Protein AF-0000000068200601 (afdb_homodimer)

Radius of gyration: 24.63 Å; Cα contacts (8 Å, |Δi|>4): 1196; chains: 2; bounding box: 54×70×58 Å

Secondary structure (DSSP, 8-state):
--EEE-TTS-EEEEE-EEE-SS--TTS-EEEEE--SS--GGGGHHHHT-HHHHTTSEEEEE--TTSTT-B----SSPP-HHHHHHHHHHHHHHTT--SEEEEEETHHHHHHHHHHHH-TTTEEEEEEESPPPSS--HHHHHHHHHHHHHHTS--SSSSSPPPHHHHHHHHHHHHTTS---THHHHHHHH-S--TT-HHHHHHHHHHHHTPPPPPHHHHHT--S-EEEEEETT-SSS-HHHHHHHHHH-TTS-EEEEEETT--TTHHHHSHHHHHHHHHHHHHHH-/--EEE-TTSPEEEEE-EEE-SS--TTS-EEEEE--SS--GGGGHHHHT-HHHHTTSEEEEE--TTSTT-B----SSPP-HHHHHHHHHHHHHHTT--SEEEEEETHHHHHHHHHHHH-TTTEEEEEEESPPPSS--HHHHHHHHHHHHHHTS--SSSSSPPPHHHHHHHHHHHHTTS--TTHHHHHHHH-S--TT-HHHHHHHHHHHHTPPPPPHHHHHT--S-EEEEEETT-SSS-HHHHHHHHHH-TTS-EEEEEETT--TTHHHHSHHHHHHHHHHHHHHH-

pLDDT: mean 88.3, std 10.59, range [50.84, 98.88]

Foldseek 3Di:
DDWDADPVGDIDDDDDDDDDPAFDPVAAEEEEAEAPLAFCVLLCLVCVPCLDVVRYHYHYDGFPPYDPDDDDQDQDAADLLVSLVVVVVVCVVNVQQAHEYEYAASSQVSRLLNCLVCVPRYQEYEYALYAALDADPVLLVVLVVQLVQLLDACVPPDQFRNVVSLVVVCCQQFNVNPPPVRSVVSRVVTCSGNVNNSVSRRRSSCPNVPDGDDLVSLCSNQHAYEYEYECSNPSGHCVRVVNSVVSNPNYNYHYDYDYPAHSSNCNRPVVVSSVSVSVVVVVSD/DDWDADPVGDIDDDDDDDDDPAFPPVAAEEEEAEAPLAFCVLLCLVCVPCLDVVRYHYHYDGFPPYDPDDDDQDQDAADLLVSLVVVVVVCVVNVQQAHEYEYAASSQVSLLLNCLVCVPRYQEYEYALYFALDADPVLLVVLVVQLVQLLDACVPPDQFRNVVSLVVVCCQQFNVHCPDPRSVVSRVVTCSTNVNNSVSRRRSSCPNVPDGDDLVSLCSNQHAYEYEYECSNPRGHCVRVVNSVVSNPNYNYHYDYDYPAHSSNCNRPVVVSSVSVSVVVVVSD

Structure (mmCIF, N/CA/C/O backbone):
data_AF-0000000068200601-model_v1
#
loop_
_entity.id
_entity.type
_entity.pdbx_description
1 polymer 'AB hydrolase-1 domain-containing protein'
#
loop_
_atom_site.group_PDB
_atom_site.id
_atom_site.type_symbol
_atom_site.label_atom_id
_atom_site.label_alt_id
_atom_site.label_comp_id
_atom_site.label_asym_id
_atom_site.label_entity_id
_atom_site.label_seq_id
_atom_site.pdbx_PDB_ins_code
_atom_site.Cartn_x
_atom_site.Cartn_y
_atom_site.Cartn_z
_atom_site.occupancy
_atom_site.B_iso_or_equiv
_atom_site.auth_seq_id
_atom_site.auth_comp_id
_atom_site.auth_asym_id
_atom_site.auth_atom_id
_atom_site.pdbx_PDB_model_num
ATOM 1 N N . MET A 1 1 ? -8.992 -2.822 14 1 57 1 MET A N 1
ATOM 2 C CA . MET A 1 1 ? -8.117 -1.651 14.055 1 57 1 MET A CA 1
ATOM 3 C C . MET A 1 1 ? -8.336 -0.877 15.352 1 57 1 MET A C 1
ATOM 5 O O . MET A 1 1 ? -9.469 -0.717 15.805 1 57 1 MET A O 1
ATOM 9 N N . PRO A 1 2 ? -7.191 -0.527 16.016 1 69.56 2 PRO A N 1
ATOM 10 C CA . PRO A 1 2 ? -7.305 -0.052 17.406 1 69.56 2 PRO A CA 1
ATOM 11 C C . PRO A 1 2 ? -7.891 1.354 17.5 1 69.56 2 PRO A C 1
ATOM 13 O O . PRO A 1 2 ? -7.812 2.127 16.531 1 69.56 2 PRO A O 1
ATOM 16 N N . TYR A 1 3 ? -8.789 1.456 18.312 1 77 3 TYR A N 1
ATOM 17 C CA . TYR A 1 3 ? -9.367 2.736 18.688 1 77 3 TYR A CA 1
ATOM 18 C C . TYR A 1 3 ? -8.859 3.18 20.062 1 77 3 TYR A C 1
ATOM 20 O O . TYR A 1 3 ? -8.469 2.348 20.875 1 77 3 TYR A O 1
ATOM 28 N N . ILE A 1 4 ? -8.734 4.445 20.203 1 79.62 4 ILE A N 1
ATOM 29 C CA . ILE A 1 4 ? -8.359 5.027 21.484 1 79.62 4 ILE A CA 1
ATOM 30 C C . ILE A 1 4 ? -9.305 6.176 21.828 1 79.62 4 ILE A C 1
ATOM 32 O O . ILE A 1 4 ? -9.75 6.91 20.938 1 79.62 4 ILE A O 1
ATOM 36 N N . GLN A 1 5 ? -9.695 6.23 23 1 83.81 5 GLN A N 1
ATOM 37 C CA . GLN A 1 5 ? -10.555 7.32 23.453 1 83.81 5 GLN A CA 1
ATOM 38 C C . GLN A 1 5 ? -9.734 8.422 24.125 1 83.81 5 GLN A C 1
ATOM 40 O O . GLN A 1 5 ? -8.836 8.141 24.922 1 83.81 5 GLN A O 1
ATOM 45 N N . THR A 1 6 ? -9.977 9.633 23.672 1 83.44 6 THR A N 1
ATOM 46 C CA . THR A 1 6 ? -9.289 10.773 24.266 1 83.44 6 THR A CA 1
ATOM 47 C C . THR A 1 6 ? -10.016 11.242 25.531 1 83.44 6 THR A C 1
ATOM 49 O O . THR A 1 6 ? -11.109 10.766 25.844 1 83.44 6 THR A O 1
ATOM 52 N N . GLN A 1 7 ? -9.367 12.156 26.297 1 80 7 GLN A N 1
ATOM 53 C CA . GLN A 1 7 ? -9.969 12.75 27.484 1 80 7 GLN A CA 1
ATOM 54 C C . GLN A 1 7 ? -11.242 13.523 27.141 1 80 7 GLN A C 1
ATOM 56 O O . GLN A 1 7 ? -12.164 13.609 27.953 1 80 7 GLN A O 1
ATOM 61 N N . SER A 1 8 ? -11.273 13.977 25.875 1 80.19 8 SER A N 1
ATOM 62 C CA . SER A 1 8 ? -12.43 14.742 25.438 1 80.19 8 SER A CA 1
ATOM 63 C C . SER A 1 8 ? -13.594 13.828 25.078 1 80.19 8 SER A C 1
ATOM 65 O O . SER A 1 8 ? -14.688 14.305 24.75 1 80.19 8 SER A O 1
ATOM 67 N N . GLY A 1 9 ? -13.336 12.492 25.109 1 80.81 9 GLY A N 1
ATOM 68 C CA . GLY A 1 9 ? -14.406 11.531 24.891 1 80.81 9 GLY A CA 1
ATOM 69 C C . GLY A 1 9 ? -14.562 11.117 23.438 1 80.81 9 GLY A C 1
ATOM 70 O O . GLY A 1 9 ? -15.523 10.445 23.078 1 80.81 9 GLY A O 1
ATOM 71 N N . TYR A 1 10 ? -13.625 11.516 22.672 1 82.75 10 TYR A N 1
ATOM 72 C CA . TYR A 1 10 ? -13.695 11.156 21.266 1 82.75 10 TYR A CA 1
ATOM 73 C C . TYR A 1 10 ? -12.898 9.883 20.984 1 82.75 10 TYR A C 1
ATOM 75 O O . TYR A 1 10 ? -11.961 9.562 21.719 1 82.75 10 TYR A O 1
ATOM 83 N N . THR A 1 11 ? -13.367 9.117 20.031 1 82.62 11 THR A N 1
ATOM 84 C CA . THR A 1 11 ? -12.742 7.848 19.672 1 82.62 11 THR A CA 1
ATOM 85 C C . THR A 1 11 ? -11.93 7.992 18.391 1 82.62 11 THR A C 1
ATOM 87 O O . THR A 1 11 ? -12.484 8.289 17.328 1 82.62 11 THR A O 1
ATOM 90 N N . PHE A 1 12 ? -10.633 7.805 18.516 1 85.19 12 PHE A N 1
ATOM 91 C CA . PHE A 1 12 ? -9.727 7.941 17.391 1 85.19 12 PHE A CA 1
ATOM 92 C C . PHE A 1 12 ? -9.273 6.57 16.891 1 85.19 12 PHE A C 1
ATOM 94 O O . PHE A 1 12 ? -8.953 5.691 17.688 1 85.19 12 PHE A O 1
ATOM 101 N N . HIS A 1 13 ? -9.398 6.484 15.602 1 84.25 13 HIS A N 1
ATOM 102 C CA . HIS A 1 13 ? -8.812 5.312 14.961 1 84.25 13 HIS A CA 1
ATOM 103 C C . HIS A 1 13 ? -7.32 5.504 14.727 1 84.25 13 HIS A C 1
ATOM 105 O O . HIS A 1 13 ? -6.887 6.574 14.297 1 84.25 13 HIS A O 1
ATOM 111 N N . TYR A 1 14 ? -6.535 4.543 15.203 1 79.44 14 TYR A N 1
ATOM 112 C CA . TYR A 1 14 ? -5.105 4.582 14.914 1 79.44 14 TYR A CA 1
ATOM 113 C C . TYR A 1 14 ? -4.637 3.273 14.289 1 79.44 14 TYR A C 1
ATOM 115 O O . TYR A 1 14 ? -5.367 2.279 14.297 1 79.44 14 TYR A O 1
ATOM 123 N N . PHE A 1 15 ? -3.621 3.402 13.547 1 74.94 15 PHE A N 1
ATOM 124 C CA . PHE A 1 15 ? -3.037 2.27 12.836 1 74.94 15 PHE A CA 1
ATOM 125 C C . PHE A 1 15 ? -1.559 2.123 13.18 1 74.94 15 PHE A C 1
ATOM 127 O O . PHE A 1 15 ? -0.804 3.096 13.117 1 74.94 15 PHE A O 1
ATOM 134 N N . LEU A 1 16 ? -1.146 0.938 13.758 1 72.06 16 LEU A N 1
ATOM 135 C CA . LEU A 1 16 ? 0.229 0.576 14.086 1 72.06 16 LEU A CA 1
ATOM 136 C C . LEU A 1 16 ? 0.657 -0.673 13.32 1 72.06 16 LEU A C 1
ATOM 138 O O . LEU A 1 16 ? 0.521 -1.79 13.82 1 72.06 16 LEU A O 1
ATOM 142 N N . PRO A 1 17 ? 1.202 -0.309 12.055 1 66.12 17 PRO A N 1
ATOM 143 C CA . PRO A 1 17 ? 1.624 -1.493 11.297 1 66.12 17 PRO A CA 1
ATOM 144 C C . PRO A 1 17 ? 2.719 -2.285 12.008 1 66.12 17 PRO A C 1
ATOM 146 O O . PRO A 1 17 ? 3.537 -1.705 12.727 1 66.12 17 PRO A O 1
ATOM 149 N N . SER A 1 18 ? 2.621 -3.42 12.047 1 64.56 18 SER A N 1
ATOM 150 C CA . SER A 1 18 ? 3.639 -4.316 12.586 1 64.56 18 SER A CA 1
ATOM 151 C C . SER A 1 18 ? 3.777 -5.574 11.727 1 64.56 18 SER A C 1
ATOM 153 O O . SER A 1 18 ? 3.15 -5.684 10.672 1 64.56 18 SER A O 1
ATOM 155 N N . PHE A 1 19 ? 4.883 -6.055 11.867 1 65 19 PHE A N 1
ATOM 156 C CA . PHE A 1 19 ? 5.078 -7.367 11.258 1 65 19 PHE A CA 1
ATOM 157 C C . PHE A 1 19 ? 5.246 -8.438 12.336 1 65 19 PHE A C 1
ATOM 159 O O . PHE A 1 19 ? 5.824 -8.18 13.391 1 65 19 PHE A O 1
ATOM 166 N N . LYS A 1 20 ? 4.445 -9.43 12.148 1 64.12 20 LYS A N 1
ATOM 167 C CA . LYS A 1 20 ? 4.582 -10.555 13.062 1 64.12 20 LYS A CA 1
ATOM 168 C C . LYS A 1 20 ? 5.652 -11.531 12.57 1 64.12 20 LYS A C 1
ATOM 170 O O . LYS A 1 20 ? 5.824 -11.719 11.367 1 64.12 20 LYS A O 1
ATOM 175 N N . GLU A 1 21 ? 6.434 -11.844 13.555 1 65.5 21 GLU A N 1
ATOM 176 C CA . GLU A 1 21 ? 7.387 -12.898 13.234 1 65.5 21 GLU A CA 1
ATOM 177 C C . GLU A 1 21 ? 6.73 -14.273 13.297 1 65.5 21 GLU A C 1
ATOM 179 O O . GLU A 1 21 ? 7.215 -15.227 12.68 1 65.5 21 GLU A O 1
ATOM 184 N N . THR A 1 22 ? 5.621 -14.281 14.016 1 74 22 THR A N 1
ATOM 185 C CA . THR A 1 22 ? 4.957 -15.57 14.164 1 74 22 THR A CA 1
ATOM 186 C C . THR A 1 22 ? 3.49 -15.469 13.758 1 74 22 THR A C 1
ATOM 188 O O . THR A 1 22 ? 2.863 -14.422 13.922 1 74 22 THR A O 1
ATOM 191 N N . LEU A 1 23 ? 3.045 -16.484 13.211 1 84.5 23 LEU A N 1
ATOM 192 C CA . LEU A 1 23 ? 1.646 -16.594 12.82 1 84.5 23 LEU A CA 1
ATOM 193 C C . LEU A 1 23 ? 0.743 -16.688 14.047 1 84.5 23 LEU A C 1
ATOM 195 O O . LEU A 1 23 ? 1.137 -17.25 15.07 1 84.5 23 LEU A O 1
ATOM 199 N N . ASP A 1 24 ? -0.385 -16.031 14.031 1 85 24 ASP A N 1
ATOM 200 C CA . ASP A 1 24 ? -1.453 -16.297 14.992 1 85 24 ASP A CA 1
ATOM 201 C C . ASP A 1 24 ? -2.08 -17.672 14.758 1 85 24 ASP A C 1
ATOM 203 O O . ASP A 1 24 ? -2.834 -17.859 13.805 1 85 24 ASP A O 1
ATOM 207 N N . ARG A 1 25 ? -1.776 -18.625 15.625 1 88.38 25 ARG A N 1
ATOM 208 C CA . ARG A 1 25 ? -2.158 -20.016 15.43 1 88.38 25 ARG A CA 1
ATOM 209 C C . ARG A 1 25 ? -3.672 -20.188 15.484 1 88.38 25 ARG A C 1
ATOM 211 O O . ARG A 1 25 ? -4.207 -21.203 15.047 1 88.38 25 ARG A O 1
ATOM 218 N N . SER A 1 26 ? -4.348 -19.172 16.016 1 90.31 26 SER A N 1
ATOM 219 C CA . SER A 1 26 ? -5.801 -19.25 16.125 1 90.31 26 SER A CA 1
ATOM 220 C C . SER A 1 26 ? -6.469 -18.859 14.805 1 90.31 26 SER A C 1
ATOM 222 O O . SER A 1 26 ? -7.66 -19.109 14.609 1 90.31 26 SER A O 1
ATOM 224 N N . LYS A 1 27 ? -5.742 -18.266 13.898 1 91.5 27 LYS A N 1
ATOM 225 C CA . LYS A 1 27 ? -6.277 -17.812 12.617 1 91.5 27 LYS A CA 1
ATOM 226 C C . LYS A 1 27 ? -5.816 -18.703 11.477 1 91.5 27 LYS A C 1
ATOM 228 O O . LYS A 1 27 ? -4.668 -19.172 11.461 1 91.5 27 LYS A O 1
ATOM 233 N N . PRO A 1 28 ? -6.727 -19 10.555 1 95.94 28 PRO A N 1
ATOM 234 C CA . PRO A 1 28 ? -6.242 -19.641 9.328 1 95.94 28 PRO A CA 1
ATOM 235 C C . PRO A 1 28 ? -5.262 -18.766 8.555 1 95.94 28 PRO A C 1
ATOM 237 O O . PRO A 1 28 ? -5.18 -17.562 8.797 1 95.94 28 PRO A O 1
ATOM 240 N N . THR A 1 29 ? -4.484 -19.344 7.688 1 96.5 29 THR A N 1
ATOM 241 C CA . THR A 1 29 ? -3.445 -18.641 6.957 1 96.5 29 THR A CA 1
ATOM 242 C C . THR A 1 29 ? -3.789 -18.547 5.473 1 96.5 29 THR A C 1
ATOM 244 O O . THR A 1 29 ? -4.258 -19.531 4.883 1 96.5 29 THR A O 1
ATOM 247 N N . ILE A 1 30 ? -3.695 -17.391 4.926 1 98 30 ILE A N 1
ATOM 248 C CA . ILE A 1 30 ? -3.699 -17.188 3.479 1 98 30 ILE A CA 1
ATOM 249 C C . ILE A 1 30 ? -2.279 -16.906 2.994 1 98 30 ILE A C 1
ATOM 251 O O . ILE A 1 30 ? -1.671 -15.914 3.383 1 98 30 ILE A O 1
ATOM 255 N N . LEU A 1 31 ? -1.699 -17.797 2.23 1 98.06 31 LEU A N 1
ATOM 256 C CA . LEU A 1 31 ? -0.424 -17.562 1.563 1 98.06 31 LEU A CA 1
ATOM 257 C C . LEU A 1 31 ? -0.612 -16.703 0.321 1 98.06 31 LEU A C 1
ATOM 259 O O . LEU A 1 31 ? -1.393 -17.047 -0.569 1 98.06 31 LEU A O 1
ATOM 263 N N . LEU A 1 32 ? -0.024 -15.531 0.33 1 97.94 32 LEU A N 1
ATOM 264 C CA . LEU A 1 32 ? -0.089 -14.656 -0.836 1 97.94 32 LEU A CA 1
ATOM 265 C C . LEU A 1 32 ? 1.162 -14.805 -1.696 1 97.94 32 LEU A C 1
ATOM 267 O O . LEU A 1 32 ? 2.281 -14.633 -1.208 1 97.94 32 LEU A O 1
ATOM 271 N N . LEU A 1 33 ? 0.983 -15.125 -2.953 1 97.56 33 LEU A N 1
ATOM 272 C CA . LEU A 1 33 ? 2.068 -15.32 -3.908 1 97.56 33 LEU A CA 1
ATOM 273 C C . LEU A 1 33 ? 1.992 -14.297 -5.035 1 97.56 33 LEU A C 1
ATOM 275 O O . LEU A 1 33 ? 0.974 -14.195 -5.723 1 97.56 33 LEU A O 1
ATOM 279 N N . HIS A 1 34 ? 3.047 -13.555 -5.191 1 95.44 34 HIS A N 1
ATOM 280 C CA . HIS A 1 34 ? 3.082 -12.406 -6.098 1 95.44 34 HIS A CA 1
ATOM 281 C C . HIS A 1 34 ? 3.352 -12.852 -7.531 1 95.44 34 HIS A C 1
ATOM 283 O O . HIS A 1 34 ? 3.705 -14.008 -7.777 1 95.44 34 HIS A O 1
ATOM 289 N N . PRO A 1 35 ? 3.057 -11.93 -8.508 1 94.56 35 PRO A N 1
ATOM 290 C CA . PRO A 1 35 ? 3.369 -12.219 -9.906 1 94.56 35 PRO A CA 1
ATOM 291 C C . PRO A 1 35 ? 4.863 -12.156 -10.203 1 94.56 35 PRO A C 1
ATOM 293 O O . PRO A 1 35 ? 5.664 -11.859 -9.312 1 94.56 35 PRO A O 1
ATOM 296 N N . ARG A 1 36 ? 5.105 -12.539 -11.438 1 90.69 36 ARG A N 1
ATOM 297 C CA . ARG A 1 36 ? 6.488 -12.445 -11.906 1 90.69 36 ARG A CA 1
ATOM 298 C C . ARG A 1 36 ? 6.949 -10.992 -11.953 1 90.69 36 ARG A C 1
ATOM 300 O O . ARG A 1 36 ? 6.137 -10.086 -12.141 1 90.69 36 ARG A O 1
ATOM 307 N N . ILE A 1 37 ? 8.148 -10.719 -11.727 1 82.88 37 ILE A N 1
ATOM 308 C CA . ILE A 1 37 ? 8.852 -9.461 -11.969 1 82.88 37 ILE A CA 1
ATOM 309 C C . ILE A 1 37 ? 8.766 -8.57 -10.727 1 82.88 37 ILE A C 1
ATOM 311 O O . ILE A 1 37 ? 9.711 -7.848 -10.406 1 82.88 37 ILE A O 1
ATOM 315 N N . PHE A 1 38 ? 7.559 -8.664 -10.039 1 83 38 PHE A N 1
ATOM 316 C CA . PHE A 1 38 ? 7.449 -7.855 -8.828 1 83 38 PHE A CA 1
ATOM 317 C C . PHE A 1 38 ? 7.605 -8.719 -7.582 1 83 38 PHE A C 1
ATOM 319 O O . PHE A 1 38 ? 7.562 -9.953 -7.668 1 83 38 PHE A O 1
ATOM 326 N N . ASP A 1 39 ? 7.879 -8.031 -6.5 1 85.25 39 ASP A N 1
ATOM 327 C CA . ASP A 1 39 ? 7.945 -8.711 -5.211 1 85.25 39 ASP A CA 1
ATOM 328 C C . ASP A 1 39 ? 6.664 -8.492 -4.406 1 85.25 39 ASP A C 1
ATOM 330 O O . ASP A 1 39 ? 5.621 -8.148 -4.973 1 85.25 39 ASP A O 1
ATOM 334 N N . LEU A 1 40 ? 6.711 -8.734 -3.156 1 83.62 40 LEU A N 1
ATOM 335 C CA . LEU A 1 40 ? 5.547 -8.734 -2.277 1 83.62 40 LEU A CA 1
ATOM 336 C C . LEU A 1 40 ? 4.855 -7.375 -2.293 1 83.62 40 LEU A C 1
ATOM 338 O O . LEU A 1 40 ? 3.664 -7.277 -1.986 1 83.62 40 LEU A O 1
ATOM 342 N N . HIS A 1 41 ? 5.59 -6.359 -2.695 1 75.88 41 HIS A N 1
ATOM 343 C CA . HIS A 1 41 ? 5.031 -5.016 -2.615 1 75.88 41 HIS A CA 1
ATOM 344 C C . HIS A 1 41 ? 3.832 -4.859 -3.547 1 75.88 41 HIS A C 1
ATOM 346 O O . HIS A 1 41 ? 2.932 -4.059 -3.277 1 75.88 41 HIS A O 1
ATOM 352 N N . VAL A 1 42 ? 3.84 -5.688 -4.617 1 84.19 42 VAL A N 1
ATOM 353 C CA . VAL A 1 42 ? 2.732 -5.613 -5.562 1 84.19 42 VAL A CA 1
ATOM 354 C C . VAL A 1 42 ? 1.455 -6.133 -4.906 1 84.19 42 VAL A C 1
ATOM 356 O O . VAL A 1 42 ? 0.349 -5.828 -5.363 1 84.19 42 VAL A O 1
ATOM 359 N N . LEU A 1 43 ? 1.601 -6.848 -3.752 1 89.12 43 LEU A N 1
ATOM 360 C CA . LEU A 1 43 ? 0.457 -7.434 -3.062 1 89.12 43 LEU A CA 1
ATOM 361 C C . LEU A 1 43 ? 0.091 -6.621 -1.827 1 89.12 43 LEU A C 1
ATOM 363 O O . LEU A 1 43 ? -0.762 -7.031 -1.037 1 89.12 43 LEU A O 1
ATOM 367 N N . ASP A 1 44 ? 0.651 -5.453 -1.708 1 78.06 44 ASP A N 1
ATOM 368 C CA . ASP A 1 44 ? 0.413 -4.625 -0.53 1 78.06 44 ASP A CA 1
ATOM 369 C C . ASP A 1 44 ? -1.08 -4.387 -0.318 1 78.06 44 ASP A C 1
ATOM 371 O O . ASP A 1 44 ? -1.57 -4.449 0.811 1 78.06 44 ASP A O 1
ATOM 375 N N . PRO A 1 45 ? -1.882 -4.145 -1.419 1 79.88 45 PRO A N 1
ATOM 376 C CA . PRO A 1 45 ? -3.311 -3.9 -1.205 1 79.88 45 PRO A CA 1
ATOM 377 C C . PRO A 1 45 ? -4.02 -5.082 -0.545 1 79.88 45 PRO A C 1
ATOM 379 O O . PRO A 1 45 ? -4.973 -4.887 0.214 1 79.88 45 PRO A O 1
ATOM 382 N N . GLN A 1 46 ? -3.557 -6.285 -0.816 1 89.12 46 GLN A N 1
ATOM 383 C CA . GLN A 1 46 ? -4.145 -7.473 -0.204 1 89.12 46 GLN A CA 1
ATOM 384 C C . GLN A 1 46 ? -3.561 -7.719 1.184 1 89.12 46 GLN A C 1
ATOM 386 O O . GLN A 1 46 ? -4.289 -8.07 2.115 1 89.12 46 GLN A O 1
ATOM 391 N N . LEU A 1 47 ? -2.26 -7.52 1.308 1 84.94 47 LEU A N 1
ATOM 392 C CA . LEU A 1 47 ? -1.559 -7.777 2.561 1 84.94 47 LEU A CA 1
ATOM 393 C C . LEU A 1 47 ? -2.01 -6.809 3.646 1 84.94 47 LEU A C 1
ATOM 395 O O . LEU A 1 47 ? -1.95 -7.129 4.836 1 84.94 47 LEU A O 1
ATOM 399 N N . GLN A 1 48 ? -2.564 -5.727 3.225 1 72.56 48 GLN A N 1
ATOM 400 C CA . GLN A 1 48 ? -2.951 -4.688 4.172 1 72.56 48 GLN A CA 1
ATOM 401 C C . GLN A 1 48 ? -4.465 -4.645 4.352 1 72.56 48 GLN A C 1
ATOM 403 O O . GLN A 1 48 ? -4.992 -3.723 4.98 1 72.56 48 GLN A O 1
ATOM 408 N N . CYS A 1 49 ? -5.129 -5.566 3.744 1 80.38 49 CYS A N 1
ATOM 409 C CA . CYS A 1 49 ? -6.578 -5.613 3.879 1 80.38 49 CYS A CA 1
ATOM 410 C C . CYS A 1 49 ? -6.984 -5.98 5.301 1 80.38 49 CYS A C 1
ATOM 412 O O . CYS A 1 49 ? -6.91 -7.148 5.691 1 80.38 49 CYS A O 1
ATOM 414 N N . THR A 1 50 ? -7.477 -5.098 6.078 1 71.75 50 THR A N 1
ATOM 415 C CA . THR A 1 50 ? -7.766 -5.27 7.5 1 71.75 50 THR A CA 1
ATOM 416 C C . THR A 1 50 ? -8.883 -6.289 7.703 1 71.75 50 THR A C 1
ATOM 418 O O . THR A 1 50 ? -8.891 -7.023 8.695 1 71.75 50 THR A O 1
ATOM 421 N N . GLU A 1 51 ? -9.852 -6.262 6.77 1 79.44 51 GLU A N 1
ATOM 422 C CA . GLU A 1 51 ? -10.945 -7.223 6.875 1 79.44 51 GLU A CA 1
ATOM 423 C C . GLU A 1 51 ? -10.43 -8.656 6.793 1 79.44 51 GLU A C 1
ATOM 425 O O . GLU A 1 51 ? -10.945 -9.547 7.473 1 79.44 51 GLU A O 1
ATOM 430 N N . LEU A 1 52 ? -9.398 -8.82 6.012 1 87.75 52 LEU A N 1
ATOM 431 C CA . LEU A 1 52 ? -8.812 -10.148 5.895 1 87.75 52 LEU A CA 1
ATOM 432 C C . LEU A 1 52 ? -7.844 -10.414 7.043 1 87.75 52 LEU A C 1
ATOM 434 O O . LEU A 1 52 ? -7.832 -11.508 7.609 1 87.75 52 LEU A O 1
ATOM 438 N N . SER A 1 53 ? -7.043 -9.414 7.363 1 83 53 SER A N 1
ATOM 439 C CA . SER A 1 53 ? -6 -9.617 8.359 1 83 53 SER A CA 1
ATOM 440 C C . SER A 1 53 ? -6.598 -9.82 9.75 1 83 53 SER A C 1
ATOM 442 O O . SER A 1 53 ? -5.945 -10.383 10.633 1 83 53 SER A O 1
ATOM 444 N N . SER A 1 54 ? -7.824 -9.383 9.969 1 77.88 54 SER A N 1
ATOM 445 C CA . SER A 1 54 ? -8.5 -9.578 11.25 1 77.88 54 SER A CA 1
ATOM 446 C C . SER A 1 54 ? -8.883 -11.039 11.445 1 77.88 54 SER A C 1
ATOM 448 O O . SER A 1 54 ? -9.023 -11.508 12.578 1 77.88 54 SER A O 1
ATOM 450 N N . LYS A 1 55 ? -8.992 -11.781 10.375 1 88.94 55 LYS A N 1
ATOM 451 C CA . LYS A 1 55 ? -9.516 -13.141 10.461 1 88.94 55 LYS A CA 1
ATOM 452 C C . LYS A 1 55 ? -8.469 -14.156 10.016 1 88.94 55 LYS A C 1
ATOM 454 O O . LYS A 1 55 ? -8.562 -15.336 10.359 1 88.94 55 LYS A O 1
ATOM 459 N N . TYR A 1 56 ? -7.523 -13.648 9.266 1 92.88 56 TYR A N 1
ATOM 460 C CA . TYR A 1 56 ? -6.527 -14.539 8.688 1 92.88 56 TYR A CA 1
ATOM 461 C C . TYR A 1 56 ? -5.113 -14.031 8.953 1 92.88 56 TYR A C 1
ATOM 463 O O . TYR A 1 56 ? -4.902 -12.828 9.109 1 92.88 56 TYR A O 1
ATOM 471 N N . ASN A 1 57 ? -4.141 -14.961 9.078 1 91.06 57 ASN A N 1
ATOM 472 C CA . ASN A 1 57 ? -2.758 -14.594 8.797 1 91.06 57 ASN A CA 1
ATOM 473 C C . ASN A 1 57 ? -2.533 -14.344 7.309 1 91.06 57 ASN A C 1
ATOM 475 O O . ASN A 1 57 ? -2.721 -15.242 6.488 1 91.06 57 ASN A O 1
ATOM 479 N N . LEU A 1 58 ? -2.287 -13.164 6.98 1 92.62 58 LEU A N 1
ATOM 480 C CA . LEU A 1 58 ? -1.888 -12.867 5.609 1 92.62 58 LEU A CA 1
ATOM 481 C C . LEU A 1 58 ? -0.379 -13.008 5.441 1 92.62 58 LEU A C 1
ATOM 483 O O . LEU A 1 58 ? 0.377 -12.102 5.793 1 92.62 58 LEU A O 1
ATOM 487 N N . LEU A 1 59 ? 0.038 -14.133 4.855 1 92.5 59 LEU A N 1
ATOM 488 C CA . LEU A 1 59 ? 1.448 -14.484 4.734 1 92.5 59 LEU A CA 1
ATOM 489 C C . LEU A 1 59 ? 1.941 -14.266 3.307 1 92.5 59 LEU A C 1
ATOM 491 O O . LEU A 1 59 ? 1.531 -14.977 2.387 1 92.5 59 LEU A O 1
ATOM 495 N N . GLY A 1 60 ? 2.736 -13.219 3.162 1 93.31 60 GLY A N 1
ATOM 496 C CA . GLY A 1 60 ? 3.422 -13.055 1.89 1 93.31 60 GLY A CA 1
ATOM 497 C C . GLY A 1 60 ? 4.793 -13.703 1.862 1 93.31 60 GLY A C 1
ATOM 498 O O . GLY A 1 60 ? 5.527 -13.656 2.852 1 93.31 60 GLY A O 1
ATOM 499 N N . VAL A 1 61 ? 5.137 -14.336 0.763 1 92.06 61 VAL A N 1
ATOM 500 C CA . VAL A 1 61 ? 6.465 -14.922 0.576 1 92.06 61 VAL A CA 1
ATOM 501 C C . VAL A 1 61 ? 7.055 -14.445 -0.747 1 92.06 61 VAL A C 1
ATOM 503 O O . VAL A 1 61 ? 6.391 -14.484 -1.785 1 92.06 61 VAL A O 1
ATOM 506 N N . ASP A 1 62 ? 8.25 -13.875 -0.695 1 90.94 62 ASP A N 1
ATOM 507 C CA . ASP A 1 62 ? 8.961 -13.609 -1.942 1 90.94 62 ASP A CA 1
ATOM 508 C C . ASP A 1 62 ? 9.328 -14.906 -2.654 1 90.94 62 ASP A C 1
ATOM 510 O O . ASP A 1 62 ? 10.078 -15.727 -2.113 1 90.94 62 ASP A O 1
ATOM 514 N N . ILE A 1 63 ? 8.789 -15.031 -3.836 1 93.31 63 ILE A N 1
ATOM 515 C CA . ILE A 1 63 ? 9.039 -16.234 -4.621 1 93.31 63 ILE A CA 1
ATOM 516 C C . ILE A 1 63 ? 10.5 -16.266 -5.062 1 93.31 63 ILE A C 1
ATOM 518 O O . ILE A 1 63 ? 11.203 -15.258 -5 1 93.31 63 ILE A O 1
ATOM 522 N N . HIS A 1 64 ? 11 -17.359 -5.438 1 89.62 64 HIS A N 1
ATOM 523 C CA . HIS A 1 64 ? 12.375 -17.578 -5.891 1 89.62 64 HIS A CA 1
ATOM 524 C C . HIS A 1 64 ? 12.836 -16.469 -6.824 1 89.62 64 HIS A C 1
ATOM 526 O O . HIS A 1 64 ? 12.172 -16.172 -7.816 1 89.62 64 HIS A O 1
ATOM 532 N N . TRP A 1 65 ? 13.977 -15.883 -6.391 1 87.94 65 TRP A N 1
ATOM 533 C CA . TRP A 1 65 ? 14.711 -14.914 -7.199 1 87.94 65 TRP A CA 1
ATOM 534 C C . TRP A 1 65 ? 13.969 -13.586 -7.258 1 87.94 65 TRP A C 1
ATOM 536 O O . TRP A 1 65 ? 14.148 -12.812 -8.203 1 87.94 65 TRP A O 1
ATOM 546 N N . HIS A 1 66 ? 13.023 -13.43 -6.355 1 87.5 66 HIS A N 1
ATOM 547 C CA . HIS A 1 66 ? 12.32 -12.164 -6.199 1 87.5 66 HIS A CA 1
ATOM 548 C C . HIS A 1 66 ? 12.539 -11.586 -4.805 1 87.5 66 HIS A C 1
ATOM 550 O O . HIS A 1 66 ? 12.828 -12.328 -3.859 1 87.5 66 HIS A O 1
ATOM 556 N N . GLY A 1 67 ? 12.422 -10.305 -4.77 1 81.5 67 GLY A N 1
ATOM 557 C CA . GLY A 1 67 ? 12.43 -9.625 -3.482 1 81.5 67 GLY A CA 1
ATOM 558 C C . GLY A 1 67 ? 13.672 -9.922 -2.664 1 81.5 67 GLY A C 1
ATOM 559 O O . GLY A 1 67 ? 14.797 -9.82 -3.166 1 81.5 67 GLY A O 1
ATOM 560 N N . LYS A 1 68 ? 13.477 -10.391 -1.394 1 77.88 68 LYS A N 1
ATOM 561 C CA . LYS A 1 68 ? 14.594 -10.555 -0.465 1 77.88 68 LYS A CA 1
ATOM 562 C C . LYS A 1 68 ? 14.922 -12.023 -0.25 1 77.88 68 LYS A C 1
ATOM 564 O O . LYS A 1 68 ? 15.812 -12.359 0.531 1 77.88 68 LYS A O 1
ATOM 569 N N . THR A 1 69 ? 14.117 -12.891 -0.949 1 86.5 69 THR A N 1
ATOM 570 C CA . THR A 1 69 ? 14.406 -14.32 -0.911 1 86.5 69 THR A CA 1
ATOM 571 C C . THR A 1 69 ? 15.75 -14.617 -1.57 1 86.5 69 THR A C 1
ATOM 573 O O . THR A 1 69 ? 16.047 -14.102 -2.652 1 86.5 69 THR A O 1
ATOM 576 N N . LYS A 1 70 ? 16.531 -15.438 -0.883 1 82.5 70 LYS A N 1
ATOM 577 C CA . LYS A 1 70 ? 17.891 -15.742 -1.33 1 82.5 70 LYS A CA 1
ATOM 578 C C . LYS A 1 70 ? 18 -17.203 -1.786 1 82.5 70 LYS A C 1
ATOM 580 O O . LYS A 1 70 ? 18.203 -18.094 -0.967 1 82.5 70 LYS A O 1
ATOM 585 N N . VAL A 1 71 ? 17.859 -17.328 -3.027 1 84.12 71 VAL A N 1
ATOM 586 C CA . VAL A 1 71 ? 18.062 -18.609 -3.691 1 84.12 71 VAL A CA 1
ATOM 587 C C . VAL A 1 71 ? 19.125 -18.484 -4.781 1 84.12 71 VAL A C 1
ATOM 589 O O . VAL A 1 71 ? 19.062 -17.562 -5.602 1 84.12 71 VAL A O 1
ATOM 592 N N . PRO A 1 72 ? 20.094 -19.328 -4.711 1 85.12 72 PRO A N 1
ATOM 593 C CA . PRO A 1 72 ? 21.141 -19.219 -5.734 1 85.12 72 PRO A CA 1
ATOM 594 C C . PRO A 1 72 ? 20.594 -19.297 -7.156 1 85.12 72 PRO A C 1
ATOM 596 O O . PRO A 1 72 ? 19.672 -20.078 -7.422 1 85.12 72 PRO A O 1
ATOM 599 N N . MET A 1 73 ? 21.203 -18.469 -7.957 1 87 73 MET A N 1
ATOM 600 C CA . MET A 1 73 ? 20.859 -18.469 -9.375 1 87 73 MET A CA 1
ATOM 601 C C . MET A 1 73 ? 21.594 -19.578 -10.109 1 87 73 MET A C 1
ATOM 603 O O . MET A 1 73 ? 22.781 -19.797 -9.891 1 87 73 MET A O 1
ATOM 607 N N . ASP A 1 74 ? 20.859 -20.484 -10.734 1 85.06 74 ASP A N 1
ATOM 608 C CA . ASP A 1 74 ? 21.469 -21.516 -11.57 1 85.06 74 ASP A CA 1
ATOM 609 C C . ASP A 1 74 ? 21.141 -21.281 -13.047 1 85.06 74 ASP A C 1
ATOM 611 O O . ASP A 1 74 ? 20.453 -20.312 -13.391 1 85.06 74 ASP A O 1
ATOM 615 N N . ASP A 1 75 ? 21.734 -22.141 -13.914 1 86.62 75 ASP A N 1
ATOM 616 C CA . ASP A 1 75 ? 21.562 -21.969 -15.359 1 86.62 75 ASP A CA 1
ATOM 617 C C . ASP A 1 75 ? 20.391 -22.797 -15.867 1 86.62 75 ASP A C 1
ATOM 619 O O . ASP A 1 75 ? 20.156 -22.891 -17.078 1 86.62 75 ASP A O 1
ATOM 623 N N . ASP A 1 76 ? 19.609 -23.312 -14.977 1 90.62 76 ASP A N 1
ATOM 624 C CA . ASP A 1 76 ? 18.469 -24.109 -15.398 1 90.62 76 ASP A CA 1
ATOM 625 C C . ASP A 1 76 ? 17.25 -23.234 -15.672 1 90.62 76 ASP A C 1
ATOM 627 O O . ASP A 1 76 ? 17.203 -22.078 -15.258 1 90.62 76 ASP A O 1
ATOM 631 N N . ILE A 1 77 ? 16.328 -23.797 -16.438 1 92.94 77 ILE A N 1
ATOM 632 C CA . ILE A 1 77 ? 15.055 -23.109 -16.656 1 92.94 77 ILE A CA 1
ATOM 633 C C . ILE A 1 77 ? 14.281 -23.031 -15.344 1 92.94 77 ILE A C 1
ATOM 635 O O . ILE A 1 77 ? 14.586 -23.734 -14.383 1 92.94 77 ILE A O 1
ATOM 639 N N . PHE A 1 78 ? 13.414 -22.125 -15.273 1 94.31 78 PHE A N 1
ATOM 640 C CA . PHE A 1 78 ? 12.555 -22.016 -14.094 1 94.31 78 PHE A CA 1
ATOM 641 C C . PHE A 1 78 ? 11.82 -23.328 -13.836 1 94.31 78 PHE A C 1
ATOM 643 O O . PHE A 1 78 ? 11.047 -23.781 -14.672 1 94.31 78 PHE A O 1
ATOM 650 N N . ASP A 1 79 ? 12.062 -23.922 -12.719 1 92.94 79 ASP A N 1
ATOM 651 C CA . ASP A 1 79 ? 11.484 -25.203 -12.344 1 92.94 79 ASP A CA 1
ATOM 652 C C . ASP A 1 79 ? 10.281 -25.016 -11.422 1 92.94 79 ASP A C 1
ATOM 654 O O . ASP A 1 79 ? 10.438 -24.953 -10.195 1 92.94 79 ASP A O 1
ATOM 658 N N . TYR A 1 80 ? 9.078 -25.078 -12 1 95.62 80 TYR A N 1
ATOM 659 C CA . TYR A 1 80 ? 7.852 -24.844 -11.242 1 95.62 80 TYR A CA 1
ATOM 660 C C . TYR A 1 80 ? 7.695 -25.875 -10.125 1 95.62 80 TYR A C 1
ATOM 662 O O . TYR A 1 80 ? 7.195 -25.562 -9.047 1 95.62 80 TYR A O 1
ATOM 670 N N . ASP A 1 81 ? 8.094 -27.109 -10.398 1 93.81 81 ASP A N 1
ATOM 671 C CA . ASP A 1 81 ? 7.945 -28.156 -9.398 1 93.81 81 ASP A CA 1
ATOM 672 C C . ASP A 1 81 ? 8.852 -27.906 -8.195 1 93.81 81 ASP A C 1
ATOM 674 O O . ASP A 1 81 ? 8.422 -28.062 -7.047 1 93.81 81 ASP A O 1
ATOM 678 N N . ARG A 1 82 ? 10.055 -27.531 -8.508 1 91.75 82 ARG A N 1
ATOM 679 C CA . ARG A 1 82 ? 11 -27.219 -7.438 1 91.75 82 ARG A CA 1
ATOM 680 C C . ARG A 1 82 ? 10.508 -26.031 -6.598 1 91.75 82 ARG A C 1
ATOM 682 O O . ARG A 1 82 ? 10.508 -26.109 -5.367 1 91.75 82 ARG A O 1
ATOM 689 N N . VAL A 1 83 ? 10.109 -24.984 -7.266 1 94.38 83 VAL A N 1
ATOM 690 C CA . VAL A 1 83 ? 9.648 -23.781 -6.574 1 94.38 83 VAL A CA 1
ATOM 691 C C . VAL A 1 83 ? 8.422 -24.109 -5.73 1 94.38 83 VAL A C 1
ATOM 693 O O . VAL A 1 83 ? 8.312 -23.656 -4.582 1 94.38 83 VAL A O 1
ATOM 696 N N . THR A 1 84 ? 7.492 -24.922 -6.293 1 96.62 84 THR A N 1
ATOM 697 C CA . THR A 1 84 ? 6.289 -25.328 -5.582 1 96.62 84 THR A CA 1
ATOM 698 C C . THR A 1 84 ? 6.645 -26.094 -4.312 1 96.62 84 THR A C 1
ATOM 700 O O . THR A 1 84 ? 6.125 -25.797 -3.234 1 96.62 84 THR A O 1
ATOM 703 N N . ARG A 1 85 ? 7.543 -27.047 -4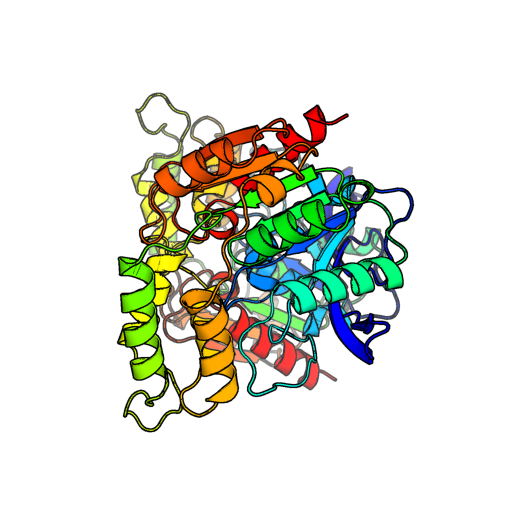.434 1 94.12 85 ARG A N 1
ATOM 704 C CA . ARG A 1 85 ? 7.965 -27.859 -3.297 1 94.12 85 ARG A CA 1
ATOM 705 C C . ARG A 1 85 ? 8.602 -27 -2.217 1 94.12 85 ARG A C 1
ATOM 707 O O . ARG A 1 85 ? 8.344 -27.188 -1.026 1 94.12 85 ARG A O 1
ATOM 714 N N . GLU A 1 86 ? 9.375 -26.094 -2.625 1 91.81 86 GLU A N 1
ATOM 715 C CA . GLU A 1 86 ? 10.109 -25.281 -1.657 1 91.81 86 GLU A CA 1
ATOM 716 C C . GLU A 1 86 ? 9.188 -24.281 -0.968 1 91.81 86 GLU A C 1
ATOM 718 O O . GLU A 1 86 ? 9.375 -23.969 0.209 1 91.81 86 GLU A O 1
ATOM 723 N N . LEU A 1 87 ? 8.211 -23.797 -1.697 1 95.19 87 LEU A N 1
ATOM 724 C CA . LEU A 1 87 ? 7.207 -22.969 -1.048 1 95.19 87 LEU A CA 1
ATOM 725 C C . LEU A 1 87 ? 6.438 -23.75 0.004 1 95.19 87 LEU A C 1
ATOM 727 O O . LEU A 1 87 ? 6.086 -23.219 1.057 1 95.19 87 LEU A O 1
ATOM 731 N N . LEU A 1 88 ? 6.148 -25.031 -0.292 1 95.75 88 LEU A N 1
ATOM 732 C CA . LEU A 1 88 ? 5.504 -25.906 0.686 1 95.75 88 LEU A CA 1
ATOM 733 C C . LEU A 1 88 ? 6.41 -26.125 1.891 1 95.75 88 LEU A C 1
ATOM 735 O O . LEU A 1 88 ? 5.934 -26.219 3.023 1 95.75 88 LEU A O 1
ATOM 739 N N . GLU A 1 89 ? 7.746 -26.172 1.652 1 93.06 89 GLU A N 1
ATOM 740 C CA . GLU A 1 89 ? 8.688 -26.297 2.756 1 93.06 89 GLU A CA 1
ATOM 741 C C . GLU A 1 89 ? 8.664 -25.047 3.643 1 93.06 89 GLU A C 1
ATOM 743 O O . GLU A 1 89 ? 8.852 -25.141 4.855 1 93.06 89 GLU A O 1
ATOM 748 N N . VAL A 1 90 ? 8.453 -23.891 3.008 1 91.88 90 VAL A N 1
ATOM 749 C CA . VAL A 1 90 ? 8.305 -22.672 3.787 1 91.88 90 VAL A CA 1
ATOM 750 C C . VAL A 1 90 ? 7.121 -22.797 4.742 1 91.88 90 VAL A C 1
ATOM 752 O O . VAL A 1 90 ? 7.223 -22.438 5.918 1 91.88 90 VAL A O 1
ATOM 755 N N . MET A 1 91 ? 6.02 -23.328 4.207 1 94.31 91 MET A N 1
ATOM 756 C CA . MET A 1 91 ? 4.828 -23.516 5.031 1 94.31 91 MET A CA 1
ATOM 757 C C . MET A 1 91 ? 5.094 -24.5 6.156 1 94.31 91 MET A C 1
ATOM 759 O O . MET A 1 91 ? 4.648 -24.297 7.289 1 94.31 91 MET A O 1
ATOM 763 N N . ASP A 1 92 ? 5.879 -25.578 5.848 1 91.19 92 ASP A N 1
ATOM 764 C CA . ASP A 1 92 ? 6.273 -26.547 6.863 1 91.19 92 ASP A CA 1
ATOM 765 C C . ASP A 1 92 ? 7.102 -25.891 7.961 1 91.19 92 ASP A C 1
ATOM 767 O O . ASP A 1 92 ? 6.867 -26.125 9.148 1 91.19 92 ASP A O 1
ATOM 771 N N . ALA A 1 93 ? 8.031 -25.078 7.539 1 86.69 93 ALA A N 1
ATOM 772 C CA . ALA A 1 93 ? 8.938 -24.422 8.477 1 86.69 93 ALA A CA 1
ATOM 773 C C . ALA A 1 93 ? 8.188 -23.453 9.383 1 86.69 93 ALA A C 1
ATOM 775 O O . ALA A 1 93 ? 8.586 -23.219 10.523 1 86.69 93 ALA A O 1
ATOM 776 N N . LEU A 1 94 ? 7.039 -22.984 8.852 1 87.19 94 LEU A N 1
ATOM 777 C CA . LEU A 1 94 ? 6.215 -22.047 9.625 1 87.19 94 LEU A CA 1
ATOM 778 C C . LEU A 1 94 ? 5.133 -22.797 10.398 1 87.19 94 LEU A C 1
ATOM 780 O O . LEU A 1 94 ? 4.305 -22.188 11.078 1 87.19 94 LEU A O 1
ATOM 784 N N . ASN A 1 95 ? 5.129 -24.094 10.289 1 89.88 95 ASN A N 1
ATOM 785 C CA . ASN A 1 95 ? 4.176 -24.969 10.945 1 89.88 95 ASN A CA 1
ATOM 786 C C . ASN A 1 95 ? 2.74 -24.656 10.539 1 89.88 95 ASN A C 1
ATOM 788 O O . ASN A 1 95 ? 1.854 -24.547 11.383 1 89.88 95 ASN A O 1
ATOM 792 N N . VAL A 1 96 ? 2.566 -24.375 9.281 1 93.62 96 VAL A N 1
ATOM 793 C CA . VAL A 1 96 ? 1.239 -24.172 8.711 1 93.62 96 VAL A CA 1
ATOM 794 C C . VAL A 1 96 ? 0.848 -25.391 7.879 1 93.62 96 VAL A C 1
ATOM 796 O O . VAL A 1 96 ? 1.388 -25.609 6.793 1 93.62 96 VAL A O 1
ATOM 799 N N . ASP A 1 97 ? -0.004 -26.156 8.367 1 95.06 97 ASP A N 1
ATOM 800 C CA . ASP A 1 97 ? -0.379 -27.422 7.715 1 95.06 97 ASP A CA 1
ATOM 801 C C . ASP A 1 97 ? -1.404 -27.172 6.609 1 95.06 97 ASP A C 1
ATOM 803 O O . ASP A 1 97 ? -1.198 -27.578 5.465 1 95.06 97 ASP A O 1
ATOM 807 N N . ARG A 1 98 ? -2.547 -26.531 6.961 1 97.75 98 ARG A N 1
ATOM 808 C CA . ARG A 1 98 ? -3.588 -26.203 5.992 1 97.75 98 ARG A CA 1
ATOM 809 C C . ARG A 1 98 ? -3.711 -24.688 5.812 1 97.75 98 ARG A C 1
ATOM 811 O O . ARG A 1 98 ? -3.625 -23.938 6.781 1 97.75 98 ARG A O 1
ATOM 818 N N . PHE A 1 99 ? -3.875 -24.297 4.57 1 98.06 99 PHE A N 1
ATOM 819 C CA . PHE A 1 99 ? -3.902 -22.859 4.328 1 98.06 99 PHE A CA 1
ATOM 820 C C . PHE A 1 99 ? -4.598 -22.547 3.008 1 98.06 99 PHE A C 1
ATOM 822 O O . PHE A 1 99 ? -4.832 -23.453 2.193 1 98.06 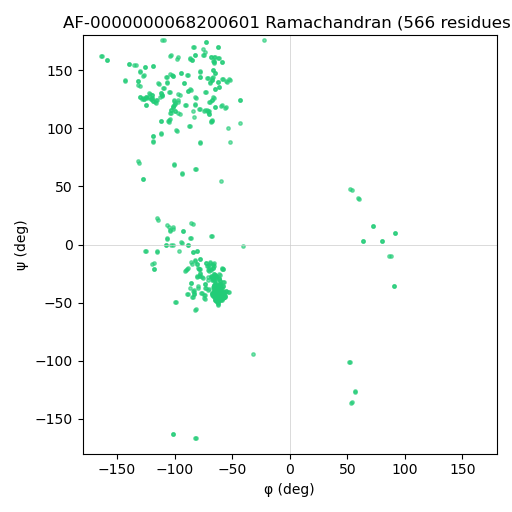99 PHE A O 1
ATOM 829 N N . HIS A 1 100 ? -5.098 -21.297 2.852 1 98.62 100 HIS A N 1
ATOM 830 C CA . HIS A 1 100 ? -5.586 -20.734 1.597 1 98.62 100 HIS A CA 1
ATOM 831 C C . HIS A 1 100 ? -4.441 -20.141 0.778 1 98.62 100 HIS A C 1
ATOM 833 O O . HIS A 1 100 ? -3.369 -19.859 1.315 1 98.62 100 HIS A O 1
ATOM 839 N N . ILE A 1 101 ? -4.652 -20 -0.497 1 98.81 101 ILE A N 1
ATOM 840 C CA . ILE A 1 101 ? -3.66 -19.328 -1.334 1 98.81 101 ILE A CA 1
ATOM 841 C C . ILE A 1 101 ? -4.324 -18.203 -2.125 1 98.81 101 ILE A C 1
ATOM 843 O O . ILE A 1 101 ? -5.41 -18.391 -2.682 1 98.81 101 ILE A O 1
ATOM 847 N N . PHE A 1 102 ? -3.824 -17.062 -2.01 1 98.81 102 PHE A N 1
ATOM 848 C CA . PHE A 1 102 ? -4.059 -15.977 -2.959 1 98.81 102 PHE A CA 1
ATOM 849 C C . PHE A 1 102 ? -2.873 -15.82 -3.904 1 98.81 102 PHE A C 1
ATOM 851 O O . PHE A 1 102 ? -1.754 -15.547 -3.467 1 98.81 102 PHE A O 1
ATOM 858 N N . GLY A 1 103 ? -3.064 -16 -5.164 1 98.62 103 GLY A N 1
ATOM 859 C CA . GLY A 1 103 ? -1.971 -15.969 -6.121 1 98.62 103 GLY A CA 1
ATOM 860 C C . GLY A 1 103 ? -2.268 -15.102 -7.332 1 98.62 103 GLY A C 1
ATOM 861 O O . GLY A 1 103 ? -3.395 -15.086 -7.832 1 98.62 103 GLY A O 1
ATOM 862 N N . VAL A 1 104 ? -1.279 -14.375 -7.809 1 98 104 VAL A N 1
ATOM 863 C CA . VAL A 1 104 ? -1.406 -13.539 -9 1 98 104 VAL A CA 1
ATOM 864 C C . VAL A 1 104 ? -0.427 -14.016 -10.07 1 98 104 VAL A C 1
ATOM 866 O O . VAL A 1 104 ? 0.78 -14.094 -9.828 1 98 104 VAL A O 1
ATOM 869 N N . GLN A 1 105 ? -0.924 -14.336 -11.242 1 96.69 105 GLN A N 1
ATOM 870 C CA . GLN A 1 105 ? -0.137 -14.734 -12.406 1 96.69 105 GLN A CA 1
ATOM 871 C C . GLN A 1 105 ? 0.833 -15.859 -12.055 1 96.69 105 GLN A C 1
ATOM 873 O O . GLN A 1 105 ? 0.418 -17 -11.867 1 96.69 105 GLN A O 1
ATOM 878 N N . LEU A 1 106 ? 2.092 -15.602 -11.844 1 96.62 106 LEU A N 1
ATOM 879 C CA . LEU A 1 106 ? 3.014 -16.641 -11.406 1 96.62 106 LEU A CA 1
ATOM 880 C C . LEU A 1 106 ? 2.529 -17.297 -10.117 1 96.62 106 LEU A C 1
ATOM 882 O O . LEU A 1 106 ? 2.564 -18.516 -9.984 1 96.62 106 LEU A O 1
ATOM 886 N N . GLY A 1 107 ? 2.105 -16.469 -9.188 1 97.81 107 GLY A N 1
ATOM 887 C CA . GLY A 1 107 ? 1.585 -16.969 -7.922 1 97.81 107 GLY A CA 1
ATOM 888 C C . GLY A 1 107 ? 0.362 -17.844 -8.086 1 97.81 107 GLY A C 1
ATOM 889 O O . GLY A 1 107 ? 0.152 -18.781 -7.312 1 97.81 107 GLY A O 1
ATOM 890 N N . ALA A 1 108 ? -0.449 -17.516 -9.07 1 98.25 108 ALA A N 1
ATOM 891 C CA . ALA A 1 108 ? -1.631 -18.328 -9.344 1 98.25 108 ALA A CA 1
ATOM 892 C C . ALA A 1 108 ? -1.238 -19.734 -9.828 1 98.25 108 ALA A C 1
ATOM 894 O O . ALA A 1 108 ? -1.803 -20.734 -9.383 1 98.25 108 ALA A O 1
ATOM 895 N N . ILE A 1 109 ? -0.261 -19.797 -10.734 1 97.44 109 ILE A N 1
ATOM 896 C CA . ILE A 1 109 ? 0.207 -21.062 -11.266 1 97.44 109 ILE A CA 1
ATOM 897 C C . ILE A 1 109 ? 0.797 -21.906 -10.133 1 97.44 109 ILE A C 1
ATOM 899 O O . ILE A 1 109 ? 0.526 -23.109 -10.039 1 97.44 109 ILE A O 1
ATOM 903 N N . LEU A 1 110 ? 1.572 -21.281 -9.336 1 97.94 110 LEU A N 1
ATOM 904 C CA . LEU A 1 110 ? 2.199 -21.984 -8.227 1 97.94 110 LEU A CA 1
ATOM 905 C C . LEU A 1 110 ? 1.153 -22.469 -7.23 1 97.94 110 LEU A C 1
ATOM 907 O O . LEU A 1 110 ? 1.286 -23.562 -6.664 1 97.94 110 LEU A O 1
ATOM 911 N N . GLY A 1 111 ? 0.14 -21.641 -6.984 1 98.62 111 GLY A N 1
ATOM 912 C CA . GLY A 1 111 ? -0.958 -22.078 -6.133 1 98.62 111 GLY A CA 1
ATOM 913 C C . GLY A 1 111 ? -1.666 -23.312 -6.641 1 98.62 111 GLY A C 1
ATOM 914 O O . GLY A 1 111 ? -1.944 -24.234 -5.871 1 98.62 111 GLY A O 1
ATOM 915 N N . ILE A 1 112 ? -1.933 -23.344 -7.93 1 98.56 112 ILE A N 1
ATOM 916 C CA . ILE A 1 112 ? -2.561 -24.5 -8.547 1 98.56 112 ILE A CA 1
ATOM 917 C C . ILE A 1 112 ? -1.668 -25.734 -8.367 1 98.56 112 ILE A C 1
ATOM 919 O O . ILE A 1 112 ? -2.143 -26.797 -7.977 1 98.56 112 ILE A O 1
ATOM 923 N N . ARG A 1 113 ? -0.4 -25.578 -8.609 1 98.19 113 ARG A N 1
ATOM 924 C CA . ARG A 1 113 ? 0.53 -26.703 -8.492 1 98.19 113 ARG A CA 1
ATOM 925 C C . ARG A 1 113 ? 0.617 -27.188 -7.047 1 98.19 113 ARG A C 1
ATOM 927 O O . ARG A 1 113 ? 0.736 -28.391 -6.801 1 98.19 113 ARG A O 1
ATOM 934 N N . MET A 1 114 ? 0.559 -26.234 -6.129 1 98.38 114 MET A N 1
ATOM 935 C CA . MET A 1 114 ? 0.549 -26.641 -4.727 1 98.38 114 MET A CA 1
ATOM 936 C C . MET A 1 114 ? -0.692 -27.469 -4.406 1 98.38 114 MET A C 1
ATOM 938 O O . MET A 1 114 ? -0.616 -28.453 -3.67 1 98.38 114 MET A O 1
ATOM 942 N N . ALA A 1 115 ? -1.831 -27.109 -4.957 1 98.56 115 ALA A N 1
ATOM 943 C CA . ALA A 1 115 ? -3.086 -27.828 -4.727 1 98.56 115 ALA A CA 1
ATOM 944 C C . ALA A 1 115 ? -3.051 -29.203 -5.359 1 98.56 115 ALA A C 1
ATOM 946 O O . ALA A 1 115 ? -3.707 -30.141 -4.875 1 98.56 115 ALA A O 1
ATOM 947 N N . ILE A 1 116 ? -2.277 -29.344 -6.422 1 97.69 116 ILE A N 1
ATOM 948 C CA . ILE A 1 116 ? -2.137 -30.641 -7.086 1 97.69 116 ILE A CA 1
ATOM 949 C C . ILE A 1 116 ? -1.262 -31.562 -6.242 1 97.69 116 ILE A C 1
ATOM 951 O O . ILE A 1 116 ? -1.603 -32.719 -6.031 1 97.69 116 ILE A O 1
ATOM 955 N N . VAL A 1 117 ? -0.177 -31.047 -5.723 1 96.88 117 VAL A N 1
ATOM 956 C CA . VAL A 1 117 ? 0.835 -31.844 -5.039 1 96.88 117 VAL A CA 1
ATOM 957 C C . VAL A 1 117 ? 0.375 -32.156 -3.615 1 96.88 117 VAL A C 1
ATOM 959 O O . VAL A 1 117 ? 0.659 -33.219 -3.082 1 96.88 117 VAL A O 1
ATOM 962 N N . GLN A 1 118 ? -0.284 -31.188 -3.002 1 97.44 118 GLN A N 1
ATOM 963 C CA . GLN A 1 118 ? -0.771 -31.344 -1.636 1 97.44 118 GLN A CA 1
ATOM 964 C C . GLN A 1 118 ? -2.234 -30.938 -1.522 1 97.44 118 GLN A C 1
ATOM 966 O O . GLN A 1 118 ? -2.559 -29.969 -0.817 1 97.44 118 GLN A O 1
ATOM 971 N N . PRO A 1 119 ? -3.127 -31.719 -2.098 1 97.06 119 PRO A N 1
ATOM 972 C CA . PRO A 1 119 ? -4.535 -31.328 -2.158 1 97.06 119 PRO A CA 1
ATOM 973 C C . PRO A 1 119 ? -5.164 -31.172 -0.777 1 97.06 119 PRO A C 1
ATOM 975 O O . PRO A 1 119 ? -6.043 -30.328 -0.581 1 97.06 119 PRO A O 1
ATOM 978 N N . LYS A 1 120 ? -4.684 -31.891 0.2 1 96.94 120 LYS A N 1
ATOM 979 C CA . LYS A 1 120 ? -5.285 -31.859 1.53 1 96.94 120 LYS A CA 1
ATOM 980 C C . LYS A 1 120 ? -4.867 -30.609 2.295 1 96.94 120 LYS A C 1
ATOM 982 O O . LYS A 1 120 ? -5.551 -30.188 3.232 1 96.94 120 LYS A O 1
ATOM 987 N N . ARG A 1 121 ? -3.758 -30.016 1.883 1 98 121 ARG A N 1
ATOM 988 C CA . ARG A 1 121 ? -3.223 -28.875 2.619 1 98 121 ARG A CA 1
ATOM 989 C C . ARG A 1 121 ? -3.824 -27.562 2.119 1 98 121 ARG A C 1
ATOM 991 O O . ARG A 1 121 ? -3.807 -26.547 2.828 1 98 121 ARG A O 1
ATOM 998 N N . ILE A 1 122 ? -4.355 -27.609 0.911 1 98.69 122 ILE A N 1
ATOM 999 C CA . ILE A 1 122 ? -4.863 -26.359 0.328 1 98.69 122 ILE A CA 1
ATOM 1000 C C . ILE A 1 122 ? -6.371 -26.266 0.56 1 98.69 122 ILE A C 1
ATOM 1002 O O . ILE A 1 122 ? -7.141 -27.047 0.001 1 98.69 122 ILE A O 1
ATOM 1006 N N . ILE A 1 123 ? -6.754 -25.312 1.358 1 98.56 123 ILE A N 1
ATOM 1007 C CA . ILE A 1 123 ? -8.156 -25.156 1.729 1 98.56 123 ILE A CA 1
ATOM 1008 C C . ILE A 1 123 ? -8.922 -24.516 0.572 1 98.56 123 ILE A C 1
ATOM 1010 O O . ILE A 1 123 ? -10.062 -24.891 0.289 1 98.56 123 ILE A O 1
ATOM 1014 N N . SER A 1 124 ? -8.352 -23.531 -0.085 1 98.81 124 SER A N 1
ATOM 1015 C CA . SER A 1 124 ? -8.961 -22.859 -1.226 1 98.81 124 SER A CA 1
ATOM 1016 C C . SER A 1 124 ? -7.93 -22.078 -2.023 1 98.81 124 SER A C 1
ATOM 1018 O O . SER A 1 124 ? -6.809 -21.859 -1.556 1 98.81 124 SER A O 1
ATOM 1020 N N . LEU A 1 125 ? -8.273 -21.734 -3.25 1 98.88 125 LEU A N 1
ATOM 1021 C CA . LEU A 1 125 ? -7.445 -20.922 -4.133 1 98.88 125 LEU A CA 1
ATOM 1022 C C . LEU A 1 125 ? -8.18 -19.641 -4.543 1 98.88 125 LEU A C 1
ATOM 1024 O O . LEU A 1 125 ? -9.344 -19.703 -4.961 1 98.88 125 LEU A O 1
ATOM 1028 N N . MET A 1 126 ? -7.574 -18.5 -4.312 1 98.88 126 MET A N 1
ATOM 1029 C CA . MET A 1 126 ? -7.992 -17.219 -4.863 1 98.88 126 MET A CA 1
ATOM 1030 C C . MET A 1 126 ? -6.973 -16.703 -5.871 1 98.88 126 MET A C 1
ATOM 1032 O O . MET A 1 126 ? -5.902 -16.219 -5.488 1 98.88 126 MET A O 1
ATOM 1036 N N . LEU A 1 127 ? -7.34 -16.781 -7.129 1 98.81 127 LEU A N 1
ATOM 1037 C CA . LEU A 1 127 ? -6.344 -16.625 -8.188 1 98.81 127 LEU A CA 1
ATOM 1038 C C . LEU A 1 127 ? -6.691 -15.438 -9.094 1 98.81 127 LEU A C 1
ATOM 1040 O O . LEU A 1 127 ? -7.82 -15.336 -9.57 1 98.81 127 LEU A O 1
ATOM 1044 N N . CYS A 1 128 ? -5.734 -14.539 -9.242 1 98.31 128 CYS A N 1
ATOM 1045 C CA . CYS A 1 128 ? -5.898 -13.383 -10.117 1 98.31 128 CYS A CA 1
ATOM 1046 C C . CYS A 1 128 ? -5.031 -13.508 -11.359 1 98.31 128 CYS A C 1
ATOM 1048 O O . CYS A 1 128 ? -3.855 -13.867 -11.266 1 98.31 128 CYS A O 1
ATOM 1050 N N . SER A 1 129 ? -5.637 -13.195 -12.531 1 97.31 129 SER A N 1
ATOM 1051 C CA . SER A 1 129 ? -4.91 -13.133 -13.797 1 97.31 129 SER A CA 1
ATOM 1052 C C . SER A 1 129 ? -4.121 -14.406 -14.047 1 97.31 129 SER A C 1
ATOM 1054 O O . SER A 1 129 ? -2.926 -14.359 -14.344 1 97.31 129 SER A O 1
ATOM 1056 N N . THR A 1 130 ? -4.785 -15.547 -13.859 1 97.38 130 THR A N 1
ATOM 1057 C CA . THR A 1 130 ? -4.16 -16.859 -14.062 1 97.38 130 THR A CA 1
ATOM 1058 C C . THR A 1 130 ? -3.855 -17.078 -15.539 1 97.38 130 THR A C 1
ATOM 1060 O O . THR A 1 130 ? -4.75 -16.984 -16.375 1 97.38 130 THR A O 1
ATOM 1063 N N . PRO A 1 131 ? -2.613 -17.359 -15.82 1 96.44 131 PRO A N 1
ATOM 1064 C CA . PRO A 1 131 ? -2.311 -17.734 -17.203 1 96.44 131 PRO A CA 1
ATOM 1065 C C . PRO A 1 131 ? -3.088 -18.953 -17.672 1 96.44 131 PRO A C 1
ATOM 1067 O O . PRO A 1 131 ? -3.533 -19.766 -16.859 1 96.44 131 PRO A O 1
ATOM 1070 N N . PRO A 1 132 ? -3.266 -19.094 -19.031 1 95.69 132 PRO A N 1
ATOM 1071 C CA . PRO A 1 132 ? -3.982 -20.25 -19.531 1 95.69 132 P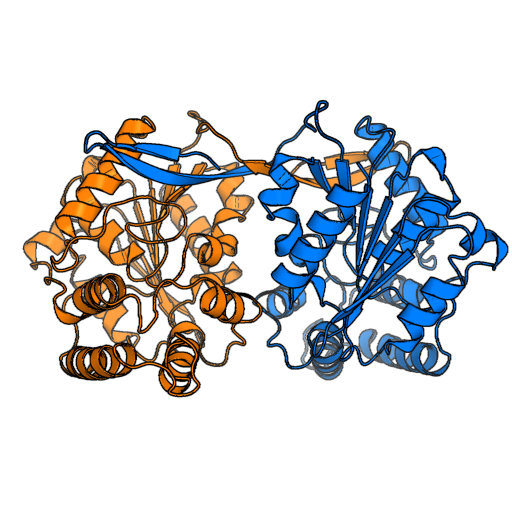RO A CA 1
ATOM 1072 C C . PRO A 1 132 ? -3.246 -21.562 -19.266 1 95.69 132 PRO A C 1
ATOM 1074 O O . PRO A 1 132 ? -2.049 -21.547 -18.969 1 95.69 132 PRO A O 1
ATOM 1077 N N . PRO A 1 133 ? -3.961 -22.672 -19.328 1 94 133 PRO A N 1
ATOM 1078 C CA . PRO A 1 133 ? -3.332 -23.969 -19.078 1 94 133 PRO A CA 1
ATOM 1079 C C . PRO A 1 133 ? -2.092 -24.203 -19.938 1 94 133 PRO A C 1
ATOM 1081 O O . PRO A 1 133 ? -1.082 -24.703 -19.438 1 94 133 PRO A O 1
ATOM 1084 N N . LYS A 1 134 ? -2.178 -23.828 -21.125 1 92.88 134 LYS A N 1
ATOM 1085 C CA . LYS A 1 134 ? -1.059 -23.844 -22.062 1 92.88 134 LYS A CA 1
ATOM 1086 C C . LYS A 1 134 ? -0.811 -22.438 -22.625 1 92.88 134 LYS A C 1
ATOM 1088 O O . LYS A 1 134 ? -1.753 -21.75 -23 1 92.88 134 LYS A O 1
ATOM 1093 N N . GLU A 1 135 ? 0.459 -22.062 -22.562 1 95.06 135 GLU A N 1
ATOM 1094 C CA . GLU A 1 135 ? 0.788 -20.75 -23.125 1 95.06 135 GLU A CA 1
ATOM 1095 C C . GLU A 1 135 ? 0.5 -20.703 -24.609 1 95.06 135 GLU A C 1
ATOM 1097 O O . GLU A 1 135 ? 0.734 -21.672 -25.328 1 95.06 135 GLU A O 1
ATOM 1102 N N . GLU A 1 136 ? -0.017 -19.578 -24.969 1 93.12 136 GLU A N 1
ATOM 1103 C CA . GLU A 1 136 ? -0.304 -19.406 -26.391 1 93.12 136 GLU A CA 1
ATOM 1104 C C . GLU A 1 136 ? 0.98 -19.266 -27.203 1 93.12 136 GLU A C 1
ATOM 1106 O O . GLU A 1 136 ? 1.932 -18.625 -26.75 1 93.12 136 GLU A O 1
ATOM 1111 N N . ALA A 1 137 ? 0.941 -19.844 -28.391 1 93.88 137 ALA A N 1
ATOM 1112 C CA . ALA A 1 137 ? 2.125 -19.828 -29.25 1 93.88 137 ALA A CA 1
ATOM 1113 C C . ALA A 1 137 ? 2.566 -18.406 -29.562 1 93.88 137 ALA A C 1
ATOM 1115 O O . ALA A 1 137 ? 3.764 -18.125 -29.625 1 93.88 137 ALA A O 1
ATOM 1116 N N . GLU A 1 138 ? 1.628 -17.578 -29.812 1 93.56 138 GLU A N 1
ATOM 1117 C CA . GLU A 1 138 ? 1.935 -16.172 -30.125 1 93.56 138 GLU A CA 1
ATOM 1118 C C . GLU A 1 138 ? 2.639 -15.492 -28.953 1 93.56 138 GLU A C 1
ATOM 1120 O O . GLU A 1 138 ? 3.568 -14.711 -29.156 1 93.56 138 GLU A O 1
ATOM 1125 N N . ASN A 1 139 ? 2.143 -15.742 -27.766 1 94.19 139 ASN A N 1
ATOM 1126 C CA . ASN A 1 139 ? 2.787 -15.188 -26.578 1 94.19 139 ASN A CA 1
ATOM 1127 C C . ASN A 1 139 ? 4.215 -15.703 -26.422 1 94.19 139 ASN A C 1
ATOM 1129 O O . ASN A 1 139 ? 5.125 -14.93 -26.109 1 94.19 139 ASN A O 1
ATOM 1133 N N . VAL A 1 140 ? 4.43 -17 -26.625 1 95.69 140 VAL A N 1
ATOM 1134 C CA . VAL A 1 140 ? 5.746 -17.609 -26.5 1 95.69 140 VAL A CA 1
ATOM 1135 C C . VAL A 1 140 ? 6.73 -16.938 -27.453 1 95.69 140 VAL A C 1
ATOM 1137 O O . VAL A 1 140 ? 7.867 -16.641 -27.078 1 95.69 140 VAL A O 1
ATOM 1140 N N . GLN A 1 141 ? 6.293 -16.719 -28.688 1 94.69 141 GLN A N 1
ATOM 1141 C CA . GLN A 1 141 ? 7.152 -16.062 -29.656 1 94.69 141 GLN A CA 1
ATOM 1142 C C . GLN A 1 141 ? 7.504 -14.641 -29.219 1 94.69 141 GLN A C 1
ATOM 1144 O O . GLN A 1 141 ? 8.641 -14.195 -29.391 1 94.69 141 GLN A O 1
ATOM 1149 N N . GLN A 1 142 ? 6.52 -13.953 -28.703 1 92 142 GLN A N 1
ATOM 1150 C CA . GLN A 1 142 ? 6.762 -12.602 -28.203 1 92 142 GLN A CA 1
ATOM 1151 C C . GLN A 1 142 ? 7.746 -12.609 -27.047 1 92 142 GLN A C 1
ATOM 1153 O O . GLN A 1 142 ? 8.602 -11.727 -26.938 1 92 142 GLN A O 1
ATOM 1158 N N . TYR A 1 143 ? 7.605 -13.594 -26.188 1 93.81 143 TYR A N 1
ATOM 1159 C CA . TYR A 1 143 ? 8.516 -13.695 -25.047 1 93.81 143 TYR A CA 1
ATOM 1160 C C . TYR A 1 143 ? 9.945 -13.945 -25.516 1 93.81 143 TYR A C 1
ATOM 1162 O O . TYR A 1 143 ? 10.891 -13.414 -24.938 1 93.81 143 TYR A O 1
ATOM 1170 N N . LYS A 1 144 ? 10.07 -14.773 -26.516 1 94 144 LYS A N 1
ATOM 1171 C CA . LYS A 1 144 ? 11.398 -15.047 -27.078 1 94 144 LYS A CA 1
ATOM 1172 C C . LYS A 1 144 ? 12.039 -13.773 -27.609 1 94 144 LYS A C 1
ATOM 1174 O O . LYS A 1 144 ? 13.227 -13.531 -27.406 1 94 144 LYS A O 1
ATOM 1179 N N . VAL A 1 145 ? 11.258 -12.969 -28.281 1 91.44 145 VAL A N 1
ATOM 1180 C CA . VAL A 1 145 ? 11.742 -11.703 -28.812 1 91.44 145 VAL A CA 1
ATOM 1181 C C . VAL A 1 145 ? 12.141 -10.766 -27.672 1 91.44 145 VAL A C 1
ATOM 1183 O O . VAL A 1 145 ? 13.211 -10.156 -27.703 1 91.44 145 VAL A O 1
ATOM 1186 N N . MET A 1 146 ? 11.281 -10.695 -26.688 1 90.19 146 MET A N 1
ATOM 1187 C CA . MET A 1 146 ? 11.547 -9.82 -25.547 1 90.19 146 MET A CA 1
ATOM 1188 C C . MET A 1 146 ? 12.797 -10.258 -24.797 1 90.19 146 MET A C 1
ATOM 1190 O O . MET A 1 146 ? 13.562 -9.414 -24.328 1 90.19 146 MET A O 1
ATOM 1194 N N . ARG A 1 147 ? 12.93 -11.555 -24.656 1 91.25 147 ARG A N 1
ATOM 1195 C CA . ARG A 1 147 ? 14.117 -12.086 -24 1 91.25 147 ARG A CA 1
ATOM 1196 C C . ARG A 1 147 ? 15.383 -11.609 -24.703 1 91.25 147 ARG A C 1
ATOM 1198 O O . ARG A 1 147 ? 16.344 -11.18 -24.047 1 91.25 147 ARG A O 1
ATOM 1205 N N . GLU A 1 148 ? 15.422 -11.641 -26 1 90.25 148 GLU A N 1
ATOM 1206 C CA . GLU A 1 148 ? 16.594 -11.227 -26.766 1 90.25 148 GLU A CA 1
ATOM 1207 C C . GLU A 1 148 ? 16.859 -9.734 -26.594 1 90.25 148 GLU A C 1
ATOM 1209 O O . GLU A 1 148 ? 18 -9.305 -26.547 1 90.25 148 GLU A O 1
ATOM 1214 N N . VAL A 1 149 ? 15.758 -9.016 -26.547 1 87.31 149 VAL A N 1
ATOM 1215 C CA . VAL A 1 149 ? 15.891 -7.578 -26.375 1 87.31 149 VAL A CA 1
ATOM 1216 C C . VAL A 1 149 ? 16.484 -7.285 -25 1 87.31 149 VAL A C 1
ATOM 1218 O O . VAL A 1 149 ? 17.344 -6.414 -24.859 1 87.31 149 VAL A O 1
ATOM 1221 N N . CYS A 1 150 ? 16.062 -8.016 -23.969 1 88.25 150 CYS A N 1
ATOM 1222 C CA . CYS A 1 150 ? 16.484 -7.785 -22.594 1 88.25 150 CYS A CA 1
ATOM 1223 C C . CYS A 1 150 ? 17.922 -8.219 -22.375 1 88.25 150 CYS A C 1
ATOM 1225 O O . CYS A 1 150 ? 18.547 -7.836 -21.391 1 88.25 150 CYS A O 1
ATOM 1227 N N . ARG A 1 151 ? 18.453 -8.992 -23.266 1 85.81 151 ARG A N 1
ATOM 1228 C CA . ARG A 1 151 ? 19.844 -9.43 -23.156 1 85.81 151 ARG A CA 1
ATOM 1229 C C . ARG A 1 151 ? 20.797 -8.32 -23.594 1 85.81 151 ARG A C 1
ATOM 1231 O O . ARG A 1 151 ? 22 -8.383 -23.297 1 85.81 151 ARG A O 1
ATOM 1238 N N . ASN A 1 152 ? 20.141 -7.332 -24.219 1 79.94 152 ASN A N 1
ATOM 1239 C CA . ASN A 1 152 ? 20.938 -6.184 -24.641 1 79.94 152 ASN A CA 1
ATOM 1240 C C . ASN A 1 152 ? 20.672 -4.965 -23.766 1 79.94 152 ASN A C 1
ATOM 1242 O O . ASN A 1 152 ? 19.594 -4.84 -23.172 1 79.94 152 ASN A O 1
ATOM 1246 N N . ASP A 1 153 ? 21.672 -4.137 -23.484 1 68.94 153 ASP A N 1
ATOM 1247 C CA . ASP A 1 153 ? 21.469 -2.932 -22.672 1 68.94 153 ASP A CA 1
ATOM 1248 C C . ASP A 1 153 ? 20.734 -1.859 -23.484 1 68.94 153 ASP A C 1
ATOM 1250 O O . ASP A 1 153 ? 20.484 -2.035 -24.672 1 68.94 153 ASP A O 1
ATOM 1254 N N . ALA A 1 154 ? 20.219 -0.806 -22.781 1 67.94 154 ALA A N 1
ATOM 1255 C CA . ALA A 1 154 ? 19.422 0.259 -23.391 1 67.94 154 ALA A CA 1
ATOM 1256 C C . ALA A 1 154 ? 20.266 1.104 -24.344 1 67.94 154 ALA A C 1
ATOM 1258 O O . ALA A 1 154 ? 19.734 1.96 -25.062 1 67.94 154 ALA A O 1
ATOM 1259 N N . GLY A 1 155 ? 21.375 0.662 -24.516 1 66.75 155 GLY A N 1
ATOM 1260 C CA . GLY A 1 155 ? 22.281 1.42 -25.359 1 66.75 155 GLY A CA 1
ATOM 1261 C C . GLY A 1 155 ? 22.625 2.789 -24.812 1 66.75 155 GLY A C 1
ATOM 1262 O O . GLY A 1 155 ? 23.234 3.611 -25.5 1 66.75 155 GLY A O 1
ATOM 1263 N N . ASP A 1 156 ? 22.141 3.088 -23.688 1 64.25 156 ASP A N 1
ATOM 1264 C CA . ASP A 1 156 ? 22.391 4.41 -23.109 1 64.25 156 ASP A CA 1
ATOM 1265 C C . ASP A 1 156 ? 23.484 4.352 -22.047 1 64.25 156 ASP A C 1
ATOM 1267 O O . ASP A 1 156 ? 23.672 5.309 -21.297 1 64.25 156 ASP A O 1
ATOM 1271 N N . GLY A 1 157 ? 24.156 3.293 -22.078 1 68.31 157 GLY A N 1
ATOM 1272 C CA . GLY A 1 157 ? 25.25 3.168 -21.125 1 68.31 157 GLY A CA 1
ATOM 1273 C C . GLY A 1 157 ? 24.812 2.617 -19.781 1 68.31 157 GLY A C 1
ATOM 1274 O O . GLY A 1 157 ? 25.641 2.346 -18.922 1 68.31 157 GLY A O 1
ATOM 1275 N N . THR A 1 158 ? 23.531 2.549 -19.656 1 66.12 158 THR A N 1
ATOM 1276 C CA . THR A 1 158 ? 23.062 1.983 -18.391 1 66.12 158 THR A CA 1
ATOM 1277 C C . THR A 1 158 ? 22.719 0.506 -18.562 1 66.12 158 THR A C 1
ATOM 1279 O O . THR A 1 158 ? 22.609 0.011 -19.688 1 66.12 158 THR A O 1
ATOM 1282 N N . ASP A 1 159 ? 22.688 -0.198 -17.5 1 76.56 159 ASP A N 1
ATOM 1283 C CA . ASP A 1 159 ? 22.328 -1.613 -17.5 1 76.56 159 ASP A CA 1
ATOM 1284 C C . ASP A 1 159 ? 20.812 -1.797 -17.453 1 76.56 159 ASP A C 1
ATOM 1286 O O . ASP A 1 159 ? 20.328 -2.889 -17.156 1 76.56 159 ASP A O 1
ATOM 1290 N N . SER A 1 160 ? 20.203 -0.701 -17.797 1 74.31 160 SER A N 1
ATOM 1291 C CA . SER A 1 160 ? 18.734 -0.75 -17.75 1 74.31 160 SER A CA 1
ATOM 1292 C C . SER A 1 160 ? 18.156 -1.477 -18.953 1 74.31 160 SER A C 1
ATOM 1294 O O . SER A 1 160 ? 18.781 -1.517 -20.016 1 74.31 160 SER A O 1
ATOM 1296 N N . ILE A 1 161 ? 17.031 -2.127 -18.719 1 77.12 161 ILE A N 1
ATOM 1297 C CA . ILE A 1 161 ? 16.375 -2.752 -19.859 1 77.12 161 ILE A CA 1
ATOM 1298 C C . ILE A 1 161 ? 15.867 -1.675 -20.828 1 77.12 161 ILE A C 1
ATOM 1300 O O . ILE A 1 161 ? 15.625 -0.536 -20.422 1 77.12 161 ILE A O 1
ATOM 1304 N N . PRO A 1 162 ? 15.844 -2.053 -22.094 1 77.06 162 PRO A N 1
ATOM 1305 C CA . PRO A 1 162 ? 15.398 -1.095 -23.109 1 77.06 162 PRO A CA 1
ATOM 1306 C C . PRO A 1 162 ? 14.047 -0.475 -22.781 1 77.06 162 PRO A C 1
ATOM 1308 O O . PRO A 1 162 ? 13.156 -1.162 -22.281 1 77.06 162 PRO A O 1
ATOM 1311 N N . LEU A 1 163 ? 13.906 0.738 -23.062 1 75.25 163 LEU A N 1
ATOM 1312 C CA . LEU A 1 163 ? 12.719 1.529 -22.75 1 75.25 163 LEU A CA 1
ATOM 1313 C C . LEU A 1 163 ? 11.469 0.91 -23.375 1 75.25 163 LEU A C 1
ATOM 1315 O O . LEU A 1 163 ? 10.375 1.001 -22.812 1 75.25 163 LEU A O 1
ATOM 1319 N N . GLU A 1 164 ? 11.68 0.316 -24.484 1 79.06 164 GLU A N 1
ATOM 1320 C CA . GLU A 1 164 ? 10.539 -0.3 -25.156 1 79.06 164 GLU A CA 1
ATOM 1321 C C . GLU A 1 164 ? 9.977 -1.462 -24.344 1 79.06 164 GLU A C 1
ATOM 1323 O O . GLU A 1 164 ? 8.766 -1.693 -24.328 1 79.06 164 GLU A O 1
ATOM 1328 N N . ILE A 1 165 ? 10.859 -2.174 -23.703 1 79.31 165 ILE A N 1
ATOM 1329 C CA . ILE A 1 165 ? 10.438 -3.285 -22.859 1 79.31 165 ILE A CA 1
ATOM 1330 C C . ILE A 1 165 ? 9.742 -2.75 -21.609 1 79.31 165 ILE A C 1
ATOM 1332 O O . ILE A 1 165 ? 8.742 -3.311 -21.156 1 79.31 165 ILE A O 1
ATOM 1336 N N . VAL A 1 166 ? 10.25 -1.726 -21.125 1 77.12 166 VAL A N 1
ATOM 1337 C CA . VAL A 1 166 ? 9.664 -1.07 -19.953 1 77.12 166 VAL A CA 1
ATOM 1338 C C . VAL A 1 166 ? 8.258 -0.589 -20.281 1 77.12 166 VAL A C 1
ATOM 1340 O O . VAL A 1 166 ? 7.316 -0.825 -19.516 1 77.12 166 VAL A O 1
ATOM 1343 N N . ALA A 1 167 ? 8.148 0.034 -21.406 1 78.88 167 ALA A N 1
ATOM 1344 C CA . ALA A 1 167 ? 6.855 0.557 -21.844 1 78.88 167 ALA A CA 1
ATOM 1345 C C . ALA A 1 167 ? 5.855 -0.574 -22.062 1 78.88 167 ALA A C 1
ATOM 1347 O O . ALA A 1 167 ? 4.688 -0.469 -21.688 1 78.88 167 ALA A O 1
ATOM 1348 N N . ALA A 1 168 ? 6.305 -1.581 -22.688 1 81.62 168 ALA A N 1
ATOM 1349 C CA . ALA A 1 168 ? 5.453 -2.742 -22.922 1 81.62 168 ALA A CA 1
ATOM 1350 C C . ALA A 1 168 ? 5.004 -3.377 -21.609 1 81.62 168 ALA A C 1
ATOM 1352 O O . ALA A 1 168 ? 3.83 -3.727 -21.453 1 81.62 168 ALA A O 1
ATOM 1353 N N . GLY A 1 169 ? 5.941 -3.525 -20.719 1 83.94 169 GLY A N 1
ATOM 1354 C CA . GLY A 1 169 ? 5.625 -4.09 -19.422 1 83.94 169 GLY A CA 1
ATOM 1355 C C . GLY A 1 169 ? 4.613 -3.27 -18.641 1 83.94 169 GLY A C 1
ATOM 1356 O O . GLY A 1 169 ? 3.67 -3.818 -18.062 1 83.94 169 GLY A O 1
ATOM 1357 N N . ARG A 1 170 ? 4.855 -2.027 -18.656 1 82.44 170 ARG A N 1
ATOM 1358 C CA . ARG A 1 170 ? 3.926 -1.134 -17.984 1 82.44 170 ARG A CA 1
ATOM 1359 C C . ARG A 1 170 ? 2.518 -1.271 -18.547 1 82.44 170 ARG A C 1
ATOM 1361 O O . ARG A 1 170 ? 1.541 -1.312 -17.797 1 82.44 170 ARG A O 1
ATOM 1368 N N . TRP A 1 171 ? 2.438 -1.299 -19.828 1 83.56 171 TRP A N 1
ATOM 1369 C CA . TRP A 1 171 ? 1.15 -1.415 -20.5 1 83.56 171 TRP A CA 1
ATOM 1370 C C . TRP A 1 171 ? 0.504 -2.768 -20.219 1 83.56 171 TRP A C 1
ATOM 1372 O O . TRP A 1 171 ? -0.7 -2.846 -19.969 1 83.56 171 TRP A O 1
ATOM 1382 N N . ILE A 1 172 ? 1.252 -3.793 -20.25 1 86.5 172 ILE A N 1
ATOM 1383 C CA . ILE A 1 172 ? 0.772 -5.152 -20.031 1 86.5 172 ILE A CA 1
ATOM 1384 C C . ILE A 1 172 ? 0.26 -5.285 -18.594 1 86.5 172 ILE A C 1
ATOM 1386 O O . ILE A 1 172 ? -0.834 -5.809 -18.375 1 86.5 172 ILE A O 1
ATOM 1390 N N . TYR A 1 173 ? 0.952 -4.797 -17.688 1 88.25 173 TYR A N 1
ATOM 1391 C CA . TYR A 1 173 ? 0.697 -5.082 -16.281 1 88.25 173 TYR A CA 1
ATOM 1392 C C . TYR A 1 173 ? -0.358 -4.141 -15.711 1 88.25 173 TYR A C 1
ATOM 1394 O O . TYR A 1 173 ? -1.174 -4.539 -14.875 1 88.25 173 TYR A O 1
ATOM 1402 N N . PHE A 1 174 ? -0.343 -2.908 -16.234 1 85.19 174 PHE A N 1
ATOM 1403 C CA . PHE A 1 174 ? -1.155 -1.902 -15.57 1 85.19 174 PHE A CA 1
ATOM 1404 C C . PHE A 1 174 ? -2.125 -1.245 -16.547 1 85.19 174 PHE A C 1
ATOM 1406 O O . PHE A 1 174 ? -3.035 -0.524 -16.125 1 85.19 174 PHE A O 1
ATOM 1413 N N . GLY A 1 175 ? -1.991 -1.598 -17.797 1 80.81 175 GLY A N 1
ATOM 1414 C CA . GLY A 1 175 ? -2.82 -0.934 -18.797 1 80.81 175 GLY A CA 1
ATOM 1415 C C . GLY A 1 175 ? -2.729 0.579 -18.734 1 80.81 175 GLY A C 1
ATOM 1416 O O . GLY A 1 175 ? -1.631 1.139 -18.688 1 80.81 175 GLY A O 1
ATOM 1417 N N . ASN A 1 176 ? -3.914 1.156 -18.844 1 71.81 176 ASN A N 1
ATOM 1418 C CA . ASN A 1 176 ? -3.959 2.613 -18.812 1 71.81 176 ASN A CA 1
ATOM 1419 C C . ASN A 1 176 ? -4.02 3.135 -17.375 1 71.81 176 ASN A C 1
ATOM 1421 O O . ASN A 1 176 ? -4.227 4.328 -17.156 1 71.81 176 ASN A O 1
ATOM 1425 N N . HIS A 1 177 ? -3.893 2.098 -16.703 1 64.62 177 HIS A N 1
ATOM 1426 C CA . HIS A 1 177 ? -3.963 2.49 -15.297 1 64.62 177 HIS A CA 1
ATOM 1427 C C . HIS A 1 177 ? -2.607 2.971 -14.797 1 64.62 177 HIS A C 1
ATOM 1429 O O . HIS A 1 177 ? -1.564 2.508 -15.266 1 64.62 177 HIS A O 1
ATOM 1435 N N . LYS A 1 178 ? -2.621 4.145 -14.609 1 50.84 178 LYS A N 1
ATOM 1436 C CA . LYS A 1 178 ? -1.36 4.758 -14.203 1 50.84 178 LYS A CA 1
ATOM 1437 C C . LYS A 1 178 ? -0.648 3.912 -13.148 1 50.84 178 LYS A C 1
ATOM 1439 O O . LYS A 1 178 ? -1.286 3.365 -12.25 1 50.84 178 LYS A O 1
ATOM 1444 N N . ASP A 1 179 ? 0.446 3.176 -13.57 1 53.25 179 ASP A N 1
ATOM 1445 C CA . ASP A 1 179 ? 1.335 2.299 -12.812 1 53.25 179 ASP A CA 1
ATOM 1446 C C . ASP A 1 179 ? 1.881 3.004 -11.57 1 53.25 179 ASP A C 1
ATOM 1448 O O . ASP A 1 179 ? 2.508 4.059 -11.68 1 53.25 179 ASP A O 1
ATOM 1452 N N . ALA A 1 180 ? 1.078 2.9 -10.398 1 53.91 180 ALA A N 1
ATOM 1453 C CA . ALA A 1 180 ? 1.539 3.463 -9.133 1 53.91 180 ALA A CA 1
ATOM 1454 C C . ALA A 1 180 ? 3.057 3.621 -9.125 1 53.91 180 ALA A C 1
ATOM 1456 O O . ALA A 1 180 ? 3.727 3.299 -10.109 1 53.91 180 ALA A O 1
ATOM 1457 N N . ALA A 1 181 ? 3.615 4.195 -8.062 1 53.72 181 ALA A N 1
ATOM 1458 C CA . ALA A 1 181 ? 4.98 4.289 -7.555 1 53.72 181 ALA A CA 1
ATOM 1459 C C . ALA A 1 181 ? 5.719 2.963 -7.707 1 53.72 181 ALA A C 1
ATOM 1461 O O . ALA A 1 181 ? 6.949 2.922 -7.691 1 53.72 181 ALA A O 1
ATOM 1462 N N . LEU A 1 182 ? 4.961 1.887 -8.273 1 61.31 182 LEU A N 1
ATOM 1463 C CA . LEU A 1 182 ? 5.539 0.548 -8.25 1 61.31 182 LEU A CA 1
ATOM 1464 C C . LEU A 1 182 ? 6.496 0.345 -9.414 1 61.31 182 LEU A C 1
ATOM 1466 O O . LEU A 1 182 ? 7.574 -0.229 -9.25 1 61.31 182 LEU A O 1
ATOM 1470 N N . PHE A 1 183 ? 6.105 0.895 -10.562 1 65.31 183 PHE A N 1
ATOM 1471 C CA . PHE A 1 183 ? 6.883 0.573 -11.75 1 65.31 183 PHE A CA 1
ATOM 1472 C C . PHE A 1 183 ? 8.219 1.302 -11.742 1 65.31 183 PHE A C 1
ATOM 1474 O O . PHE A 1 183 ? 9.266 0.693 -11.969 1 65.31 183 PHE A O 1
ATOM 1481 N N . PRO A 1 184 ? 8.211 2.578 -11.43 1 62.69 184 PRO A N 1
ATOM 1482 C CA . PRO A 1 184 ? 9.516 3.232 -11.328 1 62.69 184 PRO A CA 1
ATOM 1483 C C . PRO A 1 184 ? 10.414 2.59 -10.273 1 62.69 184 PRO A C 1
ATOM 1485 O O . PRO A 1 184 ? 11.625 2.479 -10.477 1 62.69 184 PRO A O 1
ATOM 1488 N N . GLU A 1 185 ? 9.82 2.18 -9.211 1 61.69 185 GLU A N 1
ATOM 1489 C CA . GLU A 1 185 ? 10.594 1.512 -8.172 1 61.69 185 GLU A CA 1
ATOM 1490 C C . GLU A 1 185 ? 11.141 0.174 -8.664 1 61.69 185 GLU A C 1
ATOM 1492 O O . GLU A 1 185 ? 12.281 -0.183 -8.367 1 61.69 185 GLU A O 1
ATOM 1497 N N . TRP A 1 186 ? 10.344 -0.45 -9.312 1 69.19 186 TRP A N 1
ATOM 1498 C CA . TRP A 1 186 ? 10.758 -1.736 -9.859 1 69.19 186 TRP A CA 1
ATOM 1499 C C . TRP A 1 186 ? 11.914 -1.562 -10.836 1 69.19 186 TRP A C 1
ATOM 1501 O O . TRP A 1 186 ? 12.867 -2.352 -10.836 1 69.19 186 TRP A O 1
ATOM 1511 N N . LEU A 1 187 ? 11.836 -0.515 -11.602 1 69.56 187 LEU A N 1
ATOM 1512 C CA . LEU A 1 187 ? 12.898 -0.264 -12.57 1 69.56 187 LEU A CA 1
ATOM 1513 C C . LEU A 1 187 ? 14.234 -0.05 -11.875 1 69.56 187 LEU A C 1
ATOM 1515 O O . LEU A 1 187 ? 15.281 -0.456 -12.391 1 69.56 187 LEU A O 1
ATOM 1519 N N . LYS A 1 188 ? 14.102 0.576 -10.797 1 65.75 188 LYS A N 1
ATOM 1520 C CA . LYS A 1 188 ? 15.312 0.907 -10.062 1 65.75 188 LYS A CA 1
ATOM 1521 C C . LYS A 1 188 ? 15.875 -0.319 -9.344 1 65.75 188 LYS A C 1
ATOM 1523 O O . LYS A 1 188 ? 17.094 -0.458 -9.203 1 65.75 188 LYS A O 1
ATOM 1528 N N . THR A 1 189 ? 15.008 -1.24 -9 1 67.12 189 THR A N 1
ATOM 1529 C CA . THR A 1 189 ? 15.438 -2.289 -8.086 1 67.12 189 THR A CA 1
ATOM 1530 C C . THR A 1 189 ? 15.406 -3.652 -8.766 1 67.12 189 THR A C 1
ATOM 1532 O O . THR A 1 189 ? 15.875 -4.645 -8.211 1 67.12 189 THR A O 1
ATOM 1535 N N . SER A 1 190 ? 14.891 -3.625 -9.953 1 75.44 190 SER A N 1
ATOM 1536 C CA . SER A 1 190 ? 14.688 -4.895 -10.648 1 75.44 190 SER A CA 1
ATOM 1537 C C . SER A 1 190 ? 16.016 -5.562 -10.984 1 75.44 190 SER A C 1
ATOM 1539 O O . SER A 1 190 ? 16.984 -4.887 -11.344 1 75.44 190 SER A O 1
ATOM 1541 N N . ASN A 1 191 ? 15.977 -6.898 -10.883 1 79.5 191 ASN A N 1
ATOM 1542 C CA . ASN A 1 191 ? 17.125 -7.699 -11.32 1 79.5 191 ASN A CA 1
ATOM 1543 C C . ASN A 1 191 ? 17.078 -7.953 -12.82 1 79.5 191 ASN A C 1
ATOM 1545 O O . ASN A 1 191 ? 18.031 -8.484 -13.391 1 79.5 191 ASN A O 1
ATOM 1549 N N . LEU A 1 192 ? 16.031 -7.551 -13.367 1 83.38 192 LEU A N 1
ATOM 1550 C CA . LEU A 1 192 ? 15.93 -7.719 -14.812 1 83.38 192 LEU A CA 1
ATOM 1551 C C . LEU A 1 192 ? 16.734 -6.645 -15.539 1 83.38 192 LEU A C 1
ATOM 1553 O O . LEU A 1 192 ? 16.203 -5.582 -15.867 1 83.38 192 LEU A O 1
ATOM 1557 N N . LYS A 1 193 ? 17.938 -6.922 -15.742 1 82.69 193 LYS A N 1
ATOM 1558 C CA . LYS A 1 193 ? 18.922 -6.055 -16.391 1 82.69 193 LYS A CA 1
ATOM 1559 C C . LYS A 1 193 ? 19.75 -6.836 -17.406 1 82.69 193 LYS A C 1
ATOM 1561 O O . LYS A 1 193 ? 19.984 -8.039 -17.234 1 82.69 193 LYS A O 1
ATOM 1566 N N . ALA A 1 194 ? 20.25 -6.094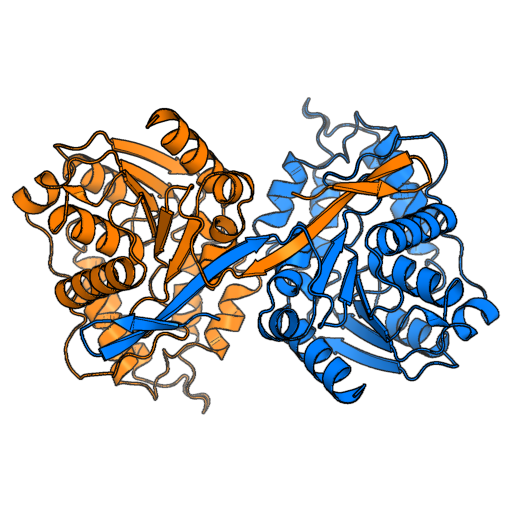 -18.359 1 81.25 194 ALA A N 1
ATOM 1567 C CA . ALA A 1 194 ? 21.031 -6.734 -19.422 1 81.25 194 ALA A CA 1
ATOM 1568 C C . ALA A 1 194 ? 22.266 -7.426 -18.859 1 81.25 194 ALA A C 1
ATOM 1570 O O . ALA A 1 194 ? 22.688 -8.477 -19.359 1 81.25 194 ALA A O 1
ATOM 1571 N N . SER A 1 195 ? 22.734 -6.879 -17.797 1 84.69 195 SER A N 1
ATOM 1572 C CA . SER A 1 195 ? 23.969 -7.426 -17.219 1 84.69 195 SER A CA 1
ATOM 1573 C C . SER A 1 195 ? 23.672 -8.672 -16.391 1 84.69 195 SER A C 1
ATOM 1575 O O . SER A 1 195 ? 24.578 -9.445 -16.078 1 84.69 195 SER A O 1
ATOM 1577 N N . ASN A 1 196 ? 22.453 -8.875 -16.031 1 87.12 196 ASN A N 1
ATOM 1578 C CA . ASN A 1 196 ? 22.047 -10.023 -15.219 1 87.12 196 ASN A CA 1
ATOM 1579 C C . ASN A 1 196 ? 21.422 -11.117 -16.078 1 87.12 196 ASN A C 1
ATOM 1581 O O . ASN A 1 196 ? 20.25 -11.461 -15.891 1 87.12 196 ASN A O 1
ATOM 1585 N N . GLN A 1 197 ? 22.266 -11.703 -16.859 1 88.19 197 GLN A N 1
ATOM 1586 C CA . GLN A 1 197 ? 21.828 -12.656 -17.875 1 88.19 197 GLN A CA 1
ATOM 1587 C C . GLN A 1 197 ? 21.156 -13.867 -17.234 1 88.19 197 GLN A C 1
ATOM 1589 O O . GLN A 1 197 ? 20.141 -14.367 -17.734 1 88.19 197 GLN A O 1
ATOM 1594 N N . PRO A 1 198 ? 21.703 -14.328 -16.125 1 88.88 198 PRO A N 1
ATOM 1595 C CA . PRO A 1 198 ? 21.031 -15.469 -15.5 1 88.88 198 PRO A CA 1
ATOM 1596 C C . PRO A 1 198 ? 19.609 -15.148 -15.062 1 88.88 198 PRO A C 1
ATOM 1598 O O . PRO A 1 198 ? 18.703 -15.992 -15.211 1 88.88 198 PRO A O 1
ATOM 1601 N N . TYR A 1 199 ? 19.375 -14.008 -14.57 1 89.75 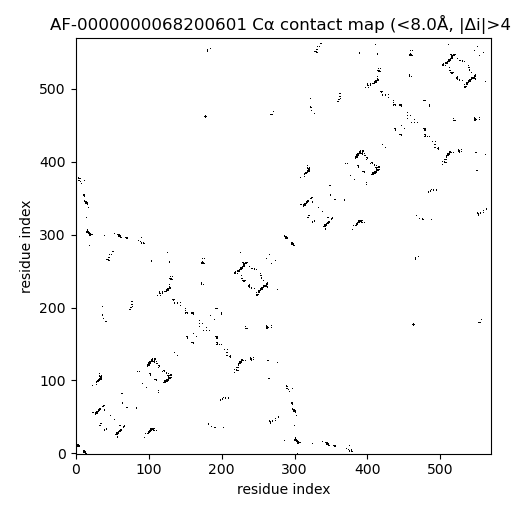199 TYR A N 1
ATOM 1602 C CA . TYR A 1 199 ? 18.031 -13.625 -14.172 1 89.75 199 TYR A CA 1
ATOM 1603 C C . TYR A 1 199 ? 17.125 -13.484 -15.383 1 89.75 199 TYR A C 1
ATOM 1605 O O . TYR A 1 199 ? 15.969 -13.914 -15.352 1 89.75 199 TYR A O 1
ATOM 1613 N N . VAL A 1 200 ? 17.688 -12.883 -16.438 1 89.75 200 VAL A N 1
ATOM 1614 C CA . VAL A 1 200 ? 16.938 -12.758 -17.672 1 89.75 200 VAL A CA 1
ATOM 1615 C C . VAL A 1 200 ? 16.5 -14.133 -18.172 1 89.75 200 VAL A C 1
ATOM 1617 O O . VAL A 1 200 ? 15.352 -14.344 -18.547 1 89.75 200 VAL A O 1
ATOM 1620 N N . HIS A 1 201 ? 17.422 -15.023 -18.125 1 91.69 201 HIS A N 1
ATOM 1621 C CA . HIS A 1 201 ? 17.141 -16.391 -18.562 1 91.69 201 HIS A CA 1
ATOM 1622 C C . HIS A 1 201 ? 16.062 -17.031 -17.688 1 91.69 201 HIS A C 1
ATOM 1624 O O . HIS A 1 201 ? 15.133 -17.656 -18.203 1 91.69 201 HIS A O 1
ATOM 1630 N N . LYS A 1 202 ? 16.219 -16.938 -16.375 1 91.94 202 LYS A N 1
ATOM 1631 C CA . LYS A 1 202 ? 15.281 -17.516 -15.422 1 91.94 202 LYS A CA 1
ATOM 1632 C C . LYS A 1 202 ? 13.883 -16.938 -15.609 1 91.94 202 LYS A C 1
ATOM 1634 O O . LYS A 1 202 ? 12.898 -17.672 -15.664 1 91.94 202 LYS A O 1
ATOM 1639 N N . PHE A 1 203 ? 13.852 -15.656 -15.781 1 91.62 203 PHE A N 1
ATOM 1640 C CA . PHE A 1 203 ? 12.578 -14.953 -15.945 1 91.62 203 PHE A CA 1
ATOM 1641 C C . PHE A 1 203 ? 11.852 -15.43 -17.188 1 91.62 203 PHE A C 1
ATOM 1643 O O . PHE A 1 203 ? 10.711 -15.898 -17.125 1 91.62 203 PHE A O 1
ATOM 1650 N N . PHE A 1 204 ? 12.508 -15.438 -18.281 1 93.31 204 PHE A N 1
ATOM 1651 C CA . PHE A 1 204 ? 11.828 -15.727 -19.547 1 93.31 204 PHE A CA 1
ATOM 1652 C C . PHE A 1 204 ? 11.602 -17.219 -19.703 1 93.31 204 PHE A C 1
ATOM 1654 O O . PHE A 1 204 ? 10.641 -17.641 -20.344 1 93.31 204 PHE A O 1
ATOM 1661 N N . SER A 1 205 ? 12.43 -18.016 -19.094 1 94.69 205 SER A N 1
ATOM 1662 C CA . SER A 1 205 ? 12.211 -19.453 -19.156 1 94.69 205 SER A CA 1
ATOM 1663 C C . SER A 1 205 ? 10.914 -19.844 -18.453 1 94.69 205 SER A C 1
ATOM 1665 O O . SER A 1 205 ? 10.266 -20.828 -18.828 1 94.69 205 SER A O 1
ATOM 1667 N N . SER A 1 206 ? 10.531 -19.078 -17.391 1 94.38 206 SER A N 1
ATOM 1668 C CA . SER A 1 206 ? 9.297 -19.359 -16.672 1 94.38 206 SER A CA 1
ATOM 1669 C C . SER A 1 206 ? 8.078 -19.109 -17.562 1 94.38 206 SER A C 1
ATOM 1671 O O . SER A 1 206 ? 6.988 -19.625 -17.281 1 94.38 206 SER A O 1
ATOM 1673 N N . LEU A 1 207 ? 8.305 -18.375 -18.625 1 94.56 207 LEU A N 1
ATOM 1674 C CA . LEU A 1 207 ? 7.234 -18.078 -19.562 1 94.56 207 LEU A CA 1
ATOM 1675 C C . LEU A 1 207 ? 7.301 -19 -20.781 1 94.56 207 LEU A C 1
ATOM 1677 O O . LEU A 1 207 ? 6.328 -19.688 -21.094 1 94.56 207 LEU A O 1
ATOM 1681 N N . ILE A 1 208 ? 8.469 -19.109 -21.359 1 95.25 208 ILE A N 1
ATOM 1682 C CA . ILE A 1 208 ? 8.68 -19.781 -22.641 1 95.25 208 ILE A CA 1
ATOM 1683 C C . ILE A 1 208 ? 8.562 -21.281 -22.453 1 95.25 208 ILE A C 1
ATOM 1685 O O . ILE A 1 208 ? 8 -21.984 -23.312 1 95.25 208 ILE A O 1
ATOM 1689 N N . TYR A 1 209 ? 9.039 -21.781 -21.344 1 95.12 209 TYR A N 1
ATOM 1690 C CA . TYR A 1 209 ? 9.141 -23.234 -21.188 1 95.12 209 TYR A CA 1
ATOM 1691 C C . TYR A 1 209 ? 8.211 -23.719 -20.078 1 95.12 209 TYR A C 1
ATOM 1693 O O . TYR A 1 209 ? 8.477 -24.75 -19.453 1 95.12 209 TYR A O 1
ATOM 1701 N N . ARG A 1 210 ? 7.195 -22.938 -19.781 1 93.44 210 ARG A N 1
ATOM 1702 C CA . ARG A 1 210 ? 6.242 -23.391 -18.766 1 93.44 210 ARG A CA 1
ATOM 1703 C C . ARG A 1 210 ? 5.605 -24.703 -19.172 1 93.44 210 ARG A C 1
ATOM 1705 O O . ARG A 1 210 ? 4.941 -24.797 -20.203 1 93.44 210 ARG A O 1
ATOM 1712 N N . ARG A 1 211 ? 5.828 -25.688 -18.328 1 90.75 211 ARG A N 1
ATOM 1713 C CA . ARG A 1 211 ? 5.223 -26.984 -18.578 1 90.75 211 ARG A CA 1
ATOM 1714 C C . ARG A 1 211 ? 3.709 -26.922 -18.391 1 90.75 211 ARG A C 1
ATOM 1716 O O . ARG A 1 211 ? 3.221 -26.578 -17.312 1 90.75 211 ARG A O 1
ATOM 1723 N N . PRO A 1 212 ? 2.953 -27.266 -19.406 1 92.81 212 PRO A N 1
ATOM 1724 C CA . PRO A 1 212 ? 1.503 -27.344 -19.219 1 92.81 212 PRO A CA 1
ATOM 1725 C C . PRO A 1 212 ? 1.093 -28.484 -18.281 1 92.81 212 PRO A C 1
ATOM 1727 O O . PRO A 1 212 ? 1.688 -29.562 -18.312 1 92.81 212 PRO A O 1
ATOM 1730 N N . LEU A 1 213 ? 0.148 -28.25 -17.484 1 93.62 213 LEU A N 1
ATOM 1731 C CA . LEU A 1 213 ? -0.438 -29.281 -16.656 1 93.62 213 LEU A CA 1
ATOM 1732 C C . LEU A 1 213 ? -1.387 -30.156 -17.469 1 93.62 213 LEU A C 1
ATOM 1734 O O . LEU A 1 213 ? -2.059 -29.672 -18.375 1 93.62 213 LEU A O 1
ATOM 1738 N N . THR A 1 214 ? -1.407 -31.438 -17.141 1 94.75 214 THR A N 1
ATOM 1739 C CA . THR A 1 214 ? -2.332 -32.344 -17.797 1 94.75 214 THR A CA 1
ATOM 1740 C C . THR A 1 214 ? -3.754 -32.156 -17.281 1 94.75 214 THR A C 1
ATOM 1742 O O . THR A 1 214 ? -3.955 -31.531 -16.234 1 94.75 214 THR A O 1
ATOM 1745 N N . ASP A 1 215 ? -4.664 -32.688 -18.062 1 94.38 215 ASP A N 1
ATOM 1746 C CA . ASP A 1 215 ? -6.059 -32.625 -17.625 1 94.38 215 ASP A CA 1
ATOM 1747 C C . ASP A 1 215 ? -6.23 -33.312 -16.266 1 94.38 215 ASP A C 1
ATOM 1749 O O . ASP A 1 215 ? -7 -32.812 -15.43 1 94.38 215 ASP A O 1
ATOM 1753 N N . GLU A 1 216 ? -5.492 -34.375 -16.125 1 95.62 216 GLU A N 1
ATOM 1754 C CA . GLU A 1 216 ? -5.562 -35.094 -14.859 1 95.62 216 GLU A CA 1
ATOM 1755 C C . GLU A 1 216 ? -5.023 -34.25 -13.703 1 95.62 216 GLU A C 1
ATOM 1757 O O . GLU A 1 216 ? -5.582 -34.281 -12.602 1 95.62 216 GLU A O 1
ATOM 1762 N N . GLU A 1 217 ? -3.957 -33.531 -14.008 1 96.38 217 GLU A N 1
ATOM 1763 C CA . GLU A 1 217 ? -3.391 -32.656 -12.984 1 96.38 217 GLU A CA 1
ATOM 1764 C C . GLU A 1 217 ? -4.359 -31.547 -12.617 1 96.38 217 GLU A C 1
ATOM 1766 O O . GLU A 1 217 ? -4.574 -31.266 -11.43 1 96.38 217 GLU A O 1
ATOM 1771 N N . TRP A 1 218 ? -4.934 -30.906 -13.578 1 96.5 218 TRP A N 1
ATOM 1772 C CA . TRP A 1 218 ? -5.922 -29.859 -13.336 1 96.5 218 TRP A CA 1
ATOM 1773 C C . TRP A 1 218 ? -7.102 -30.406 -12.531 1 96.5 218 TRP A C 1
ATOM 1775 O O . TRP A 1 218 ? -7.586 -29.75 -11.609 1 96.5 218 TRP A O 1
ATOM 1785 N N . ALA A 1 219 ? -7.508 -31.625 -12.883 1 96.06 219 ALA A N 1
ATOM 1786 C CA . ALA A 1 219 ? -8.672 -32.25 -12.258 1 96.06 219 ALA A CA 1
ATOM 1787 C C . ALA A 1 219 ? -8.375 -32.625 -10.812 1 96.06 219 ALA A C 1
ATOM 1789 O O . ALA A 1 219 ? -9.289 -32.844 -10.016 1 96.06 219 ALA A O 1
ATOM 1790 N N . ALA A 1 220 ? -7.094 -32.75 -10.508 1 97 220 ALA A N 1
ATOM 1791 C CA . ALA A 1 220 ? -6.68 -33.125 -9.156 1 97 220 ALA A CA 1
ATOM 1792 C C . ALA A 1 220 ? -6.945 -32 -8.164 1 97 220 ALA A C 1
ATOM 1794 O O . ALA A 1 220 ? -6.945 -32.219 -6.949 1 97 220 ALA A O 1
ATOM 1795 N N . VAL A 1 221 ? -7.137 -30.797 -8.625 1 98.31 221 VAL A N 1
ATOM 1796 C CA . VAL A 1 221 ? -7.523 -29.688 -7.762 1 98.31 221 VAL A CA 1
ATOM 1797 C C . VAL A 1 221 ? -8.992 -29.812 -7.371 1 98.31 221 VAL A C 1
ATOM 1799 O O . VAL A 1 221 ? -9.875 -29.781 -8.234 1 98.31 221 VAL A O 1
ATOM 1802 N N . THR A 1 222 ? -9.219 -30.016 -6.098 1 98.06 222 THR A N 1
ATOM 1803 C CA . THR A 1 222 ? -10.594 -30.25 -5.676 1 98.06 222 THR A CA 1
ATOM 1804 C C . THR A 1 222 ? -11.07 -29.172 -4.715 1 98.06 222 THR A C 1
ATOM 1806 O O . THR A 1 222 ? -12.266 -29.047 -4.441 1 98.06 222 THR A O 1
ATOM 1809 N N . CYS A 1 223 ? -10.172 -28.406 -4.148 1 98.38 223 CYS A N 1
ATOM 1810 C CA . CYS A 1 223 ? -10.562 -27.328 -3.238 1 98.38 223 CYS A CA 1
ATOM 1811 C C . CYS A 1 223 ? -11.328 -26.25 -3.977 1 98.38 223 CYS A C 1
ATOM 1813 O O . CYS A 1 223 ? -11.219 -26.125 -5.195 1 98.38 223 CYS A O 1
ATOM 1815 N N . PRO A 1 224 ? -12.18 -25.453 -3.266 1 98.75 224 PRO A N 1
ATOM 1816 C CA . PRO A 1 224 ? -12.852 -24.328 -3.906 1 98.75 224 PRO A CA 1
ATOM 1817 C C . PRO A 1 224 ? -11.875 -23.328 -4.516 1 98.75 224 PRO A C 1
ATOM 1819 O O . PRO A 1 224 ? -10.82 -23.062 -3.938 1 98.75 224 PRO A O 1
ATOM 1822 N N . VAL A 1 225 ? -12.25 -22.766 -5.691 1 98.81 225 VAL A N 1
ATOM 1823 C CA . VAL A 1 225 ? -11.375 -21.844 -6.406 1 98.81 225 VAL A CA 1
ATOM 1824 C C . VAL A 1 225 ? -12.156 -20.578 -6.77 1 98.81 225 VAL A C 1
ATOM 1826 O O . VAL A 1 225 ? -13.273 -20.656 -7.27 1 98.81 225 VAL A O 1
ATOM 1829 N N . LEU A 1 226 ? -11.617 -19.453 -6.398 1 98.88 226 LEU A N 1
ATOM 1830 C CA . LEU A 1 226 ? -12.047 -18.156 -6.906 1 98.88 226 LEU A CA 1
ATOM 1831 C C . LEU A 1 226 ? -11.117 -17.656 -8.008 1 98.88 226 LEU A C 1
ATOM 1833 O O . LEU A 1 226 ? -9.914 -17.484 -7.777 1 98.88 226 LEU A O 1
ATOM 1837 N N . LEU A 1 227 ? -11.633 -17.547 -9.211 1 98.81 227 LEU A N 1
ATOM 1838 C CA . LEU A 1 227 ? -10.891 -16.969 -10.328 1 98.81 227 LEU A CA 1
ATOM 1839 C C . LEU A 1 227 ? -11.312 -15.531 -10.578 1 98.81 227 LEU A C 1
ATOM 1841 O O . LEU A 1 227 ? -12.5 -15.242 -10.719 1 98.81 227 LEU A O 1
ATOM 1845 N N . ILE A 1 228 ? -10.367 -14.641 -10.547 1 98.75 228 ILE A N 1
ATOM 1846 C CA . ILE A 1 228 ? -10.586 -13.234 -10.852 1 98.75 228 ILE A CA 1
ATOM 1847 C C . ILE A 1 228 ? -9.727 -12.828 -12.047 1 98.75 228 ILE A C 1
ATOM 1849 O O . ILE A 1 228 ? -8.523 -13.086 -12.07 1 98.75 228 ILE A O 1
ATOM 1853 N N . HIS A 1 229 ? -10.328 -12.219 -13.047 1 98.5 229 HIS A N 1
ATOM 1854 C CA . HIS A 1 229 ? -9.633 -11.844 -14.266 1 98.5 229 HIS A CA 1
ATOM 1855 C C . HIS A 1 229 ? -10.133 -10.5 -14.797 1 98.5 229 HIS A C 1
ATOM 1857 O O . HIS A 1 229 ? -11.32 -10.18 -14.672 1 98.5 229 HIS A O 1
ATOM 1863 N N . GLY A 1 230 ? -9.195 -9.711 -15.305 1 96.69 230 GLY A N 1
ATOM 1864 C CA . GLY A 1 230 ? -9.594 -8.453 -15.922 1 96.69 230 GLY A CA 1
ATOM 1865 C C . GLY A 1 230 ? -9.891 -8.594 -17.406 1 96.69 230 GLY A C 1
ATOM 1866 O O . GLY A 1 230 ? -9.219 -9.344 -18.109 1 96.69 230 GLY A O 1
ATOM 1867 N N . ASP A 1 231 ? -10.828 -7.84 -17.859 1 96.44 231 ASP A N 1
ATOM 1868 C CA . ASP A 1 231 ? -11.148 -7.945 -19.281 1 96.44 231 ASP A CA 1
ATOM 1869 C C . ASP A 1 231 ? -10.289 -7 -20.109 1 96.44 231 ASP A C 1
ATOM 1871 O O . ASP A 1 231 ? -10.375 -6.992 -21.344 1 96.44 231 ASP A O 1
ATOM 1875 N N . ASP A 1 232 ? -9.414 -6.227 -19.469 1 93.31 232 ASP A N 1
ATOM 1876 C CA . ASP A 1 232 ? -8.438 -5.41 -20.172 1 93.31 232 ASP A CA 1
ATOM 1877 C C . ASP A 1 232 ? -7.039 -6.016 -20.078 1 93.31 232 ASP A C 1
ATOM 1879 O O . ASP A 1 232 ? -6.039 -5.305 -20.203 1 93.31 232 ASP A O 1
ATOM 1883 N N . ASP A 1 233 ? -6.934 -7.242 -19.688 1 94.62 233 ASP A N 1
ATOM 1884 C CA . ASP A 1 233 ? -5.688 -7.996 -19.797 1 94.62 233 ASP A CA 1
ATOM 1885 C C . ASP A 1 233 ? -5.363 -8.312 -21.266 1 94.62 233 ASP A C 1
ATOM 1887 O O . ASP A 1 233 ? -6.016 -9.164 -21.875 1 94.62 233 ASP A O 1
ATOM 1891 N N . HIS A 1 234 ? -4.309 -7.773 -21.734 1 89.06 234 HIS A N 1
ATOM 1892 C CA . HIS A 1 234 ? -4.035 -7.848 -23.172 1 89.06 234 HIS A CA 1
ATOM 1893 C C . HIS A 1 234 ? -3.211 -9.086 -23.5 1 89.06 234 HIS A C 1
ATOM 1895 O O . HIS A 1 234 ? -3.186 -9.523 -24.656 1 89.06 234 HIS A O 1
ATOM 1901 N N . VAL A 1 235 ? -2.537 -9.609 -22.609 1 92.81 235 VAL A N 1
ATOM 1902 C CA . VAL A 1 235 ? -1.738 -10.805 -22.844 1 92.81 235 VAL A CA 1
ATOM 1903 C C . VAL A 1 235 ? -2.619 -12.047 -22.703 1 92.81 235 VAL A C 1
ATOM 1905 O O . VAL A 1 235 ? -2.506 -12.984 -23.5 1 92.81 235 VAL A O 1
ATOM 1908 N N . TYR A 1 236 ? -3.426 -12.039 -21.641 1 95.56 236 TYR A N 1
ATOM 1909 C CA . TYR A 1 236 ? -4.363 -13.133 -21.391 1 95.56 236 TYR A CA 1
ATOM 1910 C C . TYR A 1 236 ? -5.801 -12.633 -21.406 1 95.56 236 TYR A C 1
ATOM 1912 O O . TYR A 1 236 ? -6.359 -12.32 -20.344 1 95.56 236 TYR A O 1
ATOM 1920 N N . PRO A 1 237 ? -6.418 -12.734 -22.578 1 94.81 237 PRO A N 1
ATOM 1921 C CA . PRO A 1 237 ? -7.828 -12.344 -22.625 1 94.81 237 PRO A CA 1
ATOM 1922 C C . PRO A 1 237 ? -8.703 -13.211 -21.719 1 94.81 237 PRO A C 1
ATOM 1924 O O . PRO A 1 237 ? -8.234 -14.195 -21.156 1 94.81 237 PRO A O 1
ATOM 1927 N N . THR A 1 238 ? -9.945 -12.805 -21.531 1 96.44 238 THR A N 1
ATOM 1928 C CA . THR A 1 238 ? -10.852 -13.453 -20.578 1 96.44 238 THR A CA 1
ATOM 1929 C C . THR A 1 238 ? -11.008 -14.93 -20.906 1 96.44 238 THR A C 1
ATOM 1931 O O . THR A 1 238 ? -11.336 -15.742 -20.031 1 96.44 238 THR A O 1
ATOM 1934 N N . GLU A 1 239 ? -10.719 -15.305 -22.141 1 96.25 239 GLU A N 1
ATOM 1935 C CA . GLU A 1 239 ? -10.773 -16.703 -22.547 1 96.25 239 GLU A CA 1
ATOM 1936 C C . GLU A 1 239 ? -9.852 -17.562 -21.688 1 96.25 239 GLU A C 1
ATOM 1938 O O . GLU A 1 239 ? -10.156 -18.734 -21.422 1 96.25 239 GLU A O 1
ATOM 1943 N N . ALA A 1 240 ? -8.766 -17 -21.328 1 96.25 240 ALA A N 1
ATOM 1944 C CA . ALA A 1 240 ? -7.848 -17.75 -20.469 1 96.25 240 ALA A CA 1
ATOM 1945 C C . ALA A 1 240 ? -8.531 -18.156 -19.172 1 96.25 240 ALA A C 1
ATOM 1947 O O . ALA A 1 240 ? -8.367 -19.297 -18.703 1 96.25 240 ALA A O 1
ATOM 1948 N N . ALA A 1 241 ? -9.266 -17.266 -18.547 1 97.56 241 ALA A N 1
ATOM 1949 C CA . ALA A 1 241 ? -9.977 -17.531 -17.297 1 97.56 241 ALA A CA 1
ATOM 1950 C C . ALA A 1 241 ? -11.023 -18.625 -17.484 1 97.56 241 ALA A C 1
ATOM 1952 O O . ALA A 1 241 ? -11.188 -19.5 -16.641 1 97.56 241 ALA A O 1
ATOM 1953 N N . HIS A 1 242 ? -11.703 -18.562 -18.594 1 97.75 242 HIS A N 1
ATOM 1954 C CA . HIS A 1 242 ? -12.727 -19.562 -18.875 1 97.75 242 HIS A CA 1
ATOM 1955 C C . HIS A 1 242 ? -12.109 -20.922 -19.109 1 97.75 242 HIS A C 1
ATOM 1957 O O . HIS A 1 242 ? -12.664 -21.953 -18.688 1 97.75 242 HIS A O 1
ATOM 1963 N N . LYS A 1 243 ? -11.023 -20.953 -19.859 1 97.19 243 LYS A N 1
ATOM 1964 C CA . LYS A 1 243 ? -10.305 -22.203 -20.047 1 97.19 243 LYS A CA 1
ATOM 1965 C C . LYS A 1 243 ? -9.859 -22.797 -18.719 1 97.19 243 LYS A C 1
ATOM 1967 O O . LYS A 1 243 ? -9.984 -24 -18.5 1 97.19 243 LYS A O 1
ATOM 1972 N N . ASN A 1 244 ? -9.281 -21.922 -17.859 1 97.94 244 ASN A N 1
ATOM 1973 C CA . ASN A 1 244 ? -8.859 -22.391 -16.547 1 97.94 244 ASN A CA 1
ATOM 1974 C C . ASN A 1 244 ? -10.023 -22.984 -15.758 1 97.94 244 ASN A C 1
ATOM 1976 O O . ASN A 1 244 ? -9.875 -24.031 -15.125 1 97.94 244 ASN A O 1
ATOM 1980 N N . ARG A 1 245 ? -11.133 -22.281 -15.781 1 98.31 245 ARG A N 1
ATOM 1981 C CA . ARG A 1 245 ? -12.32 -22.766 -15.094 1 98.31 245 ARG A CA 1
ATOM 1982 C C . ARG A 1 245 ? -12.711 -24.156 -15.602 1 98.31 245 ARG A C 1
ATOM 1984 O O . ARG A 1 245 ? -13.031 -25.047 -14.805 1 98.31 245 ARG A O 1
ATOM 1991 N N . LYS A 1 246 ? -12.656 -24.312 -16.875 1 97.62 246 LYS A N 1
ATOM 1992 C CA . LYS A 1 246 ? -13.016 -25.594 -17.484 1 97.62 246 LYS A CA 1
ATOM 1993 C C . LYS A 1 246 ? -12.062 -26.703 -17.047 1 97.62 246 LYS A C 1
ATOM 1995 O O . LYS A 1 246 ? -12.484 -27.844 -16.828 1 97.62 246 LYS A O 1
ATOM 2000 N N . MET A 1 247 ? -10.773 -26.344 -17 1 97.62 247 MET A N 1
ATOM 2001 C CA . MET A 1 247 ? -9.758 -27.344 -16.641 1 97.62 247 MET A CA 1
ATOM 2002 C C . MET A 1 247 ? -9.922 -27.781 -15.188 1 97.62 247 MET A C 1
ATOM 2004 O O . MET A 1 247 ? -9.586 -28.906 -14.836 1 97.62 247 MET A O 1
ATOM 2008 N N . LEU A 1 248 ? -10.43 -26.828 -14.32 1 98.12 248 LEU A N 1
ATOM 2009 C CA . LEU A 1 248 ? -10.656 -27.125 -12.914 1 98.12 248 LEU A CA 1
ATOM 2010 C C . LEU A 1 248 ? -11.977 -27.859 -12.711 1 98.12 248 LEU A C 1
ATOM 2012 O O . LEU A 1 248 ? -12.844 -27.406 -11.969 1 98.12 248 LEU A O 1
ATOM 2016 N N . SER A 1 249 ? -12.047 -29.047 -13.242 1 97.19 249 SER A N 1
ATOM 2017 C CA . SER A 1 249 ? -13.312 -29.734 -13.453 1 97.19 249 SER A CA 1
ATOM 2018 C C . SER A 1 249 ? -13.844 -30.328 -12.156 1 97.19 249 SER A C 1
ATOM 2020 O O . SER A 1 249 ? -15.047 -30.562 -12.016 1 97.19 249 SER A O 1
ATOM 2022 N N . ASN A 1 250 ? -13.016 -30.625 -11.203 1 97.88 250 ASN A N 1
ATOM 2023 C CA . ASN A 1 250 ? -13.453 -31.266 -9.969 1 97.88 250 ASN A CA 1
ATOM 2024 C C . ASN A 1 250 ? -13.562 -30.266 -8.82 1 97.88 250 ASN A C 1
ATOM 2026 O O . ASN A 1 250 ? -13.906 -30.625 -7.699 1 97.88 250 ASN A O 1
ATOM 2030 N N . ALA A 1 251 ? -13.25 -29 -9.07 1 97.94 251 ALA A N 1
ATOM 2031 C CA . ALA A 1 251 ? -13.32 -27.953 -8.055 1 97.94 251 ALA A CA 1
ATOM 2032 C C . ALA A 1 251 ? -14.586 -27.109 -8.211 1 97.94 251 ALA A C 1
ATOM 2034 O O . ALA A 1 251 ? -15.125 -27 -9.312 1 97.94 251 ALA A O 1
ATOM 2035 N N . SER A 1 252 ? -15.172 -26.641 -7.09 1 98.06 252 SER A N 1
ATOM 2036 C CA . SER A 1 252 ? -16.141 -25.562 -7.172 1 98.06 252 SER A CA 1
ATOM 2037 C C . SER A 1 252 ? -15.461 -24.234 -7.523 1 98.06 252 SER A C 1
ATOM 2039 O O . SER A 1 252 ? -14.641 -23.734 -6.75 1 98.06 252 SER A O 1
ATOM 2041 N N . VAL A 1 253 ? -15.82 -23.734 -8.758 1 98.44 253 VAL A N 1
ATOM 2042 C CA . VAL A 1 253 ? -15.086 -22.562 -9.242 1 98.44 253 VAL A CA 1
ATOM 2043 C C . VAL A 1 253 ? -16.031 -21.375 -9.367 1 98.44 253 VAL A C 1
ATOM 2045 O O . VAL A 1 253 ? -17.094 -21.469 -9.984 1 98.44 253 VAL A O 1
ATOM 2048 N N . GLU A 1 254 ? -15.68 -20.328 -8.719 1 98.44 254 GLU A N 1
ATOM 2049 C CA . GLU A 1 254 ? -16.297 -19.016 -8.938 1 98.44 254 GLU A CA 1
ATOM 2050 C C . GLU A 1 254 ? -15.422 -18.141 -9.836 1 98.44 254 GLU A C 1
ATOM 2052 O O . GLU A 1 254 ? -14.242 -17.938 -9.547 1 98.44 254 GLU A O 1
ATOM 2057 N N . LEU A 1 255 ? -15.984 -17.734 -10.953 1 98.62 255 LEU A N 1
ATOM 2058 C CA . LEU A 1 255 ? -15.242 -16.891 -11.883 1 98.62 255 LEU A CA 1
ATOM 2059 C C . LEU A 1 255 ? -15.828 -15.477 -11.922 1 98.62 255 LEU A C 1
ATOM 2061 O O . LEU A 1 255 ? -17.031 -15.305 -12.102 1 98.62 255 LEU A O 1
ATOM 2065 N N . HIS A 1 256 ? -15.008 -14.461 -11.742 1 98.69 256 HIS A N 1
ATOM 2066 C CA . HIS A 1 256 ? -15.391 -13.062 -11.852 1 98.69 256 HIS A CA 1
ATOM 2067 C C . HIS A 1 256 ? -14.508 -12.32 -12.852 1 98.69 256 HIS A C 1
ATOM 2069 O O . HIS A 1 256 ? -13.281 -12.344 -12.727 1 98.69 256 HIS A O 1
ATOM 2075 N N . ILE A 1 257 ? -15.141 -11.672 -13.797 1 98.38 257 ILE A N 1
ATOM 2076 C CA . ILE A 1 257 ? -14.453 -10.82 -14.758 1 98.38 257 ILE A CA 1
ATOM 2077 C C . ILE A 1 257 ? -14.609 -9.359 -14.359 1 98.38 257 ILE A C 1
ATOM 2079 O O . ILE A 1 257 ? -15.734 -8.852 -14.25 1 98.38 257 ILE A O 1
ATOM 2083 N N . LEU A 1 258 ? -13.5 -8.695 -14.109 1 95.88 258 LEU A N 1
ATOM 2084 C CA . LEU A 1 258 ? -13.516 -7.289 -13.734 1 95.88 258 LEU A CA 1
ATOM 2085 C C . LEU A 1 258 ? -13.422 -6.395 -14.961 1 95.88 258 LEU A C 1
ATOM 2087 O O . LEU A 1 258 ? -12.43 -6.441 -15.695 1 95.88 258 LEU A O 1
ATOM 2091 N N . LYS A 1 259 ? -14.391 -5.605 -15.148 1 92.12 259 LYS A N 1
ATOM 2092 C CA . LYS A 1 259 ? -14.43 -4.703 -16.297 1 92.12 259 LYS A CA 1
ATOM 2093 C C . LYS A 1 259 ? -13.336 -3.646 -16.203 1 92.12 259 LYS A C 1
ATOM 2095 O O . LYS A 1 259 ? -13.172 -3.004 -15.156 1 92.12 259 LYS A O 1
ATOM 2100 N N . GLY A 1 260 ? -12.531 -3.551 -17.281 1 89.62 260 GLY A N 1
ATOM 2101 C CA . GLY A 1 260 ? -11.516 -2.514 -17.406 1 89.62 260 GLY A CA 1
ATOM 2102 C C . GLY A 1 260 ? -10.25 -2.828 -16.641 1 89.62 260 GLY A C 1
ATOM 2103 O O . GLY A 1 260 ? -9.328 -2.01 -16.578 1 89.62 260 GLY A O 1
ATOM 2104 N N . ALA A 1 261 ? -10.148 -3.979 -16.016 1 92.06 261 ALA A N 1
ATOM 2105 C CA . ALA A 1 261 ? -8.984 -4.316 -15.211 1 92.06 261 ALA A CA 1
ATOM 2106 C C . ALA A 1 261 ? -7.902 -4.98 -16.047 1 92.06 261 ALA A C 1
ATOM 2108 O O . ALA A 1 261 ? -8.195 -5.852 -16.875 1 92.06 261 ALA A O 1
ATOM 2109 N N . PRO A 1 262 ? -6.68 -4.516 -15.898 1 92.88 262 PRO A N 1
ATOM 2110 C CA . PRO A 1 262 ? -5.562 -5.137 -16.609 1 92.88 262 PRO A CA 1
ATOM 2111 C C . PRO A 1 262 ? -5.039 -6.391 -15.914 1 92.88 262 PRO A C 1
ATOM 2113 O O . PRO A 1 262 ? -5.734 -6.969 -15.078 1 92.88 262 PRO A O 1
ATOM 2116 N N . MET A 1 263 ? -3.844 -6.867 -16.328 1 92.94 263 MET A N 1
ATOM 2117 C CA . MET A 1 263 ? -3.27 -8.109 -15.82 1 92.94 263 MET A CA 1
ATOM 2118 C C . MET A 1 263 ? -3.111 -8.062 -14.305 1 92.94 263 MET A C 1
ATOM 2120 O O . MET A 1 263 ? -3.504 -8.992 -13.609 1 92.94 263 MET A O 1
ATOM 2124 N N . PHE A 1 264 ? -2.607 -6.988 -13.766 1 91.56 264 PHE A N 1
ATOM 2125 C CA . PHE A 1 264 ? -2.42 -6.883 -12.328 1 91.56 264 PHE A CA 1
ATOM 2126 C C . PHE A 1 264 ? -3.621 -6.215 -11.672 1 91.56 264 PHE A C 1
ATOM 2128 O O . PHE A 1 264 ? -3.469 -5.246 -10.922 1 91.56 264 PHE A O 1
ATOM 2135 N N . CYS A 1 265 ? -4.715 -6.875 -11.828 1 92.81 265 CYS A N 1
ATOM 2136 C CA . CYS A 1 265 ? -5.988 -6.344 -11.359 1 92.81 265 CYS A CA 1
ATOM 2137 C C . CYS A 1 265 ? -6.039 -6.301 -9.836 1 92.81 265 CYS A C 1
ATOM 2139 O O . CYS A 1 265 ? -6.711 -5.449 -9.258 1 92.81 265 CYS A O 1
ATOM 2141 N N . SER A 1 266 ? -5.281 -7.195 -9.133 1 93 266 SER A N 1
ATOM 2142 C CA . SER A 1 266 ? -5.246 -7.188 -7.672 1 93 266 SER A CA 1
ATOM 2143 C C . SER A 1 266 ? -4.641 -5.891 -7.145 1 93 266 SER A C 1
ATOM 2145 O O . SER A 1 266 ? -4.945 -5.469 -6.027 1 93 266 SER A O 1
ATOM 2147 N N . TYR A 1 267 ? -3.773 -5.32 -7.953 1 86.5 267 TYR A N 1
ATOM 2148 C CA . TYR A 1 267 ? -3.135 -4.066 -7.574 1 86.5 267 TYR A CA 1
ATOM 2149 C C . TYR A 1 267 ? -3.967 -2.871 -8.023 1 86.5 267 TYR A C 1
ATOM 2151 O O . TYR A 1 267 ? -4.129 -1.902 -7.277 1 86.5 267 TYR A O 1
ATOM 2159 N N . THR A 1 268 ? -4.504 -2.941 -9.273 1 83.44 268 THR A N 1
ATOM 2160 C CA . THR A 1 268 ? -5.199 -1.794 -9.844 1 83.44 268 THR A CA 1
ATOM 2161 C C . THR A 1 268 ? -6.629 -1.71 -9.32 1 83.44 268 THR A C 1
ATOM 2163 O O . THR A 1 268 ? -7.215 -0.626 -9.266 1 83.44 268 THR A O 1
ATOM 2166 N N . HIS A 1 269 ? -7.176 -2.838 -8.961 1 86.06 269 HIS A N 1
ATOM 2167 C CA . HIS A 1 269 ? -8.547 -2.928 -8.469 1 86.06 269 HIS A CA 1
ATOM 2168 C C . HIS A 1 269 ? -8.609 -3.662 -7.137 1 86.06 269 HIS A C 1
ATOM 2170 O O . HIS A 1 269 ? -9.391 -4.605 -6.98 1 86.06 269 HIS A O 1
ATOM 2176 N N . PRO A 1 270 ? -7.863 -3.166 -6.152 1 85.5 270 PRO A N 1
ATOM 2177 C CA . PRO A 1 270 ? -7.734 -3.91 -4.898 1 85.5 270 PRO A CA 1
ATOM 2178 C C . PRO A 1 270 ? -9.055 -4.02 -4.137 1 85.5 270 PRO A C 1
ATOM 2180 O O . PRO A 1 270 ? -9.312 -5.035 -3.484 1 85.5 270 PRO A O 1
ATOM 2183 N N . ARG A 1 271 ? -9.906 -3.064 -4.137 1 81 271 ARG A N 1
ATOM 2184 C CA . ARG A 1 271 ? -11.172 -3.107 -3.408 1 81 271 ARG A CA 1
ATOM 2185 C C . ARG A 1 271 ? -12.07 -4.215 -3.939 1 81 271 ARG A C 1
ATOM 2187 O O . ARG A 1 271 ? -12.656 -4.977 -3.164 1 81 271 ARG A O 1
ATOM 2194 N N . GLU A 1 272 ? -12.172 -4.184 -5.305 1 88.31 272 GLU A N 1
ATOM 2195 C CA . GLU A 1 272 ? -13 -5.219 -5.918 1 88.31 272 GLU A CA 1
ATOM 2196 C C . GLU A 1 272 ? -12.445 -6.609 -5.629 1 88.31 272 GLU A C 1
ATOM 2198 O O . GLU A 1 272 ? -13.188 -7.512 -5.242 1 88.31 272 GLU A O 1
ATOM 2203 N N . VAL A 1 273 ? -11.188 -6.738 -5.793 1 94.94 273 VAL A N 1
ATOM 2204 C CA . VAL A 1 273 ? -10.547 -8.031 -5.609 1 94.94 273 VAL A CA 1
ATOM 2205 C C . VAL A 1 273 ? -10.672 -8.469 -4.148 1 94.94 273 VAL A C 1
ATOM 2207 O O . VAL A 1 273 ? -11.039 -9.617 -3.867 1 94.94 273 VAL A O 1
ATOM 2210 N N . ASN A 1 274 ? -10.359 -7.566 -3.213 1 91.81 274 ASN A N 1
ATOM 2211 C CA . ASN A 1 274 ? -10.453 -7.902 -1.797 1 91.81 274 ASN A CA 1
ATOM 2212 C C . ASN A 1 274 ? -11.883 -8.266 -1.402 1 91.81 274 ASN A C 1
ATOM 2214 O O . ASN A 1 274 ? -12.094 -9.195 -0.621 1 91.81 274 ASN A O 1
ATOM 2218 N N . ALA A 1 275 ? -12.805 -7.527 -1.946 1 91 275 ALA A N 1
ATOM 2219 C CA . ALA A 1 275 ? -14.203 -7.812 -1.644 1 91 275 ALA A CA 1
ATOM 2220 C C . ALA A 1 275 ? -14.594 -9.211 -2.119 1 91 275 ALA A C 1
ATOM 2222 O O . ALA A 1 275 ? -15.297 -9.938 -1.417 1 91 275 ALA A O 1
ATOM 2223 N N . LEU A 1 276 ? -14.188 -9.523 -3.281 1 96.81 276 LEU A N 1
ATOM 2224 C CA . LEU A 1 276 ? -14.469 -10.852 -3.814 1 96.81 276 LEU A CA 1
ATOM 2225 C C . LEU A 1 276 ? -13.828 -11.938 -2.949 1 96.81 276 LEU A C 1
ATOM 2227 O O . LEU A 1 276 ? -14.438 -12.977 -2.699 1 96.81 276 LEU A O 1
ATOM 2231 N N . CYS A 1 277 ? -12.609 -11.711 -2.52 1 98.19 277 CYS A N 1
ATOM 2232 C CA . CYS A 1 277 ? -11.922 -12.68 -1.668 1 98.19 277 CYS A CA 1
ATOM 2233 C C . CYS A 1 277 ? -12.641 -12.844 -0.337 1 98.19 277 CYS A C 1
ATOM 2235 O O . CYS A 1 277 ? -12.805 -13.961 0.151 1 98.19 277 CYS A O 1
ATOM 2237 N N . ILE A 1 278 ? -13.016 -11.688 0.241 1 95.25 278 ILE A N 1
ATOM 2238 C CA . ILE A 1 278 ? -13.719 -11.703 1.519 1 95.25 278 ILE A CA 1
ATOM 2239 C C . ILE A 1 278 ? -15.016 -12.5 1.385 1 95.25 278 ILE A C 1
ATOM 2241 O O . ILE A 1 278 ? -15.297 -13.383 2.199 1 95.25 278 ILE A O 1
ATOM 2245 N N . ASP A 1 279 ? -15.766 -12.18 0.302 1 96.25 279 ASP A N 1
ATOM 2246 C CA . ASP A 1 279 ? -17.031 -12.867 0.064 1 96.25 279 ASP A CA 1
ATOM 2247 C C . ASP A 1 279 ? -16.812 -14.359 -0.164 1 96.25 279 ASP A C 1
ATOM 2249 O O . ASP A 1 279 ? -17.562 -15.188 0.364 1 96.25 279 ASP A O 1
ATOM 2253 N N . PHE A 1 280 ? -15.875 -14.695 -0.857 1 98.38 280 PHE A N 1
ATOM 2254 C CA . PHE A 1 280 ? -15.547 -16.078 -1.174 1 98.38 280 PHE A CA 1
ATOM 2255 C C . PHE A 1 280 ? -15.211 -16.859 0.092 1 98.38 280 PHE A C 1
ATOM 2257 O O . PHE A 1 280 ? -15.734 -17.953 0.312 1 98.38 280 PHE A O 1
ATOM 2264 N N . LEU A 1 281 ? -14.32 -16.281 0.885 1 97.75 281 LEU A N 1
ATOM 2265 C CA . LEU A 1 281 ? -13.867 -16.953 2.105 1 97.75 281 LEU A CA 1
ATOM 2266 C C . LEU A 1 281 ? -15.016 -17.109 3.098 1 97.75 281 LEU A C 1
ATOM 2268 O O . LEU A 1 281 ? -15.078 -18.094 3.826 1 97.75 281 LEU A O 1
ATOM 2272 N N . GLN A 1 282 ? -15.883 -16.094 3.096 1 94.44 282 GLN A N 1
ATOM 2273 C CA . GLN A 1 282 ? -17.031 -16.156 3.988 1 94.44 282 GLN A CA 1
ATOM 2274 C C . GLN A 1 282 ? -17.984 -17.297 3.592 1 94.44 282 GLN A C 1
ATOM 2276 O O . GLN A 1 282 ? -18.641 -17.875 4.445 1 94.44 282 GLN A O 1
ATOM 2281 N N . ASN A 1 283 ? -17.984 -17.562 2.371 1 92.81 283 ASN A N 1
ATOM 2282 C CA . ASN A 1 283 ? -18.891 -18.578 1.857 1 92.81 283 ASN A CA 1
ATOM 2283 C C . ASN A 1 283 ? -18.297 -19.969 1.985 1 92.81 283 ASN A C 1
ATOM 2285 O O . ASN A 1 283 ? -18.984 -20.969 1.757 1 92.81 283 ASN A O 1
ATOM 2289 N N . LEU A 1 284 ? -16.953 -20.062 2.197 1 89.69 284 LEU A N 1
ATOM 2290 C CA . LEU A 1 284 ? -16.344 -21.375 2.396 1 89.69 284 LEU A CA 1
ATOM 2291 C C . LEU A 1 284 ? -16.734 -21.953 3.752 1 89.69 284 LEU A C 1
ATOM 2293 O O . LEU A 1 284 ? -16.703 -23.172 3.939 1 89.69 284 LEU A O 1
ATOM 2297 N N . THR A 1 285 ? -17.047 -20.953 4.871 1 60.19 285 THR A N 1
ATOM 2298 C CA . THR A 1 285 ? -17.438 -21.422 6.195 1 60.19 285 THR A CA 1
ATOM 2299 C C . THR A 1 285 ? -18.906 -21.844 6.203 1 60.19 285 THR A C 1
ATOM 2301 O O . THR A 1 285 ? -19.719 -21.281 5.48 1 60.19 285 THR A O 1
ATOM 2304 N N . MET B 1 1 ? 12.508 -7.926 8.602 1 56.81 1 MET B N 1
ATOM 2305 C CA . MET B 1 1 ? 11.57 -8.805 7.906 1 56.81 1 MET B CA 1
ATOM 2306 C C . MET B 1 1 ? 12 -10.266 8.031 1 56.81 1 MET B C 1
ATOM 2308 O O . MET B 1 1 ? 13.188 -10.578 7.934 1 56.81 1 MET B O 1
ATOM 2312 N N . PRO B 1 2 ? 10.992 -11.117 8.391 1 69.5 2 PRO B N 1
ATOM 2313 C CA . PRO B 1 2 ? 11.367 -12.469 8.828 1 69.5 2 PRO B CA 1
ATOM 2314 C C . PRO B 1 2 ? 11.812 -13.359 7.668 1 69.5 2 PRO B C 1
ATOM 2316 O O . PRO B 1 2 ? 11.438 -13.109 6.52 1 69.5 2 PRO B O 1
ATOM 2319 N N . TYR B 1 3 ? 12.867 -13.938 7.875 1 77 3 TYR B N 1
ATOM 2320 C CA . TYR B 1 3 ? 13.383 -14.977 6.992 1 77 3 TYR B CA 1
ATOM 2321 C C . TYR B 1 3 ? 13.141 -16.359 7.582 1 77 3 TYR B C 1
ATOM 2323 O O . TYR B 1 3 ? 13.039 -16.516 8.797 1 77 3 TYR B O 1
ATOM 2331 N N . ILE B 1 4 ? 12.898 -17.266 6.707 1 79.38 4 ILE B N 1
ATOM 2332 C CA . ILE B 1 4 ? 12.758 -18.672 7.109 1 79.38 4 ILE B CA 1
ATOM 2333 C C . ILE B 1 4 ? 13.641 -19.547 6.223 1 79.38 4 ILE B C 1
ATOM 2335 O O . ILE B 1 4 ? 13.789 -19.281 5.031 1 79.38 4 ILE B O 1
ATOM 2339 N N . GLN B 1 5 ? 14.297 -20.438 6.809 1 83.81 5 GLN B N 1
ATOM 2340 C CA . GLN B 1 5 ? 15.117 -21.391 6.066 1 83.81 5 GLN B CA 1
ATOM 2341 C C . GLN B 1 5 ? 14.359 -22.688 5.801 1 83.81 5 GLN B C 1
ATOM 2343 O O . GLN B 1 5 ? 13.695 -23.219 6.695 1 83.81 5 GLN B O 1
ATOM 2348 N N . THR B 1 6 ? 14.352 -23.078 4.543 1 83.19 6 THR B N 1
ATOM 2349 C CA . THR B 1 6 ? 13.703 -24.344 4.172 1 83.19 6 THR B CA 1
ATOM 2350 C C . THR B 1 6 ? 14.648 -25.516 4.402 1 83.19 6 THR B C 1
ATOM 2352 O O . THR B 1 6 ? 15.82 -25.328 4.715 1 83.19 6 THR B O 1
ATOM 2355 N N . GLN B 1 7 ? 14.086 -26.75 4.301 1 79.81 7 GLN B N 1
ATOM 2356 C CA . GLN B 1 7 ? 14.875 -27.969 4.434 1 79.81 7 GLN B CA 1
ATOM 2357 C C . GLN B 1 7 ? 15.945 -28.047 3.348 1 79.81 7 GLN B C 1
ATOM 2359 O O . GLN B 1 7 ? 17.016 -28.625 3.566 1 79.81 7 GLN B O 1
ATOM 2364 N N . SER B 1 8 ? 15.648 -27.359 2.238 1 80.25 8 SER B N 1
ATOM 2365 C CA . SER B 1 8 ? 16.594 -27.375 1.123 1 80.25 8 SER B CA 1
ATOM 2366 C C . SER B 1 8 ? 17.734 -26.391 1.352 1 80.25 8 SER B C 1
ATOM 2368 O O . SER B 1 8 ? 18.672 -26.312 0.55 1 80.25 8 SER B O 1
ATOM 2370 N N . GLY B 1 9 ? 17.641 -25.609 2.439 1 80.44 9 GLY B N 1
ATOM 2371 C CA . GLY B 1 9 ? 18.719 -24.719 2.812 1 80.44 9 GLY B CA 1
ATOM 2372 C C . GLY B 1 9 ? 18.578 -23.328 2.227 1 80.44 9 GLY B C 1
ATOM 2373 O O . GLY B 1 9 ? 19.516 -22.516 2.301 1 80.44 9 GLY B O 1
ATOM 2374 N N . TYR B 1 10 ? 17.453 -23.094 1.668 1 82.62 10 TYR B N 1
ATOM 2375 C CA . TYR B 1 10 ? 17.25 -21.766 1.086 1 82.62 10 TYR B CA 1
ATOM 2376 C C . TYR B 1 10 ? 16.547 -20.844 2.074 1 82.62 10 TYR B C 1
ATOM 2378 O O . TYR B 1 10 ? 15.836 -21.297 2.973 1 82.62 10 TYR B O 1
ATOM 2386 N N . THR B 1 11 ? 16.875 -19.578 1.993 1 82.56 11 THR B N 1
ATOM 2387 C CA . THR B 1 11 ? 16.312 -18.578 2.891 1 82.56 11 THR B CA 1
ATOM 2388 C C . THR B 1 11 ? 15.227 -17.766 2.191 1 82.56 11 THR B C 1
ATOM 2390 O O . THR B 1 11 ? 15.5 -17.078 1.208 1 82.56 11 THR B O 1
ATOM 2393 N N . PHE B 1 12 ? 14.016 -17.906 2.707 1 85.38 12 PHE B N 1
ATOM 2394 C CA . PHE B 1 12 ? 12.867 -17.203 2.123 1 85.38 12 PHE B CA 1
ATOM 2395 C C . PHE B 1 12 ? 12.469 -16.016 2.973 1 85.38 12 PHE B C 1
ATOM 2397 O O . PHE B 1 12 ? 12.422 -16.109 4.203 1 85.38 12 PHE B O 1
ATOM 2404 N N . HIS B 1 13 ? 12.32 -14.953 2.238 1 84.38 13 HIS B N 1
ATOM 2405 C CA . HIS B 1 13 ? 11.734 -13.789 2.883 1 84.38 13 HIS B CA 1
ATOM 2406 C C . HIS B 1 13 ? 10.211 -13.891 2.932 1 84.38 13 HIS B C 1
ATOM 2408 O O . HIS B 1 13 ? 9.578 -14.281 1.945 1 84.38 13 HIS B O 1
ATOM 2414 N N . TYR B 1 14 ? 9.656 -13.742 4.141 1 79.31 14 TYR B N 1
ATOM 2415 C CA . TYR B 1 14 ? 8.203 -13.703 4.254 1 79.31 14 TYR B CA 1
ATOM 2416 C C . TYR B 1 14 ? 7.746 -12.445 4.988 1 79.31 14 TYR B C 1
ATOM 2418 O O . TYR B 1 14 ? 8.555 -11.75 5.598 1 79.31 14 TYR B O 1
ATOM 2426 N N . PHE B 1 15 ? 6.574 -12.062 4.664 1 74.88 15 PHE B N 1
ATOM 2427 C CA . PHE B 1 15 ? 5.969 -10.867 5.242 1 74.88 15 PHE B CA 1
ATOM 2428 C C . PHE B 1 15 ? 4.625 -11.195 5.883 1 74.88 15 PHE B C 1
ATOM 2430 O O . PHE B 1 15 ? 3.781 -11.852 5.262 1 74.88 15 PHE B O 1
ATOM 2437 N N . LEU B 1 16 ? 4.473 -10.945 7.23 1 71.75 16 LEU B N 1
ATOM 2438 C CA . LEU B 1 16 ? 3.25 -11.117 8.008 1 71.75 16 LEU B CA 1
ATOM 2439 C C . LEU B 1 16 ? 2.797 -9.789 8.602 1 71.75 16 LEU B C 1
ATOM 2441 O O . LEU B 1 16 ? 3.166 -9.453 9.734 1 71.75 16 LE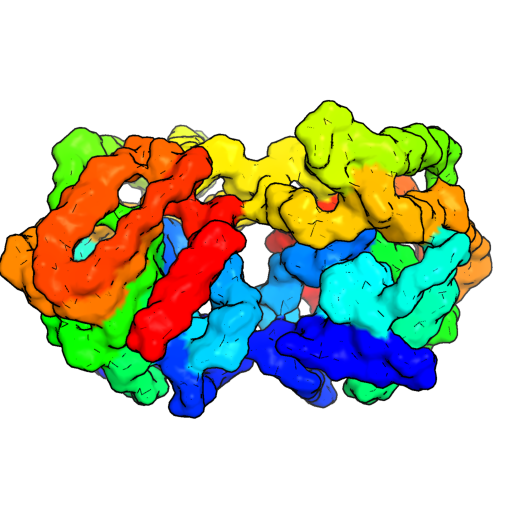U B O 1
ATOM 2445 N N . PRO B 1 17 ? 1.938 -9.109 7.68 1 66.12 17 PRO B N 1
ATOM 2446 C CA . PRO B 1 17 ? 1.49 -7.828 8.234 1 66.12 17 PRO B CA 1
ATOM 2447 C C . PRO B 1 17 ? 0.676 -7.992 9.516 1 66.12 17 PRO B C 1
ATOM 2449 O O . PRO B 1 17 ? -0.022 -9 9.688 1 66.12 17 PRO B O 1
ATOM 2452 N N . SER B 1 18 ? 0.902 -7.305 10.391 1 64.69 18 SER B N 1
ATOM 2453 C CA . SER B 1 18 ? 0.136 -7.266 11.633 1 64.69 18 SER B CA 1
ATOM 2454 C C . SER B 1 18 ? -0.043 -5.832 12.125 1 64.69 18 SER B C 1
ATOM 2456 O O . SER B 1 18 ? 0.357 -4.883 11.445 1 64.69 18 SER B O 1
ATOM 2458 N N . PHE B 1 19 ? -1.032 -5.742 12.82 1 65.06 19 PHE B N 1
ATOM 2459 C CA . PHE B 1 19 ? -1.202 -4.473 13.516 1 65.06 19 PHE B CA 1
ATOM 2460 C C . PHE B 1 19 ? -1.019 -4.648 15.016 1 65.06 19 PHE B C 1
ATOM 2462 O O . PHE B 1 19 ? -1.374 -5.688 15.57 1 65.06 19 PHE B O 1
ATOM 2469 N N . LYS B 1 20 ? -0.184 -3.799 15.5 1 64.5 20 LYS B N 1
ATOM 2470 C CA . LYS B 1 20 ? -0 -3.811 16.953 1 64.5 20 LYS B CA 1
ATOM 2471 C C . LYS B 1 20 ? -1.036 -2.928 17.641 1 64.5 20 LYS B C 1
ATOM 2473 O O . LYS B 1 20 ? -1.448 -1.901 17.094 1 64.5 20 LYS B O 1
ATOM 2478 N N . GLU B 1 21 ? -1.55 -3.568 18.656 1 65.88 21 GLU B N 1
ATOM 2479 C CA . GLU B 1 21 ? -2.432 -2.758 19.484 1 65.88 21 GLU B CA 1
ATOM 2480 C C . GLU B 1 21 ? -1.633 -1.864 20.422 1 65.88 21 GLU B C 1
ATOM 2482 O O . GLU B 1 21 ? -2.137 -0.843 20.906 1 65.88 21 GLU B O 1
ATOM 2487 N N . THR B 1 22 ? -0.397 -2.295 20.625 1 74.5 22 THR B N 1
ATOM 2488 C CA . THR B 1 22 ? 0.42 -1.528 21.562 1 74.5 22 THR B CA 1
ATOM 2489 C C . THR B 1 22 ? 1.743 -1.123 20.906 1 74.5 22 THR B C 1
ATOM 2491 O O . THR B 1 22 ? 2.271 -1.842 20.062 1 74.5 22 THR B O 1
ATOM 2494 N N . LEU B 1 23 ? 2.168 -0.027 21.266 1 84.56 23 LEU B N 1
ATOM 2495 C CA . LEU B 1 23 ? 3.451 0.494 20.812 1 84.56 23 LEU B CA 1
ATOM 2496 C C . LEU B 1 23 ? 4.605 -0.301 21.406 1 84.56 23 LEU B C 1
ATOM 2498 O O . LEU B 1 23 ? 4.512 -0.784 22.531 1 84.56 23 LEU B O 1
ATOM 2502 N N . ASP B 1 24 ? 5.625 -0.587 20.656 1 85.12 24 ASP B N 1
ATOM 2503 C CA . ASP B 1 24 ? 6.898 -1.05 21.188 1 85.12 24 ASP B CA 1
ATOM 2504 C C . ASP B 1 24 ? 7.605 0.06 21.969 1 85.12 24 ASP B C 1
ATOM 2506 O O . ASP B 1 24 ? 8.148 0.991 21.375 1 85.12 24 ASP B O 1
ATOM 2510 N N . ARG B 1 25 ? 7.613 -0.032 23.297 1 88.56 25 ARG B N 1
ATOM 2511 C CA . ARG B 1 25 ? 8.086 1.038 24.156 1 88.56 25 ARG B CA 1
ATOM 2512 C C . ARG B 1 25 ? 9.586 1.259 23.984 1 88.56 25 ARG B C 1
ATOM 2514 O O . ARG B 1 25 ? 10.117 2.295 24.391 1 88.56 25 ARG B O 1
ATOM 2521 N N . SER B 1 26 ? 10.258 0.292 23.391 1 90.25 26 SER B N 1
ATOM 2522 C CA . SER B 1 26 ? 11.695 0.422 23.188 1 90.25 26 SER B CA 1
ATOM 2523 C C . SER B 1 26 ? 12.016 1.253 21.953 1 90.25 26 SER B C 1
ATOM 2525 O O . SER B 1 26 ? 13.156 1.677 21.75 1 90.25 26 SER B O 1
ATOM 2527 N N . LYS B 1 27 ? 11.031 1.496 21.109 1 91.62 27 LYS B N 1
ATOM 2528 C CA . LYS B 1 27 ? 11.227 2.252 19.875 1 91.62 27 LYS B CA 1
ATOM 2529 C C . LYS B 1 27 ? 10.617 3.648 19.984 1 91.62 27 LYS B C 1
ATOM 2531 O O . LYS B 1 27 ? 9.555 3.824 20.578 1 91.62 27 LYS B O 1
ATOM 2536 N N . PRO B 1 28 ? 11.336 4.645 19.438 1 95.94 28 PRO B N 1
ATOM 2537 C CA . PRO B 1 28 ? 10.664 5.938 19.297 1 95.94 28 PRO B CA 1
ATOM 2538 C C . PRO B 1 28 ? 9.445 5.875 18.375 1 95.94 28 PRO B C 1
ATOM 2540 O O . PRO B 1 28 ? 9.297 4.918 17.609 1 95.94 28 PRO B O 1
ATOM 2543 N N . THR B 1 29 ? 8.562 6.828 18.484 1 96.5 29 THR B N 1
ATOM 2544 C CA . THR B 1 29 ? 7.316 6.832 17.734 1 96.5 29 THR B CA 1
ATOM 2545 C C . THR B 1 29 ? 7.312 7.953 16.703 1 96.5 29 THR B C 1
ATOM 2547 O O . THR B 1 29 ? 7.746 9.07 16.984 1 96.5 29 THR B O 1
ATOM 2550 N N . ILE B 1 30 ? 6.98 7.633 15.492 1 98 30 ILE B N 1
ATOM 2551 C CA . ILE B 1 30 ? 6.645 8.625 14.477 1 98 30 ILE B CA 1
ATOM 2552 C C . ILE B 1 30 ? 5.133 8.672 14.281 1 98 30 ILE B C 1
ATOM 2554 O O . ILE B 1 30 ? 4.52 7.676 13.883 1 98 30 ILE B O 1
ATOM 2558 N N . LEU B 1 31 ? 4.496 9.758 14.641 1 98 31 LEU B N 1
ATOM 2559 C CA . LEU B 1 31 ? 3.086 9.984 14.344 1 98 31 LEU B CA 1
ATOM 2560 C C . LEU B 1 31 ? 2.9 10.414 12.891 1 98 31 LEU B C 1
ATOM 2562 O O . LEU B 1 31 ? 3.498 11.398 12.445 1 98 31 LEU B O 1
ATOM 2566 N N . LEU B 1 32 ? 2.205 9.609 12.133 1 97.94 32 LEU B N 1
ATOM 2567 C CA . LEU B 1 32 ? 1.915 9.961 10.742 1 97.94 32 LEU B CA 1
ATOM 2568 C C . LEU B 1 32 ? 0.531 10.586 10.617 1 97.94 32 LEU B C 1
ATOM 2570 O O . LEU B 1 32 ? -0.466 9.984 11.023 1 97.94 32 LEU B O 1
ATOM 2574 N N . LEU B 1 33 ? 0.462 11.781 10.086 1 97.56 33 LEU B N 1
ATOM 2575 C CA . LEU B 1 33 ? -0.778 12.523 9.906 1 97.56 33 LEU B CA 1
ATOM 2576 C C . LEU B 1 33 ? -1.066 12.75 8.422 1 97.56 33 LEU B C 1
ATOM 2578 O O . LEU B 1 33 ? -0.243 13.328 7.707 1 97.56 33 LEU B O 1
ATOM 2582 N N . HIS B 1 34 ? -2.207 12.281 7.996 1 95.31 34 HIS B N 1
ATOM 2583 C CA . HIS B 1 34 ? -2.566 12.25 6.582 1 95.31 34 HIS B CA 1
ATOM 2584 C C . HIS B 1 34 ? -3.098 13.602 6.117 1 95.31 34 HIS B C 1
ATOM 2586 O O . HIS B 1 34 ? -3.375 14.477 6.938 1 95.31 34 HIS B O 1
ATOM 2592 N N . PRO B 1 35 ? -3.131 13.805 4.762 1 94.38 35 PRO B N 1
ATOM 2593 C CA . PRO B 1 35 ? -3.715 15.031 4.215 1 94.38 35 PRO B CA 1
ATOM 2594 C C . PRO B 1 35 ? -5.238 15.055 4.312 1 94.38 35 PRO B C 1
ATOM 2596 O O . PRO B 1 35 ? -5.844 14.094 4.801 1 94.38 35 PRO B O 1
ATOM 2599 N N . ARG B 1 36 ? -5.699 16.219 3.926 1 90.56 36 ARG B N 1
ATOM 2600 C CA . ARG B 1 36 ? -7.148 16.375 3.887 1 90.56 36 ARG B CA 1
ATOM 2601 C C . ARG B 1 36 ? -7.77 15.445 2.84 1 90.56 36 ARG B C 1
ATOM 2603 O O . ARG B 1 36 ? -7.121 15.102 1.849 1 90.56 36 ARG B O 1
ATOM 2610 N N . ILE B 1 37 ? -8.914 14.969 3.025 1 82.56 37 ILE B N 1
ATOM 2611 C CA . ILE B 1 37 ? -9.789 14.289 2.072 1 82.56 37 ILE B CA 1
ATOM 2612 C C . ILE B 1 37 ? -9.523 12.789 2.115 1 82.56 37 ILE B C 1
ATOM 2614 O O . ILE B 1 37 ? -10.445 11.984 1.946 1 82.56 37 ILE B O 1
ATOM 2618 N N . PHE B 1 38 ? -8.195 12.438 2.326 1 82.62 38 PHE B N 1
ATOM 2619 C CA . PHE B 1 38 ? -7.91 11.008 2.408 1 82.62 38 PHE B CA 1
ATOM 2620 C C . PHE B 1 38 ? -7.691 10.586 3.855 1 82.62 38 PHE B C 1
ATOM 2622 O O . PHE B 1 38 ? -7.535 11.43 4.738 1 82.62 38 PHE B O 1
ATOM 2629 N N . ASP B 1 39 ? -7.785 9.289 4.047 1 84.81 39 ASP B N 1
ATOM 2630 C CA . ASP B 1 39 ? -7.488 8.719 5.359 1 84.81 39 ASP B CA 1
ATOM 2631 C C . ASP B 1 39 ? -6.094 8.094 5.383 1 84.81 39 ASP B C 1
ATOM 2633 O O . ASP B 1 39 ? -5.246 8.43 4.551 1 84.81 39 ASP B O 1
ATOM 2637 N N . LEU B 1 40 ? -5.828 7.293 6.328 1 83.5 40 LEU B N 1
ATOM 2638 C CA . LEU B 1 40 ? -4.508 6.742 6.594 1 83.5 40 LEU B CA 1
ATOM 2639 C C . LEU B 1 40 ? -3.992 5.961 5.387 1 83.5 40 LEU B C 1
ATOM 2641 O O . LEU B 1 40 ? -2.781 5.785 5.227 1 83.5 40 LEU B O 1
ATOM 2645 N N . HIS B 1 41 ? -4.906 5.551 4.52 1 75.56 41 HIS B N 1
ATOM 2646 C CA . HIS B 1 41 ? -4.496 4.699 3.408 1 75.56 41 HIS B CA 1
ATOM 2647 C C . HIS B 1 41 ? -3.561 5.441 2.463 1 75.56 41 HIS B C 1
ATOM 2649 O O . HIS B 1 41 ? -2.715 4.824 1.809 1 75.56 41 HIS B O 1
ATOM 2655 N N . VAL B 1 42 ? -3.715 6.785 2.459 1 84 42 VAL B N 1
ATOM 2656 C CA . VAL B 1 42 ? -2.861 7.582 1.584 1 84 42 VAL B CA 1
ATOM 2657 C C . VAL B 1 42 ? -1.421 7.539 2.09 1 84 42 VAL B C 1
ATOM 2659 O O . VAL B 1 42 ? -0.483 7.812 1.336 1 84 42 VAL B O 1
ATOM 2662 N N . LEU B 1 43 ? -1.228 7.09 3.369 1 88.88 43 LEU B N 1
ATOM 2663 C CA . LEU B 1 43 ? 0.098 7.051 3.977 1 88.88 43 LEU B CA 1
ATOM 2664 C C . LEU B 1 43 ? 0.635 5.621 4.02 1 88.88 43 LEU B C 1
ATOM 2666 O O . LEU B 1 43 ? 1.678 5.363 4.625 1 88.88 43 LEU B O 1
ATOM 2670 N N . ASP B 1 44 ? -0.012 4.734 3.312 1 78 44 ASP B N 1
ATOM 2671 C CA . ASP B 1 44 ? 0.389 3.33 3.332 1 78 44 ASP B CA 1
ATOM 2672 C C . ASP B 1 44 ? 1.857 3.174 2.945 1 78 44 ASP B C 1
ATOM 2674 O O . ASP B 1 44 ? 2.59 2.398 3.564 1 78 44 ASP B O 1
ATOM 2678 N N . PRO B 1 45 ? 2.365 3.953 1.919 1 79.75 45 PRO B N 1
ATOM 2679 C CA . PRO B 1 45 ? 3.771 3.783 1.542 1 79.75 45 PRO B CA 1
ATOM 2680 C C . PRO B 1 45 ? 4.73 4.098 2.686 1 79.75 45 PRO B C 1
ATOM 2682 O O . PRO B 1 45 ? 5.801 3.492 2.781 1 79.75 45 PRO B O 1
ATOM 2685 N N . GLN B 1 46 ? 4.352 5.016 3.549 1 89.06 46 GLN B N 1
ATOM 2686 C CA . GLN B 1 46 ? 5.188 5.355 4.695 1 89.06 46 GLN B CA 1
ATOM 2687 C C . GLN B 1 46 ? 4.953 4.391 5.855 1 89.06 46 GLN B C 1
ATOM 2689 O O . GLN B 1 46 ? 5.902 3.973 6.523 1 89.06 46 GLN B O 1
ATOM 2694 N N . LEU B 1 47 ? 3.703 4.039 6.062 1 84.94 47 LEU B N 1
ATOM 2695 C CA . LEU B 1 47 ? 3.328 3.168 7.172 1 84.94 47 LEU B CA 1
ATOM 2696 C C . LEU B 1 47 ? 3.9 1.768 6.98 1 84.94 47 LEU B C 1
ATOM 2698 O O . LEU B 1 47 ? 4.137 1.051 7.953 1 84.94 47 LEU B O 1
ATOM 2702 N N . GLN B 1 48 ? 4.227 1.462 5.77 1 72.69 48 GLN B N 1
ATOM 2703 C CA . GLN B 1 48 ? 4.695 0.117 5.457 1 72.69 48 GLN B CA 1
ATOM 2704 C C . GLN B 1 48 ? 6.199 0.109 5.188 1 72.69 48 GLN B C 1
ATOM 2706 O O . GLN B 1 48 ? 6.75 -0.898 4.738 1 72.69 48 GLN B O 1
ATOM 2711 N N . CYS B 1 49 ? 6.812 1.229 5.383 1 80.56 49 CYS B N 1
ATOM 2712 C CA . CYS B 1 49 ? 8.258 1.311 5.176 1 80.56 49 CYS B CA 1
ATOM 2713 C C . CYS B 1 49 ? 9 0.49 6.219 1 80.56 49 CYS B C 1
ATOM 2715 O O . CYS B 1 49 ? 9.148 0.919 7.363 1 80.56 49 CYS B O 1
ATOM 2717 N N . THR B 1 50 ? 9.547 -0.623 5.906 1 71.94 50 THR B N 1
ATOM 2718 C CA . THR B 1 50 ? 10.164 -1.576 6.824 1 71.94 50 THR B CA 1
ATOM 2719 C C . THR B 1 50 ? 11.406 -0.976 7.473 1 71.94 50 THR B C 1
ATOM 2721 O O . THR B 1 50 ? 11.711 -1.271 8.633 1 71.94 50 THR B O 1
ATOM 2724 N N . GLU B 1 51 ? 12.141 -0.171 6.676 1 79.44 51 GLU B N 1
ATOM 2725 C CA . GLU B 1 51 ? 13.328 0.468 7.23 1 79.44 51 GLU B CA 1
ATOM 2726 C C . GLU B 1 51 ? 12.969 1.382 8.398 1 79.44 51 GLU B C 1
ATOM 2728 O O . GLU B 1 51 ? 13.719 1.469 9.375 1 79.44 51 GLU B O 1
ATOM 2733 N N . LEU B 1 52 ? 11.82 1.979 8.289 1 87.94 52 LEU B N 1
ATOM 2734 C CA . LEU B 1 52 ? 11.367 2.85 9.375 1 87.94 52 LEU B CA 1
ATOM 2735 C C . LEU B 1 52 ? 10.719 2.037 10.484 1 87.94 52 LEU B C 1
ATOM 2737 O O . LEU B 1 52 ? 10.953 2.295 11.672 1 87.94 52 LEU B O 1
ATOM 2741 N N . SER B 1 53 ? 9.906 1.073 10.094 1 83.19 53 SER B N 1
ATOM 2742 C CA . SER B 1 53 ? 9.141 0.326 11.086 1 83.19 53 SER B CA 1
ATOM 2743 C C . SER B 1 53 ? 10.047 -0.545 11.945 1 83.19 53 SER B C 1
ATOM 2745 O O . SER B 1 53 ? 9.672 -0.939 13.047 1 83.19 53 SER B O 1
ATOM 2747 N N . SER B 1 54 ? 11.234 -0.868 11.445 1 77.88 54 SER B N 1
ATOM 2748 C CA . SER B 1 54 ? 12.195 -1.652 12.219 1 77.88 54 SER B CA 1
ATOM 2749 C C . SER B 1 54 ? 12.766 -0.841 13.375 1 77.88 54 SER B C 1
ATOM 2751 O O . SER B 1 54 ? 13.211 -1.405 14.375 1 77.88 54 SER B O 1
ATOM 2753 N N . LYS B 1 55 ? 12.719 0.457 13.281 1 89.06 55 LYS B N 1
ATOM 2754 C CA . LYS B 1 55 ? 13.391 1.306 14.266 1 89.06 55 LYS B CA 1
ATOM 2755 C C . LYS B 1 55 ? 12.391 2.18 15.016 1 89.06 55 LYS B C 1
ATOM 2757 O O . LYS B 1 55 ? 12.68 2.674 16.109 1 89.06 55 LYS B O 1
ATOM 2762 N N . TYR B 1 56 ? 11.242 2.34 14.383 1 93.06 56 TYR B N 1
ATOM 2763 C CA . TYR B 1 56 ? 10.25 3.246 14.938 1 93.06 56 TYR B CA 1
ATOM 2764 C C . TYR B 1 56 ? 8.883 2.572 15.016 1 93.06 56 TYR B C 1
ATOM 2766 O O . TYR B 1 56 ? 8.578 1.675 14.227 1 93.06 56 TYR B O 1
ATOM 2774 N N . ASN B 1 57 ? 8.062 2.957 16.031 1 91.25 57 ASN B N 1
ATOM 2775 C CA . ASN B 1 57 ? 6.625 2.789 15.891 1 91.25 57 ASN B CA 1
ATOM 2776 C C . ASN B 1 57 ? 6.051 3.752 14.852 1 91.25 57 ASN B C 1
ATOM 2778 O O . ASN B 1 57 ? 6.145 4.969 15.016 1 91.25 57 ASN B O 1
ATOM 2782 N N . LEU B 1 58 ? 5.609 3.232 13.789 1 92.69 58 LEU B N 1
ATOM 2783 C CA . LEU B 1 58 ? 4.887 4.059 12.828 1 92.69 58 LEU B CA 1
ATOM 2784 C C . LEU B 1 58 ? 3.404 4.121 13.172 1 92.69 58 LEU B C 1
ATOM 2786 O O . LEU B 1 58 ? 2.648 3.201 12.852 1 92.69 58 LEU B O 1
ATOM 2790 N N . LEU B 1 59 ? 2.996 5.234 13.781 1 92.62 59 LEU B N 1
ATOM 2791 C CA . LEU B 1 59 ? 1.641 5.402 14.289 1 92.62 59 LEU B CA 1
ATOM 2792 C C . LEU B 1 59 ? 0.823 6.312 13.375 1 92.62 59 LEU B C 1
ATOM 2794 O O . LEU B 1 59 ? 1.104 7.508 13.273 1 92.62 59 LEU B O 1
ATOM 2798 N N . GLY B 1 60 ? -0.103 5.688 12.672 1 93.31 60 GLY B N 1
ATOM 2799 C CA . GLY B 1 60 ? -1.067 6.492 11.938 1 93.31 60 GLY B CA 1
ATOM 2800 C C . GLY B 1 60 ? -2.33 6.777 12.727 1 93.31 60 GLY B C 1
ATOM 2801 O O . GLY B 1 60 ? -2.828 5.91 13.453 1 93.31 60 GLY B O 1
ATOM 2802 N N . VAL B 1 61 ? -2.832 7.992 12.641 1 92.06 61 VAL B N 1
ATOM 2803 C CA . VAL B 1 61 ? -4.094 8.359 13.273 1 92.06 61 VAL B CA 1
ATOM 2804 C C . VAL B 1 61 ? -5.016 9.016 12.242 1 92.06 61 VAL B C 1
ATOM 2806 O O . VAL B 1 61 ? -4.594 9.914 11.508 1 92.06 61 VAL B O 1
ATOM 2809 N N . ASP B 1 62 ? -6.227 8.484 12.102 1 90.88 62 ASP B N 1
ATOM 2810 C CA . ASP B 1 62 ? -7.219 9.195 11.305 1 90.88 62 ASP B CA 1
ATOM 2811 C C . ASP B 1 62 ? -7.598 10.523 11.953 1 90.88 62 ASP B C 1
ATOM 2813 O O . ASP B 1 62 ? -8.109 10.555 13.07 1 90.88 62 ASP B O 1
ATOM 2817 N N . ILE B 1 63 ? -7.32 11.57 11.219 1 93.31 63 ILE B N 1
ATOM 2818 C CA . ILE B 1 63 ? -7.598 12.914 11.727 1 93.31 63 ILE B CA 1
ATOM 2819 C C . ILE B 1 63 ? -9.109 13.125 11.82 1 93.31 63 ILE B C 1
ATOM 2821 O O . ILE B 1 63 ? -9.883 12.367 11.227 1 93.31 63 ILE B O 1
ATOM 2825 N N . HIS B 1 64 ? -9.562 14.047 12.539 1 89.62 64 HIS B N 1
ATOM 2826 C CA . HIS B 1 64 ? -10.961 14.391 12.75 1 89.62 64 HIS B CA 1
ATOM 2827 C C . HIS B 1 64 ? -11.734 14.359 11.438 1 89.62 64 HIS B C 1
ATOM 2829 O O . HIS B 1 64 ? -11.344 15 10.461 1 89.62 64 HIS B O 1
ATOM 2835 N N . TRP B 1 65 ? -12.812 13.539 11.5 1 87.75 65 TRP B N 1
ATOM 2836 C CA . TRP B 1 65 ? -13.805 13.477 10.438 1 87.75 65 TRP B CA 1
ATOM 2837 C C . TRP B 1 65 ? -13.242 12.758 9.211 1 87.75 65 TRP B C 1
ATOM 2839 O O . TRP B 1 65 ? -13.711 12.969 8.094 1 87.75 65 TRP B O 1
ATOM 2849 N N . HIS B 1 66 ? -12.148 12.062 9.43 1 87.38 66 HIS B N 1
ATOM 2850 C CA . HIS B 1 66 ? -11.57 11.211 8.391 1 87.38 66 HIS B CA 1
ATOM 2851 C C . HIS B 1 66 ? -11.531 9.75 8.836 1 87.38 66 HIS B C 1
ATOM 2853 O O . HIS B 1 66 ? -11.531 9.461 10.039 1 87.38 66 HIS B O 1
ATOM 2859 N N . GLY B 1 67 ? -11.555 8.922 7.848 1 81.44 67 GLY B N 1
ATOM 2860 C CA . GLY B 1 67 ? -11.352 7.504 8.109 1 81.44 67 GLY B CA 1
ATOM 2861 C C . GLY B 1 67 ? -12.344 6.938 9.109 1 81.44 67 GLY B C 1
ATOM 2862 O O . GLY B 1 67 ? -13.555 7.145 8.977 1 81.44 67 GLY B O 1
ATOM 2863 N N . LYS B 1 68 ? -11.82 6.266 10.188 1 77.62 68 LYS B N 1
ATOM 2864 C CA . LYS B 1 68 ? -12.68 5.539 11.117 1 77.62 68 LYS B CA 1
ATOM 2865 C C . LYS B 1 68 ? -12.789 6.277 12.453 1 77.62 68 LYS B C 1
ATOM 2867 O O . LYS B 1 68 ? -13.445 5.801 13.375 1 77.62 68 LYS B O 1
ATOM 2872 N N . THR B 1 69 ? -12.07 7.449 12.508 1 86.56 69 THR B N 1
ATOM 2873 C CA . THR B 1 69 ? -12.18 8.297 13.695 1 86.56 69 THR B CA 1
ATOM 2874 C C . THR B 1 69 ? -13.602 8.852 13.82 1 86.56 69 THR B C 1
ATOM 2876 O O . THR B 1 69 ? -14.18 9.32 12.844 1 86.56 69 THR B O 1
ATOM 2879 N N . LYS B 1 70 ? -14.117 8.758 15.039 1 82.62 70 LYS B N 1
ATOM 2880 C CA . LYS B 1 70 ? -15.5 9.156 15.312 1 82.62 70 LYS B CA 1
ATOM 2881 C C . LYS B 1 70 ? -15.547 10.414 16.188 1 82.62 70 LYS B C 1
ATOM 2883 O O . LYS B 1 70 ? -15.469 10.328 17.406 1 82.62 70 LYS B O 1
ATOM 2888 N N . VAL B 1 71 ? -15.672 11.469 15.508 1 84.25 71 VAL B N 1
ATOM 2889 C CA . VAL B 1 71 ? -15.867 12.773 16.141 1 84.25 71 VAL B CA 1
ATOM 2890 C C . VAL B 1 71 ? -17.156 13.414 15.609 1 84.25 71 VAL B C 1
ATOM 2892 O O . VAL B 1 71 ? -17.375 13.469 14.398 1 84.25 71 VAL B O 1
ATOM 2895 N N . PRO B 1 72 ? -18 13.781 16.516 1 85.25 72 PRO B N 1
ATOM 2896 C CA . PRO B 1 72 ? -19.234 14.398 16.062 1 85.25 72 PRO B CA 1
ATOM 2897 C C . PRO B 1 72 ? -19.016 15.594 15.141 1 85.25 72 PRO B C 1
ATOM 2899 O O . PRO B 1 72 ? -18.094 16.391 15.367 1 85.25 72 PRO B O 1
ATOM 2902 N N . MET B 1 73 ? -19.875 15.617 14.141 1 86.88 73 MET B N 1
ATOM 2903 C CA . MET B 1 73 ? -19.844 16.75 13.211 1 86.88 73 MET B CA 1
ATOM 2904 C C . MET B 1 73 ? -20.609 17.938 13.789 1 86.88 73 MET B C 1
ATOM 2906 O O . MET B 1 73 ? -21.703 17.781 14.336 1 86.88 73 MET B O 1
ATOM 2910 N N . ASP B 1 74 ? -19.938 19.062 13.969 1 85.06 74 ASP B N 1
ATOM 2911 C CA . ASP B 1 74 ? -20.609 20.297 14.383 1 85.06 74 ASP B CA 1
ATOM 2912 C C . ASP B 1 74 ? -20.641 21.312 13.25 1 85.06 74 ASP B C 1
ATOM 2914 O O . ASP B 1 74 ? -20.156 21.031 12.148 1 85.06 74 ASP B O 1
ATOM 2918 N N . ASP B 1 75 ? -21.312 22.453 13.5 1 86.69 75 ASP B N 1
ATOM 2919 C CA . ASP B 1 75 ? -21.484 23.469 12.469 1 86.69 75 ASP B CA 1
ATOM 2920 C C . ASP B 1 75 ? -20.375 24.516 12.531 1 86.69 75 ASP B C 1
ATOM 2922 O O . ASP B 1 75 ? -20.406 25.516 11.82 1 86.69 75 ASP B O 1
ATOM 2926 N N . ASP B 1 76 ? -19.359 24.234 13.297 1 90.69 76 ASP B N 1
ATOM 2927 C CA . ASP B 1 76 ? -18.266 25.203 13.406 1 90.69 76 ASP B CA 1
ATOM 2928 C C . ASP B 1 76 ? -17.234 24.984 12.289 1 90.69 76 ASP B C 1
ATOM 2930 O O . ASP B 1 76 ? -17.219 23.938 11.641 1 90.69 76 ASP B O 1
ATOM 2934 N N . ILE B 1 77 ? -16.453 26.016 12.062 1 93 77 ILE B N 1
ATOM 2935 C CA . ILE B 1 77 ? -15.352 25.891 11.117 1 93 77 ILE B CA 1
ATOM 2936 C C . ILE B 1 77 ? -14.312 24.906 11.664 1 93 77 ILE B C 1
ATOM 2938 O O . ILE B 1 77 ? -14.328 24.594 12.852 1 93 77 ILE B O 1
ATOM 2942 N N . PHE B 1 78 ? -13.555 24.375 10.82 1 94.44 78 PHE B N 1
ATOM 2943 C CA . PHE B 1 78 ? -12.477 23.484 11.25 1 94.44 78 PHE B CA 1
ATOM 2944 C C . PHE B 1 78 ? -11.562 24.188 12.242 1 94.44 78 PHE B C 1
ATOM 2946 O O . PHE B 1 78 ? -10.953 25.203 11.922 1 94.44 78 PHE B O 1
ATOM 2953 N N . ASP B 1 79 ? -11.484 23.688 13.43 1 93.06 79 ASP B N 1
ATOM 2954 C CA . ASP B 1 79 ? -10.703 24.266 14.516 1 93.06 79 ASP B CA 1
ATOM 2955 C C . ASP B 1 79 ? -9.359 23.578 14.664 1 93.06 79 ASP B C 1
ATOM 2957 O O . ASP B 1 79 ? -9.242 22.578 15.383 1 93.06 79 ASP B O 1
ATOM 2961 N N . TYR B 1 80 ? -8.312 24.172 14.086 1 95.69 80 TYR B N 1
ATOM 2962 C CA . TYR B 1 80 ? -6.984 23.578 14.086 1 95.69 80 TYR B CA 1
ATOM 2963 C C . TYR B 1 80 ? -6.473 23.391 15.516 1 95.69 80 TYR B C 1
ATOM 2965 O O . TYR B 1 80 ? -5.781 22.406 15.812 1 95.69 80 TYR B O 1
ATOM 2973 N N . ASP B 1 81 ? -6.781 24.328 16.375 1 93.88 81 ASP B N 1
ATOM 2974 C CA . ASP B 1 81 ? -6.301 24.25 17.75 1 93.88 81 ASP B CA 1
ATOM 2975 C C . ASP B 1 81 ? -6.934 23.078 18.484 1 93.88 81 ASP B C 1
ATOM 2977 O O . ASP B 1 81 ? -6.25 22.328 19.203 1 93.88 81 ASP B O 1
ATOM 2981 N N . ARG B 1 82 ? -8.219 22.938 18.281 1 91.88 82 ARG B N 1
ATOM 2982 C CA . ARG B 1 82 ? -8.93 21.828 18.906 1 91.88 82 ARG B CA 1
ATOM 2983 C C . ARG B 1 82 ? -8.391 20.484 18.391 1 91.88 82 ARG B C 1
ATOM 2985 O O . ARG B 1 82 ? -8.109 19.594 19.188 1 91.88 82 ARG B O 1
ATOM 2992 N N . VAL B 1 83 ? -8.273 20.375 17.094 1 94.44 83 VAL B N 1
ATOM 2993 C CA . VAL B 1 83 ? -7.809 19.125 16.484 1 94.44 83 VAL B CA 1
ATOM 2994 C C . VAL B 1 83 ? -6.398 18.812 16.969 1 94.44 83 VAL B C 1
ATOM 2996 O O . VAL B 1 83 ? -6.09 17.672 17.281 1 94.44 83 VAL B O 1
ATOM 2999 N N . THR B 1 84 ? -5.531 19.859 17.031 1 96.62 84 THR B N 1
ATOM 3000 C CA . THR B 1 84 ? -4.16 19.703 17.5 1 96.62 84 THR B CA 1
ATOM 3001 C C . THR B 1 84 ? -4.141 19.172 18.938 1 96.62 84 THR B C 1
ATOM 3003 O O . THR B 1 84 ? -3.432 18.203 19.234 1 96.62 84 THR B O 1
ATOM 3006 N N . ARG B 1 85 ? -4.93 19.766 19.797 1 94.19 85 ARG B N 1
ATOM 3007 C CA . ARG B 1 85 ? -5 19.359 21.203 1 94.19 85 ARG B CA 1
ATOM 3008 C C . ARG B 1 85 ? -5.473 17.922 21.328 1 94.19 85 ARG B C 1
ATOM 3010 O O . ARG B 1 85 ? -4.934 17.156 22.125 1 94.19 85 ARG B O 1
ATOM 3017 N N . GLU B 1 86 ? -6.418 17.594 20.562 1 91.88 86 GLU B N 1
ATOM 3018 C CA . GLU B 1 86 ? -7 16.25 20.688 1 91.88 86 GLU B CA 1
ATOM 3019 C C . GLU B 1 86 ? -6.062 15.188 20.125 1 91.88 86 GLU B C 1
ATOM 3021 O O . GLU B 1 86 ? -6.02 14.07 20.641 1 91.88 86 GLU B O 1
ATOM 3026 N N . LEU B 1 87 ? -5.34 15.531 19.094 1 95.19 87 LEU B N 1
ATOM 3027 C CA . LEU B 1 87 ? -4.316 14.617 18.625 1 95.19 87 LEU B CA 1
ATOM 3028 C C . LEU B 1 87 ? -3.252 14.391 19.688 1 95.19 87 LEU B C 1
ATOM 3030 O O . LEU B 1 87 ? -2.736 13.273 19.828 1 95.19 87 LEU B O 1
ATOM 3034 N N . LEU B 1 88 ? -2.893 15.453 20.422 1 95.75 88 LEU B N 1
ATOM 3035 C CA . LEU B 1 88 ? -1.955 15.32 21.531 1 95.75 88 LEU B CA 1
ATOM 3036 C C . LEU B 1 88 ? -2.539 14.445 22.641 1 95.75 88 LEU B C 1
ATOM 3038 O O . LEU B 1 88 ? -1.812 13.688 23.281 1 95.75 88 LEU B O 1
ATOM 3042 N N . GLU B 1 89 ? -3.875 14.516 22.828 1 93.19 89 GLU B N 1
ATOM 3043 C CA . GLU B 1 89 ? -4.531 13.641 23.797 1 93.19 89 GLU B CA 1
ATOM 3044 C C . GLU B 1 89 ? -4.445 12.18 23.375 1 93.19 89 GLU B C 1
ATOM 3046 O O . GLU B 1 89 ? -4.352 11.289 24.219 1 93.19 89 GLU B O 1
ATOM 3051 N N . VAL B 1 90 ? -4.508 11.953 22.047 1 92 90 VAL B N 1
ATOM 3052 C CA . VAL B 1 90 ? -4.332 10.594 21.547 1 92 90 VAL B CA 1
ATOM 3053 C C . VAL B 1 90 ? -2.957 10.062 21.953 1 92 90 VAL B C 1
ATOM 3055 O O . VAL B 1 90 ? -2.832 8.922 22.406 1 92 90 VAL B O 1
ATOM 3058 N N . MET B 1 91 ? -1.954 10.922 21.781 1 94.38 91 MET B N 1
ATOM 3059 C CA . MET B 1 91 ? -0.598 10.531 22.156 1 94.38 91 MET B CA 1
ATOM 3060 C C . MET B 1 91 ? -0.498 10.258 23.656 1 94.38 91 MET B C 1
ATOM 3062 O O . MET B 1 91 ? 0.161 9.305 24.078 1 94.38 91 MET B O 1
ATOM 3066 N N . ASP B 1 92 ? -1.198 11.102 24.484 1 91.25 92 ASP B N 1
ATOM 3067 C CA . ASP B 1 92 ? -1.246 10.891 25.922 1 91.25 92 ASP B CA 1
ATOM 3068 C C . ASP B 1 92 ? -1.883 9.547 26.266 1 91.25 92 ASP B C 1
ATOM 3070 O O . ASP B 1 92 ? -1.367 8.805 27.094 1 91.25 92 ASP B O 1
ATOM 3074 N N . ALA B 1 93 ? -2.969 9.266 25.594 1 86.88 93 ALA B N 1
ATOM 3075 C CA . ALA B 1 93 ? -3.713 8.039 25.859 1 86.88 93 ALA B CA 1
ATOM 3076 C C . ALA B 1 93 ? -2.891 6.809 25.484 1 86.88 93 ALA B C 1
ATOM 3078 O O . ALA B 1 93 ? -3.053 5.742 26.094 1 86.88 93 ALA B O 1
ATOM 3079 N N . LEU B 1 94 ? -1.952 7.023 24.547 1 87.31 94 LEU B N 1
ATOM 3080 C CA . LEU B 1 94 ? -1.084 5.934 24.109 1 87.31 94 LEU B CA 1
ATOM 3081 C C . LEU B 1 94 ? 0.217 5.926 24.906 1 87.31 94 LEU B C 1
ATOM 3083 O O . LEU B 1 94 ? 1.099 5.102 24.656 1 87.31 94 LEU B O 1
ATOM 3087 N N . ASN B 1 95 ? 0.343 6.824 25.828 1 90.06 95 ASN B N 1
ATOM 3088 C CA . ASN B 1 95 ? 1.51 6.973 26.703 1 90.06 95 ASN B CA 1
ATOM 3089 C C . ASN B 1 95 ? 2.775 7.246 25.891 1 90.06 95 ASN B C 1
ATOM 3091 O O . ASN B 1 95 ? 3.809 6.613 26.109 1 90.06 95 ASN B O 1
ATOM 3095 N N . VAL B 1 96 ? 2.633 8.039 24.875 1 93.62 96 VAL B N 1
ATOM 3096 C CA . VAL B 1 96 ? 3.771 8.492 24.078 1 93.62 96 VAL B CA 1
ATOM 3097 C C . VAL B 1 96 ? 4.102 9.945 24.422 1 93.62 96 VAL B C 1
ATOM 3099 O O . VAL B 1 96 ? 3.365 10.859 24.047 1 93.62 96 VAL B O 1
ATOM 3102 N N . ASP B 1 97 ? 5.121 10.141 25.125 1 95.12 97 ASP B N 1
ATOM 3103 C CA . ASP B 1 97 ? 5.48 11.469 25.609 1 95.12 97 ASP B CA 1
ATOM 3104 C C . ASP B 1 97 ? 6.203 12.273 24.531 1 95.12 97 ASP B C 1
ATOM 3106 O O . ASP B 1 97 ? 5.797 13.391 24.203 1 95.12 97 ASP B O 1
ATOM 3110 N N . ARG B 1 98 ? 7.305 11.719 23.984 1 97.75 98 ARG B N 1
ATOM 3111 C CA . ARG B 1 98 ? 8.062 12.359 22.922 1 97.75 98 ARG B CA 1
ATOM 3112 C C . ARG B 1 98 ? 7.98 11.562 21.625 1 97.75 98 ARG B C 1
ATOM 3114 O O . ARG B 1 98 ? 8.031 10.328 21.641 1 97.75 98 ARG B O 1
ATOM 3121 N N . PHE B 1 99 ? 7.832 12.289 20.547 1 98.06 99 PHE B N 1
ATOM 3122 C CA . PHE B 1 99 ? 7.648 11.57 19.297 1 98.06 99 PHE B CA 1
ATOM 3123 C C . PHE B 1 99 ? 8 12.461 18.109 1 98.06 99 PHE B C 1
ATOM 3125 O O . PHE B 1 99 ? 8.148 13.672 18.266 1 98.06 99 PHE B O 1
ATOM 3132 N N . HIS B 1 100 ? 8.312 11.844 16.938 1 98.62 100 HIS B N 1
ATOM 3133 C CA . HIS B 1 100 ? 8.445 12.5 15.641 1 98.62 100 HIS B CA 1
ATOM 3134 C C . HIS B 1 100 ? 7.09 12.641 14.953 1 98.62 100 HIS B C 1
ATOM 3136 O O . HIS B 1 100 ? 6.137 11.938 15.297 1 98.62 100 HIS B O 1
ATOM 3142 N N . ILE B 1 101 ? 6.996 13.555 14.031 1 98.81 101 ILE B N 1
ATOM 3143 C CA . ILE B 1 101 ? 5.777 13.672 13.234 1 98.81 101 ILE B CA 1
ATOM 3144 C C . ILE B 1 101 ? 6.125 13.641 11.75 1 98.81 101 ILE B C 1
ATOM 3146 O O . ILE B 1 101 ? 7.074 14.289 11.312 1 98.81 101 ILE B O 1
ATOM 3150 N N . PHE B 1 102 ? 5.539 12.773 11.055 1 98.81 102 PHE B N 1
ATOM 3151 C CA . PHE B 1 102 ? 5.441 12.844 9.602 1 98.81 102 PHE B CA 1
ATOM 3152 C C . PHE B 1 102 ? 4.066 13.352 9.18 1 98.81 102 PHE B C 1
ATOM 3154 O O . PHE B 1 102 ? 3.047 12.727 9.484 1 98.81 102 PHE B O 1
ATOM 3161 N N . GLY B 1 103 ? 3.996 14.453 8.523 1 98.62 103 GLY B N 1
ATOM 3162 C CA . GLY B 1 103 ? 2.721 15.055 8.164 1 98.62 103 GLY B CA 1
ATOM 3163 C C . GLY B 1 103 ? 2.645 15.477 6.711 1 98.62 103 GLY B C 1
ATOM 3164 O O . GLY B 1 103 ? 3.627 15.961 6.145 1 98.62 103 GLY B O 1
ATOM 3165 N N . VAL B 1 104 ? 1.497 15.273 6.082 1 97.94 104 VAL B N 1
ATOM 3166 C CA . VAL B 1 104 ? 1.266 15.672 4.699 1 97.94 104 VAL B CA 1
ATOM 3167 C C . VAL B 1 104 ? 0.129 16.688 4.637 1 97.94 104 VAL B C 1
ATOM 3169 O O . VAL B 1 104 ? -0.978 16.422 5.113 1 97.94 104 VAL B O 1
ATOM 3172 N N . GLN B 1 105 ? 0.383 17.859 4.074 1 96.62 105 GLN B N 1
ATOM 3173 C CA . GLN B 1 105 ? -0.597 18.922 3.859 1 96.62 105 GLN B CA 1
ATOM 3174 C C . GLN B 1 105 ? -1.334 19.266 5.152 1 96.62 105 GLN B C 1
ATOM 3176 O O . GLN B 1 105 ? -0.764 19.875 6.055 1 96.62 105 GLN B O 1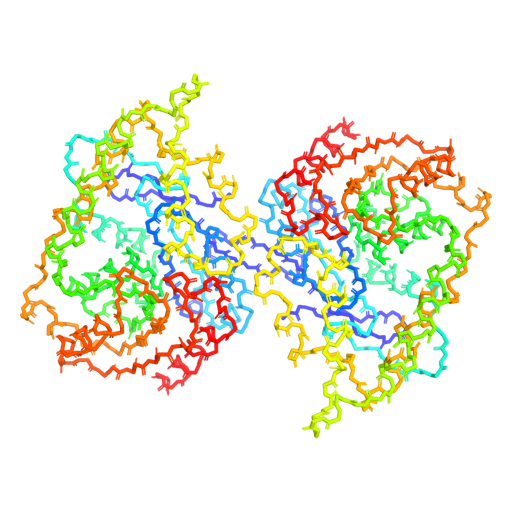
ATOM 3181 N N . LEU B 1 106 ? -2.539 18.797 5.344 1 96.62 106 LEU B N 1
ATOM 3182 C CA . LEU B 1 106 ? -3.227 19.031 6.613 1 96.62 106 LEU B CA 1
ATOM 3183 C C . LEU B 1 106 ? -2.4 18.5 7.777 1 96.62 106 LEU B C 1
ATOM 3185 O O . LEU B 1 106 ? -2.275 19.156 8.812 1 96.62 106 LEU B O 1
ATOM 3189 N N . GLY B 1 107 ? -1.867 17.297 7.613 1 97.81 107 GLY B N 1
ATOM 3190 C CA . GLY B 1 107 ? -1.029 16.703 8.641 1 97.81 107 GLY B CA 1
ATOM 3191 C C . GLY B 1 107 ? 0.214 17.516 8.945 1 97.81 107 GLY B C 1
ATOM 3192 O O . GLY B 1 107 ? 0.687 17.531 10.086 1 97.81 107 GLY B O 1
ATOM 3193 N N . ALA B 1 108 ? 0.744 18.156 7.922 1 98.25 108 ALA B N 1
ATOM 3194 C CA . ALA B 1 108 ? 1.918 19 8.117 1 98.25 108 ALA B CA 1
ATOM 3195 C C . ALA B 1 108 ? 1.582 20.203 8.984 1 98.25 108 ALA B C 1
ATOM 3197 O O . ALA B 1 108 ? 2.338 20.562 9.891 1 98.25 108 ALA B O 1
ATOM 3198 N N . ILE B 1 109 ? 0.444 20.844 8.703 1 97.5 109 ILE B N 1
ATOM 3199 C CA . ILE B 1 109 ? 0.012 22 9.477 1 97.5 109 ILE B CA 1
ATOM 3200 C C . ILE B 1 109 ? -0.219 21.609 10.93 1 97.5 109 ILE B C 1
ATOM 3202 O O . ILE B 1 109 ? 0.195 22.312 11.852 1 97.5 109 ILE B O 1
ATOM 3206 N N . LEU B 1 110 ? -0.86 20.516 11.094 1 98 110 LEU B N 1
ATOM 3207 C CA . LEU B 1 110 ? -1.147 20.031 12.445 1 98 110 LEU B CA 1
ATOM 3208 C C . LEU B 1 110 ? 0.139 19.688 13.18 1 98 110 LEU B C 1
ATOM 3210 O O . LEU B 1 110 ? 0.252 19.922 14.383 1 98 110 LEU B O 1
ATOM 3214 N N . GLY B 1 111 ? 1.088 19.094 12.469 1 98.62 111 GLY B N 1
ATOM 3215 C CA . GLY B 1 111 ? 2.387 18.812 13.062 1 98.62 111 GLY B CA 1
ATOM 3216 C C . GLY B 1 111 ? 3.094 20.062 13.555 1 98.62 111 GLY B C 1
ATOM 3217 O O . GLY B 1 111 ? 3.633 20.078 14.664 1 98.62 111 GLY B O 1
ATOM 3218 N N . ILE B 1 112 ? 3.076 21.109 12.742 1 98.56 112 ILE B N 1
ATOM 3219 C CA . ILE B 1 112 ? 3.678 22.375 13.125 1 98.56 112 ILE B CA 1
ATOM 3220 C C . ILE B 1 112 ? 2.986 22.922 14.375 1 98.56 112 ILE B C 1
ATOM 3222 O O . ILE B 1 112 ? 3.648 23.344 15.328 1 98.56 112 ILE B O 1
ATOM 3226 N N . ARG B 1 113 ? 1.688 22.875 14.391 1 98.19 113 ARG B N 1
ATOM 3227 C CA . ARG B 1 113 ? 0.933 23.391 15.523 1 98.19 113 ARG B CA 1
ATOM 3228 C C . ARG B 1 113 ? 1.221 22.594 16.781 1 98.19 113 ARG B C 1
ATOM 3230 O O . ARG B 1 113 ? 1.288 23.141 17.891 1 98.19 113 ARG B O 1
ATOM 3237 N N . MET B 1 114 ? 1.374 21.281 16.594 1 98.38 114 MET B N 1
ATOM 3238 C CA . MET B 1 114 ? 1.737 20.469 17.734 1 98.38 114 MET B CA 1
ATOM 3239 C C . MET B 1 114 ? 3.102 20.875 18.297 1 98.38 114 MET B C 1
ATOM 3241 O O . MET B 1 114 ? 3.297 20.922 19.5 1 98.38 114 MET B O 1
ATOM 3245 N N . ALA B 1 115 ? 4.047 21.188 17.438 1 98.56 115 ALA B N 1
ATOM 3246 C CA . ALA B 1 115 ? 5.391 21.594 17.844 1 98.56 115 ALA B CA 1
ATOM 3247 C C . ALA B 1 115 ? 5.367 22.953 18.547 1 98.56 115 ALA B C 1
ATOM 3249 O O . ALA B 1 115 ? 6.207 23.219 19.391 1 98.56 115 ALA B O 1
ATOM 3250 N N . ILE B 1 116 ? 4.402 23.766 18.172 1 97.75 116 ILE B N 1
ATOM 3251 C CA . ILE B 1 116 ? 4.258 25.078 18.797 1 97.75 116 ILE B CA 1
ATOM 3252 C C . ILE B 1 116 ? 3.699 24.922 20.203 1 97.75 116 ILE B C 1
ATOM 3254 O O . ILE B 1 116 ? 4.203 25.531 21.156 1 97.75 116 ILE B O 1
ATOM 3258 N N . VAL B 1 117 ? 2.701 24.078 20.359 1 96.88 117 VAL B N 1
ATOM 3259 C CA . VAL B 1 117 ? 1.961 23.953 21.625 1 96.88 117 VAL B CA 1
ATOM 3260 C C . VAL B 1 117 ? 2.758 23.094 22.609 1 96.88 117 VAL B C 1
ATOM 3262 O O . VAL B 1 117 ? 2.719 23.328 23.812 1 96.88 117 VAL B O 1
ATOM 3265 N N . GLN B 1 118 ? 3.432 22.094 22.078 1 97.44 118 GLN B N 1
ATOM 3266 C CA . GLN B 1 118 ? 4.223 21.188 22.922 1 97.44 118 GLN B CA 1
ATOM 3267 C C . GLN B 1 118 ? 5.621 21 22.328 1 97.44 118 GLN B C 1
ATOM 3269 O O . GLN B 1 118 ? 5.992 19.875 21.953 1 97.44 118 GLN B O 1
ATOM 3274 N N . PRO B 1 119 ? 6.445 22.031 22.406 1 97 119 PRO B N 1
ATOM 3275 C CA . PRO B 1 119 ? 7.754 21.969 21.75 1 97 119 PRO B CA 1
ATOM 3276 C C . PRO B 1 119 ? 8.656 20.891 22.328 1 97 119 PRO B C 1
ATOM 3278 O O . PRO B 1 119 ? 9.461 20.297 21.594 1 97 119 PRO B O 1
ATOM 3281 N N . LYS B 1 120 ? 8.484 20.531 23.578 1 96.94 120 LYS B N 1
ATOM 3282 C CA . LYS B 1 120 ? 9.359 19.562 24.219 1 96.94 120 LYS B CA 1
ATOM 3283 C C . LYS B 1 120 ? 8.984 18.141 23.812 1 96.94 120 LYS B C 1
ATOM 3285 O O . LYS B 1 120 ? 9.805 17.219 23.906 1 96.94 120 LYS B O 1
ATOM 3290 N N . ARG B 1 121 ? 7.758 17.953 23.344 1 98.06 121 ARG B N 1
ATOM 3291 C CA . ARG B 1 121 ? 7.277 16.609 23.031 1 98.06 121 ARG B CA 1
ATOM 3292 C C . ARG B 1 121 ? 7.605 16.234 21.594 1 98.06 121 ARG B C 1
ATOM 3294 O O . ARG B 1 121 ? 7.637 15.047 21.25 1 98.06 121 ARG B O 1
ATOM 3301 N N . ILE B 1 122 ? 7.844 17.25 20.781 1 98.69 122 ILE B N 1
ATOM 3302 C CA . ILE B 1 122 ? 8.078 16.969 19.375 1 98.69 122 ILE B CA 1
ATOM 3303 C C . ILE B 1 122 ? 9.578 16.875 19.094 1 98.69 122 ILE B C 1
ATOM 3305 O O . ILE B 1 122 ? 10.281 17.891 19.188 1 98.69 122 ILE B O 1
ATOM 3309 N N . ILE B 1 123 ? 10.023 15.703 18.766 1 98.56 123 ILE B N 1
ATOM 3310 C CA . ILE B 1 123 ? 11.445 15.461 18.547 1 98.56 123 ILE B CA 1
ATOM 3311 C C . ILE B 1 123 ? 11.867 16.031 17.188 1 98.56 123 ILE B C 1
ATOM 3313 O O . ILE B 1 123 ? 12.953 16.594 17.062 1 98.56 123 ILE B O 1
ATOM 3317 N N . SER B 1 124 ? 11.062 15.859 16.172 1 98.81 124 SER B N 1
ATOM 3318 C CA . SER B 1 124 ? 11.328 16.375 14.828 1 98.81 124 SER B CA 1
ATOM 3319 C C . SER B 1 124 ? 10.062 16.375 13.977 1 98.81 124 SER B C 1
ATOM 3321 O O . SER B 1 124 ? 9.055 15.766 14.336 1 98.81 124 SER B O 1
ATOM 3323 N N . LEU B 1 125 ? 10.086 17.141 12.898 1 98.88 125 LEU B N 1
ATOM 3324 C CA . LEU B 1 125 ? 9 17.219 11.93 1 98.88 125 LEU B CA 1
ATOM 3325 C C . LEU B 1 125 ? 9.492 16.812 10.539 1 98.88 125 LEU B C 1
ATOM 3327 O O . LEU B 1 125 ? 10.523 17.281 10.078 1 98.88 125 LEU B O 1
ATOM 3331 N N . MET B 1 126 ? 8.828 15.844 9.938 1 98.88 126 MET B N 1
ATOM 3332 C CA . MET B 1 126 ? 8.969 15.5 8.523 1 98.88 126 MET B CA 1
ATOM 3333 C C . MET B 1 126 ? 7.699 15.844 7.75 1 98.88 126 MET B C 1
ATOM 3335 O O . MET B 1 126 ? 6.699 15.125 7.848 1 98.88 126 MET B O 1
ATOM 3339 N N . LEU B 1 127 ? 7.781 16.906 6.973 1 98.81 127 LEU B N 1
ATOM 3340 C CA . LEU B 1 127 ? 6.566 17.516 6.441 1 98.81 127 LEU B CA 1
ATOM 3341 C C . LEU B 1 127 ? 6.578 17.5 4.918 1 98.81 127 LEU B C 1
ATOM 3343 O O . LEU B 1 127 ? 7.551 17.922 4.293 1 98.81 127 LEU B O 1
ATOM 3347 N N . CYS B 1 128 ? 5.512 16.953 4.348 1 98.25 128 CYS B N 1
ATOM 3348 C CA . CYS B 1 128 ? 5.355 16.906 2.898 1 98.25 128 CYS B CA 1
ATOM 3349 C C . CYS B 1 128 ? 4.25 17.844 2.443 1 98.25 128 CYS B C 1
ATOM 3351 O O . CYS B 1 128 ? 3.168 17.875 3.033 1 98.25 128 CYS B O 1
ATOM 3353 N N . SER B 1 129 ? 4.547 18.625 1.365 1 97.25 129 SER B N 1
ATOM 3354 C CA . SER B 1 129 ? 3.553 19.469 0.715 1 97.25 129 SER B CA 1
ATOM 3355 C C . SER B 1 129 ? 2.869 20.391 1.72 1 97.25 129 SER B C 1
ATOM 3357 O O . SER B 1 129 ? 1.639 20.469 1.77 1 97.25 129 SER B O 1
ATOM 3359 N N . THR B 1 130 ? 3.678 21.031 2.559 1 97.38 130 THR B N 1
ATOM 3360 C CA . THR B 1 130 ? 3.172 21.953 3.578 1 97.38 130 THR B CA 1
ATOM 3361 C C . THR B 1 130 ? 2.576 23.203 2.934 1 97.38 130 THR B C 1
ATOM 3363 O O . THR B 1 130 ? 3.244 23.891 2.156 1 97.38 130 THR B O 1
ATOM 3366 N N . PRO B 1 131 ? 1.334 23.469 3.252 1 96.44 131 PRO B N 1
ATOM 3367 C CA . PRO B 1 131 ? 0.775 24.734 2.768 1 96.44 131 PRO B CA 1
ATOM 3368 C C . PRO B 1 131 ? 1.56 25.953 3.254 1 96.44 131 PRO B C 1
ATOM 3370 O O . PRO B 1 131 ? 2.26 25.875 4.266 1 96.44 131 PRO B O 1
ATOM 3373 N N . PRO B 1 132 ? 1.449 27.094 2.512 1 95.75 132 PRO B N 1
ATOM 3374 C CA . PRO B 1 132 ? 2.158 28.297 2.945 1 95.75 132 PRO B CA 1
ATOM 3375 C C . PRO B 1 132 ? 1.644 28.844 4.277 1 95.75 132 PRO B C 1
ATOM 3377 O O . PRO B 1 132 ? 0.549 28.469 4.715 1 95.75 132 PRO B O 1
ATOM 3380 N N . PRO B 1 133 ? 2.443 29.672 4.926 1 94.12 133 PRO B N 1
ATOM 3381 C CA . PRO B 1 133 ? 2.027 30.219 6.215 1 94.12 133 PRO B CA 1
ATOM 3382 C C . PRO B 1 133 ? 0.659 30.906 6.152 1 94.12 133 PRO B C 1
ATOM 3384 O O . PRO B 1 133 ? -0.158 30.734 7.062 1 94.12 133 PRO B O 1
ATOM 3387 N N . LYS B 1 134 ? 0.447 31.594 5.145 1 92.94 134 LYS B N 1
ATOM 3388 C CA . LYS B 1 134 ? -0.845 32.219 4.832 1 92.94 134 LYS B CA 1
ATOM 3389 C C . LYS B 1 134 ? -1.361 31.734 3.477 1 92.94 134 LYS B C 1
ATOM 3391 O O . LYS B 1 134 ? -0.607 31.688 2.504 1 92.94 134 LYS B O 1
ATOM 3396 N N . GLU B 1 135 ? -2.631 31.297 3.508 1 95.06 135 GLU B N 1
ATOM 3397 C CA . GLU B 1 135 ? -3.215 30.859 2.242 1 95.06 135 GLU B CA 1
ATOM 3398 C C . GLU B 1 135 ? -3.27 32 1.236 1 95.06 135 GLU B C 1
ATOM 3400 O O . GLU B 1 135 ? -3.545 33.156 1.605 1 95.06 135 GLU B O 1
ATOM 3405 N N . GLU B 1 136 ? -2.975 31.641 0.045 1 93.06 136 GLU B N 1
ATOM 3406 C CA . GLU B 1 136 ? -3.031 32.656 -1.005 1 93.06 136 GLU B CA 1
ATOM 3407 C C . GLU B 1 136 ? -4.473 33.031 -1.317 1 93.06 136 GLU B C 1
ATOM 3409 O O . GLU B 1 136 ? -5.363 32.188 -1.329 1 93.06 136 GLU B O 1
ATOM 3414 N N . ALA B 1 137 ? -4.629 34.312 -1.59 1 93.88 137 ALA B N 1
ATOM 3415 C CA . ALA B 1 137 ? -5.965 34.844 -1.841 1 93.88 137 ALA B CA 1
ATOM 3416 C C . ALA B 1 137 ? -6.617 34.156 -3.029 1 93.88 137 ALA B C 1
ATOM 3418 O O . ALA B 1 137 ? -7.824 33.875 -3.018 1 93.88 137 ALA B O 1
ATOM 3419 N N . GLU B 1 138 ? -5.855 33.906 -4.031 1 93.56 138 GLU B N 1
ATOM 3420 C CA . GLU B 1 138 ? -6.371 33.25 -5.219 1 93.56 138 GLU B CA 1
ATOM 3421 C C . GLU B 1 138 ? -6.867 31.844 -4.891 1 93.56 138 GLU B C 1
ATOM 3423 O O . GLU B 1 138 ? -7.898 31.406 -5.406 1 93.56 138 GLU B O 1
ATOM 3428 N N . ASN B 1 139 ? -6.113 31.141 -4.094 1 94.19 139 ASN B N 1
ATOM 3429 C CA . ASN B 1 139 ? -6.535 29.797 -3.668 1 94.19 139 ASN B CA 1
ATOM 3430 C C . ASN B 1 139 ? -7.828 29.859 -2.861 1 94.19 139 ASN B C 1
ATOM 3432 O O . ASN B 1 139 ? -8.727 29.031 -3.064 1 94.19 139 ASN B O 1
ATOM 3436 N N . VAL B 1 140 ? -7.938 30.812 -1.941 1 95.56 140 VAL B N 1
ATOM 3437 C CA . VAL B 1 140 ? -9.117 30.953 -1.097 1 95.56 140 VAL B CA 1
ATOM 3438 C C . VAL B 1 140 ? -10.352 31.156 -1.967 1 95.56 140 VAL B C 1
ATOM 3440 O O . VAL B 1 140 ? -11.406 30.562 -1.712 1 95.56 140 VAL B O 1
ATOM 3443 N N . GLN B 1 141 ? -10.219 32.031 -2.977 1 94.69 141 GLN B N 1
ATOM 3444 C CA . GLN B 1 141 ? -11.344 32.25 -3.881 1 94.69 141 GLN B CA 1
ATOM 3445 C C . GLN B 1 141 ? -11.734 30.984 -4.621 1 94.69 141 GLN B C 1
ATOM 3447 O O . GLN B 1 141 ? -12.922 30.719 -4.812 1 94.69 141 GLN B O 1
ATOM 3452 N N . GLN B 1 142 ? -10.75 30.266 -5.047 1 91.88 142 GLN B N 1
ATOM 3453 C CA . GLN B 1 142 ? -11.023 29 -5.738 1 91.88 142 GLN B CA 1
ATOM 3454 C C . GLN B 1 142 ? -11.719 28.016 -4.816 1 91.88 142 GLN B C 1
ATOM 3456 O O . GLN B 1 142 ? -12.617 27.281 -5.246 1 91.88 142 GLN B O 1
ATOM 3461 N N . TYR B 1 143 ? -11.273 27.984 -3.574 1 93.69 143 TYR B N 1
ATOM 3462 C CA . TYR B 1 143 ? -11.891 27.078 -2.611 1 93.69 143 TYR B CA 1
ATOM 3463 C C . TYR B 1 143 ? -13.352 27.438 -2.387 1 93.69 143 TYR B C 1
ATOM 3465 O O . TYR B 1 143 ? -14.203 26.562 -2.236 1 93.69 143 TYR B O 1
ATOM 3473 N N . LYS B 1 144 ? -13.617 28.734 -2.33 1 93.94 144 LYS B N 1
ATOM 3474 C CA . LYS B 1 144 ? -14.992 29.188 -2.158 1 93.94 144 LYS B CA 1
ATOM 3475 C C . LYS B 1 144 ? -15.875 28.734 -3.318 1 93.94 144 LYS B C 1
ATOM 3477 O O . LYS B 1 144 ? -17 28.281 -3.109 1 93.94 144 LYS B O 1
ATOM 3482 N N . VAL B 1 145 ? -15.352 28.812 -4.496 1 91.38 145 VAL B N 1
ATOM 3483 C CA . VAL B 1 145 ? -16.078 28.375 -5.684 1 91.38 145 VAL B CA 1
ATOM 3484 C C . VAL B 1 145 ? -16.297 26.875 -5.633 1 91.38 145 VAL B C 1
ATOM 3486 O O . VAL B 1 145 ? -17.406 26.391 -5.883 1 91.38 145 VAL B O 1
ATOM 3489 N N . MET B 1 146 ? -15.258 26.156 -5.281 1 90.06 146 MET B N 1
ATOM 3490 C CA . MET B 1 146 ? -15.359 24.703 -5.219 1 90.06 146 MET B CA 1
ATOM 3491 C C . MET B 1 146 ? -16.359 24.266 -4.156 1 90.06 146 MET B C 1
ATOM 3493 O O . MET B 1 146 ? -17.094 23.281 -4.344 1 90.06 146 MET B O 1
ATOM 3497 N N . ARG B 1 147 ? -16.312 24.969 -3.037 1 91.12 147 ARG B N 1
ATOM 3498 C CA . ARG B 1 147 ? -17.266 24.672 -1.971 1 91.12 147 ARG B CA 1
ATOM 3499 C C . ARG B 1 147 ? -18.703 24.766 -2.477 1 91.12 147 ARG B C 1
ATOM 3501 O O . ARG B 1 147 ? -19.531 23.891 -2.199 1 91.12 147 ARG B O 1
ATOM 3508 N N . GLU B 1 148 ? -19.016 25.781 -3.225 1 90.25 148 GLU B N 1
ATOM 3509 C CA . GLU B 1 148 ? -20.359 25.969 -3.744 1 90.25 148 GLU B CA 1
ATOM 3510 C C . GLU B 1 148 ? -20.75 24.875 -4.734 1 90.25 148 GLU B C 1
ATOM 3512 O O . GLU B 1 148 ? -21.891 24.453 -4.781 1 90.25 148 GLU B O 1
ATOM 3517 N N . VAL B 1 149 ? -19.75 24.5 -5.492 1 87.19 149 VAL B N 1
ATOM 3518 C CA . VAL B 1 149 ? -20 23.438 -6.457 1 87.19 149 VAL B CA 1
ATOM 3519 C C . VAL B 1 149 ? -20.297 22.125 -5.723 1 87.19 149 VAL B C 1
ATOM 3521 O O . VAL B 1 149 ? -21.188 21.375 -6.121 1 87.19 149 VAL B O 1
ATOM 3524 N N . CYS B 1 150 ? -19.578 21.859 -4.645 1 88.12 150 CYS B N 1
ATOM 3525 C CA . CYS B 1 150 ? -19.688 20.609 -3.908 1 88.12 150 CYS B CA 1
ATOM 3526 C C . CYS B 1 150 ? -21 20.547 -3.127 1 88.12 150 CYS B C 1
ATOM 3528 O O . CYS B 1 150 ? -21.438 19.484 -2.695 1 88.12 150 CYS B O 1
ATOM 3530 N N . ARG B 1 151 ? -21.641 21.656 -2.967 1 85.69 151 ARG B N 1
ATOM 3531 C CA . ARG B 1 151 ? -22.922 21.703 -2.27 1 85.69 151 ARG B CA 1
ATOM 3532 C C . ARG B 1 151 ? -24.062 21.219 -3.17 1 85.69 151 ARG B C 1
ATOM 3534 O O . ARG B 1 151 ? -25.141 20.906 -2.691 1 85.69 151 ARG B O 1
ATOM 3541 N N . ASN B 1 152 ? -23.641 21.141 -4.438 1 80.25 152 ASN B N 1
ATOM 3542 C CA . ASN B 1 152 ? -24.609 20.641 -5.402 1 80.25 152 ASN B CA 1
ATOM 3543 C C . ASN B 1 152 ? -24.25 19.234 -5.867 1 80.25 152 ASN B C 1
ATOM 3545 O O . ASN B 1 152 ? -23.078 18.844 -5.848 1 80.25 152 ASN B O 1
ATOM 3549 N N . ASP B 1 153 ? -25.234 18.375 -6.117 1 69.31 153 ASP B N 1
ATOM 3550 C CA . ASP B 1 153 ? -24.953 17.031 -6.602 1 69.31 153 ASP B CA 1
ATOM 3551 C C . ASP B 1 153 ? -24.562 17.047 -8.078 1 69.31 153 ASP B C 1
ATOM 3553 O O . ASP B 1 153 ? -24.578 18.094 -8.719 1 69.31 153 ASP B O 1
ATOM 3557 N N . ALA B 1 154 ? -24.031 15.875 -8.602 1 68.62 154 ALA B N 1
ATOM 3558 C CA . ALA B 1 154 ? -23.531 15.758 -9.969 1 68.62 154 ALA B CA 1
ATOM 3559 C C . ALA B 1 154 ? -24.672 15.859 -10.977 1 68.62 154 ALA B C 1
ATOM 3561 O O . ALA B 1 154 ? -24.438 15.922 -12.188 1 68.62 154 ALA B O 1
ATOM 3562 N N . GLY B 1 155 ? -25.734 16.156 -10.484 1 67.12 155 GLY B N 1
ATOM 3563 C CA . GLY B 1 155 ? -26.891 16.234 -11.359 1 67.12 155 GLY B CA 1
ATOM 3564 C C . GLY B 1 155 ? -27.266 14.914 -12 1 67.12 155 GLY B C 1
ATOM 3565 O O . GLY B 1 155 ? -28.109 14.867 -12.898 1 67.12 155 GLY B O 1
ATOM 3566 N N . ASP B 1 156 ? -26.594 13.906 -11.664 1 64.19 156 ASP B N 1
ATOM 3567 C CA . ASP B 1 156 ? -26.859 12.609 -12.273 1 64.19 156 ASP B CA 1
ATOM 3568 C C . ASP B 1 156 ? -27.688 11.727 -11.344 1 64.19 156 ASP B C 1
ATOM 3570 O O . ASP B 1 156 ? -27.812 10.523 -11.57 1 64.19 156 ASP B O 1
ATOM 3574 N N . GLY B 1 157 ? -28.203 12.344 -10.391 1 68.75 157 GLY B N 1
ATOM 3575 C CA . GLY B 1 157 ? -29.047 11.578 -9.469 1 68.75 157 GLY B CA 1
ATOM 3576 C C . GLY B 1 157 ? -28.266 10.953 -8.336 1 68.75 157 GLY B C 1
ATOM 3577 O O . GLY B 1 157 ? -28.844 10.375 -7.414 1 68.75 157 GLY B O 1
ATOM 3578 N N . THR B 1 158 ? -26.984 11.023 -8.492 1 65.81 158 THR B N 1
ATOM 3579 C CA . THR B 1 158 ? -26.188 10.477 -7.398 1 65.81 158 THR B CA 1
ATOM 3580 C C . THR B 1 158 ? -25.75 11.586 -6.449 1 65.81 158 THR B C 1
ATOM 3582 O O . THR B 1 158 ? -25.844 12.766 -6.773 1 65.81 158 THR B O 1
ATOM 3585 N N . ASP B 1 159 ? -25.375 11.219 -5.27 1 77.06 159 ASP B N 1
ATOM 3586 C CA . ASP B 1 159 ? -24.891 12.164 -4.273 1 77.06 159 ASP B CA 1
ATOM 3587 C C . ASP B 1 159 ? -23.391 12.414 -4.445 1 77.06 159 ASP B C 1
ATOM 3589 O O . ASP B 1 159 ? -22.734 12.945 -3.547 1 77.06 159 ASP B O 1
ATOM 3593 N N . SER B 1 160 ? -23 12.039 -5.652 1 74.62 160 SER B N 1
ATOM 3594 C CA . SER B 1 160 ? -21.562 12.195 -5.91 1 74.62 160 SER B CA 1
ATOM 3595 C C . SER B 1 160 ? -21.219 13.648 -6.211 1 74.62 160 SER B C 1
ATOM 3597 O O . SER B 1 160 ? -22.062 14.414 -6.672 1 74.62 160 SER B O 1
ATOM 3599 N N . ILE B 1 161 ? -20 14.023 -5.832 1 77.38 161 ILE B N 1
ATOM 3600 C CA . ILE B 1 161 ? -19.547 15.367 -6.188 1 77.38 161 ILE B CA 1
ATOM 3601 C C . ILE B 1 161 ? -19.391 15.477 -7.703 1 77.38 161 ILE B C 1
ATOM 3603 O O . ILE B 1 161 ? -19.188 14.469 -8.383 1 77.38 161 ILE B O 1
ATOM 3607 N N . PRO B 1 162 ? -19.609 16.688 -8.172 1 77.19 162 PRO B N 1
ATOM 3608 C CA . PRO B 1 162 ? -19.5 16.906 -9.617 1 77.19 162 PRO B CA 1
ATOM 3609 C C . PRO B 1 162 ? -18.172 16.406 -10.195 1 77.19 162 PRO B C 1
ATOM 3611 O O . PRO B 1 162 ? -17.125 16.547 -9.555 1 77.19 162 PRO B O 1
ATOM 3614 N N . LEU B 1 163 ? -18.219 15.867 -11.328 1 75.44 163 LEU B N 1
ATOM 3615 C CA . LEU B 1 163 ? -17.078 15.258 -12.008 1 75.44 163 LEU B CA 1
ATOM 3616 C C . LEU B 1 163 ? -15.945 16.266 -12.18 1 75.44 163 LEU B C 1
ATOM 3618 O O . LEU B 1 163 ? -14.766 15.883 -12.156 1 75.44 163 LEU B O 1
ATOM 3622 N N . GLU B 1 164 ? -16.328 17.469 -12.336 1 79.06 164 GLU B N 1
ATOM 3623 C CA . GLU B 1 164 ? -15.305 18.484 -12.508 1 79.06 164 GLU B CA 1
ATOM 3624 C C . GLU B 1 164 ? -14.469 18.656 -11.25 1 79.06 164 GLU B C 1
ATOM 3626 O O . GLU B 1 164 ? -13.266 18.922 -11.328 1 79.06 164 GLU B O 1
ATOM 3631 N N . ILE B 1 165 ? -15.117 18.531 -10.117 1 79.12 165 ILE B N 1
ATOM 3632 C CA . ILE B 1 165 ? -14.406 18.625 -8.852 1 79.12 165 ILE B CA 1
ATOM 3633 C C . ILE B 1 165 ? -13.508 17.391 -8.664 1 79.12 165 ILE B C 1
ATOM 3635 O O . ILE B 1 165 ? -12.383 17.5 -8.18 1 79.12 165 ILE B O 1
ATOM 3639 N N . VAL B 1 166 ? -14 16.312 -9.055 1 77.19 166 VAL B N 1
ATOM 3640 C CA . VAL B 1 166 ? -13.242 15.07 -8.992 1 77.19 166 VAL B CA 1
ATOM 3641 C C . VAL B 1 166 ? -12 15.18 -9.875 1 77.19 166 VAL B C 1
ATOM 3643 O O . VAL B 1 166 ? -10.891 14.836 -9.438 1 77.19 166 VAL B O 1
ATOM 3646 N N . ALA B 1 167 ? -12.211 15.656 -11.047 1 78.88 167 ALA B N 1
ATOM 3647 C CA . ALA B 1 167 ? -11.109 15.797 -11.992 1 78.88 167 ALA B CA 1
ATOM 3648 C C . ALA B 1 167 ? -10.07 16.797 -11.477 1 78.88 167 ALA B C 1
ATOM 3650 O O . ALA B 1 167 ? -8.867 16.562 -11.594 1 78.88 167 ALA B O 1
ATOM 3651 N N . ALA B 1 168 ? -10.539 17.859 -10.961 1 81.56 168 ALA B N 1
ATOM 3652 C CA . ALA B 1 168 ? -9.648 18.859 -10.398 1 81.56 168 ALA B CA 1
ATOM 3653 C C . ALA B 1 168 ? -8.852 18.297 -9.227 1 81.56 168 ALA B C 1
ATOM 3655 O O . ALA B 1 168 ? -7.641 18.531 -9.125 1 81.56 168 ALA B O 1
ATOM 3656 N N . GLY B 1 169 ? -9.547 17.609 -8.367 1 83.69 169 GLY B N 1
ATOM 3657 C CA . GLY B 1 169 ? -8.883 17 -7.223 1 83.69 169 GLY B CA 1
ATOM 3658 C C . GLY B 1 169 ? -7.82 15.992 -7.617 1 83.69 169 GLY B C 1
ATOM 3659 O O . GLY B 1 169 ? -6.719 15.992 -7.059 1 83.69 169 GLY B O 1
ATOM 3660 N N . ARG B 1 170 ? -8.188 15.188 -8.539 1 82.5 170 ARG B N 1
ATOM 3661 C CA . ARG B 1 170 ? -7.23 14.203 -9.023 1 82.5 170 ARG B CA 1
ATOM 3662 C C . ARG B 1 170 ? -5.977 14.875 -9.57 1 82.5 170 ARG B C 1
ATOM 3664 O O . ARG B 1 170 ? -4.859 14.43 -9.312 1 82.5 170 ARG B O 1
ATOM 3671 N N . TRP B 1 171 ? -6.191 15.891 -10.344 1 83.5 171 TRP B N 1
ATOM 3672 C CA . TRP B 1 171 ? -5.082 16.625 -10.938 1 83.5 171 TRP B CA 1
ATOM 3673 C C . TRP B 1 171 ? -4.246 17.328 -9.875 1 83.5 171 TRP B C 1
ATOM 3675 O O . TRP B 1 171 ? -3.016 17.312 -9.93 1 83.5 171 TRP B O 1
ATOM 3685 N N . ILE B 1 172 ? -4.863 17.922 -8.93 1 86.38 172 ILE B N 1
ATOM 3686 C CA . ILE B 1 172 ? -4.203 18.656 -7.852 1 86.38 172 ILE B CA 1
ATOM 3687 C C . ILE B 1 172 ? -3.377 17.688 -7.008 1 86.38 172 ILE B C 1
ATOM 3689 O O . ILE B 1 172 ? -2.211 17.953 -6.707 1 86.38 172 ILE B O 1
ATOM 3693 N N . TYR B 1 173 ? -3.895 16.594 -6.688 1 88.06 173 TYR B N 1
ATOM 3694 C CA . TYR B 1 173 ? -3.305 15.711 -5.684 1 88.06 173 TYR B CA 1
ATOM 3695 C C . TYR B 1 173 ? -2.258 14.797 -6.305 1 88.06 173 TYR B C 1
ATOM 3697 O O . TYR B 1 173 ? -1.242 14.492 -5.68 1 88.06 173 TYR B O 1
ATOM 3705 N N . PHE B 1 174 ? -2.512 14.43 -7.574 1 84.56 174 PHE B N 1
ATOM 3706 C CA . PHE B 1 174 ? -1.685 13.367 -8.125 1 84.56 174 PHE B CA 1
ATOM 3707 C C . PHE B 1 174 ? -1.035 13.805 -9.43 1 84.56 174 PHE B C 1
ATOM 3709 O O . PHE B 1 174 ? -0.139 13.133 -9.945 1 84.56 174 PHE B O 1
ATOM 3716 N N . GLY B 1 175 ? -1.418 14.969 -9.875 1 80.44 175 GLY B N 1
ATOM 3717 C CA . GLY B 1 175 ? -0.905 15.398 -11.164 1 80.44 175 GLY B CA 1
ATOM 3718 C C . GLY B 1 175 ? -1.142 14.391 -12.273 1 80.44 175 GLY B C 1
ATOM 3719 O O . GLY B 1 175 ? -2.258 13.891 -12.438 1 80.44 175 GLY B O 1
ATOM 3720 N N . ASN B 1 176 ? -0.093 14.211 -13.023 1 72 176 ASN B N 1
ATOM 3721 C CA . ASN B 1 176 ? -0.198 13.266 -14.133 1 72 176 ASN B CA 1
ATOM 3722 C C . ASN B 1 176 ? 0.113 11.844 -13.695 1 72 176 ASN B C 1
ATOM 3724 O O . ASN B 1 176 ? 0.22 10.938 -14.523 1 72 176 ASN B O 1
ATOM 3728 N N . HIS B 1 177 ? 0.253 11.898 -12.453 1 64.5 177 HIS B N 1
ATOM 3729 C CA . HIS B 1 177 ? 0.588 10.57 -11.938 1 64.5 177 HIS B CA 1
ATOM 3730 C C . HIS B 1 177 ? -0.667 9.734 -11.711 1 64.5 177 HIS B C 1
ATOM 3732 O O . HIS B 1 177 ? -1.729 10.273 -11.391 1 64.5 177 HIS B O 1
ATOM 3738 N N . LYS B 1 178 ? -0.736 8.812 -12.406 1 51.41 178 LYS B N 1
ATOM 3739 C CA . LYS B 1 178 ? -1.945 7.996 -12.383 1 51.41 178 LYS B CA 1
ATOM 3740 C C . LYS B 1 178 ? -2.266 7.543 -10.961 1 51.41 178 LYS B C 1
ATOM 3742 O O . LYS B 1 178 ? -1.367 7.168 -10.203 1 51.41 178 LYS B O 1
ATOM 3747 N N . ASP B 1 179 ? -3.225 8.18 -10.227 1 54.84 179 ASP B N 1
ATOM 3748 C CA . ASP B 1 179 ? -3.756 7.996 -8.883 1 54.84 179 ASP B CA 1
ATOM 3749 C C . ASP B 1 179 ? -4.367 6.609 -8.719 1 54.84 179 ASP B C 1
ATOM 3751 O O . ASP B 1 179 ? -5.59 6.449 -8.797 1 54.84 179 ASP B O 1
ATOM 3755 N N . ALA B 1 180 ? -3.523 5.516 -9.031 1 53.44 180 ALA B N 1
ATOM 3756 C CA . ALA B 1 180 ? -4.086 4.215 -9.391 1 53.44 180 ALA B CA 1
ATOM 3757 C C . ALA B 1 180 ? -5.406 3.971 -8.672 1 53.44 180 ALA B C 1
ATOM 3759 O O . ALA B 1 180 ? -6.48 4.18 -9.234 1 53.44 180 ALA B O 1
ATOM 3760 N N . ALA B 1 181 ? -5.281 3.311 -7.586 1 52.94 181 ALA B N 1
ATOM 3761 C CA . ALA B 1 181 ? -6.402 2.646 -6.922 1 52.94 181 ALA B CA 1
ATOM 3762 C C . ALA B 1 181 ? -6.984 3.525 -5.82 1 52.94 181 ALA B C 1
ATOM 3764 O O . ALA B 1 181 ? -8.164 3.398 -5.473 1 52.94 181 ALA B O 1
ATOM 3765 N N . LEU B 1 182 ? -6.375 4.75 -5.461 1 61.28 182 LEU B N 1
ATOM 3766 C CA . LEU B 1 182 ? -6.785 5.496 -4.277 1 61.28 182 LEU B CA 1
ATOM 3767 C C . LEU B 1 182 ? -7.961 6.418 -4.598 1 61.28 182 LEU B C 1
ATOM 3769 O O . LEU B 1 182 ? -8.898 6.531 -3.805 1 61.28 182 LEU B O 1
ATOM 3773 N N . PHE B 1 183 ? -7.914 6.965 -5.75 1 64.56 183 PHE B N 1
ATOM 3774 C CA . PHE B 1 183 ? -8.898 7.996 -6.047 1 64.56 183 PHE B CA 1
ATOM 3775 C C . PHE B 1 183 ? -10.273 7.383 -6.281 1 64.56 183 PHE B C 1
ATOM 3777 O O . PHE B 1 183 ? -11.273 7.84 -5.719 1 64.56 183 PHE B O 1
ATOM 3784 N N . PRO B 1 184 ? -10.328 6.34 -7.07 1 62.09 184 PRO B N 1
ATOM 3785 C CA . PRO B 1 184 ? -11.641 5.711 -7.207 1 62.09 184 PRO B CA 1
ATOM 3786 C C . PRO B 1 184 ? -12.203 5.219 -5.875 1 62.09 184 PRO B C 1
ATOM 3788 O O . PRO B 1 184 ? -13.414 5.316 -5.633 1 62.09 184 PRO B O 1
ATOM 3791 N N . GLU B 1 185 ? -11.344 4.746 -5.051 1 61.34 185 GLU B N 1
ATOM 3792 C CA . GLU B 1 185 ? -11.781 4.293 -3.736 1 61.34 185 GLU B CA 1
ATOM 3793 C C . GLU B 1 185 ? -12.273 5.461 -2.885 1 61.34 185 GLU B C 1
ATOM 3795 O O . GLU B 1 185 ? -13.273 5.34 -2.172 1 61.34 185 GLU B O 1
ATOM 3800 N N . TRP B 1 186 ? -11.578 6.441 -2.99 1 68.62 186 TRP B N 1
ATOM 3801 C CA . TRP B 1 186 ? -11.961 7.633 -2.242 1 68.62 186 TRP B CA 1
ATOM 3802 C C . TRP B 1 186 ? -13.32 8.148 -2.695 1 68.62 186 TRP B C 1
ATOM 3804 O O . TRP B 1 186 ? -14.148 8.547 -1.87 1 68.62 186 TRP B O 1
ATOM 3814 N N . LEU B 1 187 ? -13.531 8.078 -3.969 1 69.25 187 LEU B N 1
ATOM 3815 C CA . LEU B 1 187 ? -14.805 8.555 -4.504 1 69.25 187 LEU B CA 1
ATOM 3816 C C . LEU B 1 187 ? -15.969 7.738 -3.941 1 69.25 187 LEU B C 1
ATOM 3818 O O . LEU B 1 187 ? -17.047 8.281 -3.697 1 69.25 187 LEU B O 1
ATOM 3822 N N . LYS B 1 188 ? -15.664 6.539 -3.809 1 65.62 188 LYS B N 1
ATOM 3823 C CA . LYS B 1 188 ? -16.703 5.637 -3.342 1 65.62 188 LYS B CA 1
ATOM 3824 C C . LYS B 1 188 ? -16.953 5.805 -1.845 1 65.62 188 LYS B C 1
ATOM 3826 O O . LYS B 1 188 ? -18.078 5.652 -1.374 1 65.62 188 LYS B O 1
ATOM 3831 N N . THR B 1 189 ? -15.93 6.211 -1.127 1 66.88 189 THR B N 1
ATOM 3832 C CA . THR B 1 189 ? -16.016 6.121 0.326 1 66.88 189 THR B CA 1
ATOM 3833 C C . THR B 1 189 ? -15.992 7.512 0.954 1 66.88 189 THR B C 1
ATOM 3835 O O . THR B 1 189 ? -16.203 7.66 2.158 1 66.88 189 THR B O 1
ATOM 3838 N N . SER B 1 190 ? -15.789 8.461 0.102 1 75.31 190 SER B N 1
ATOM 3839 C CA . SER B 1 190 ? -15.602 9.82 0.615 1 75.31 190 SER B CA 1
ATOM 3840 C C . SER B 1 190 ? -16.891 10.352 1.232 1 75.31 190 SER B C 1
ATOM 3842 O O . SER B 1 190 ? -17.984 10.102 0.717 1 75.31 190 SER B O 1
ATOM 3844 N N . ASN B 1 191 ? -16.672 11.117 2.318 1 79.38 191 ASN B N 1
ATOM 3845 C CA . ASN B 1 191 ? -17.797 11.828 2.932 1 79.38 191 ASN B CA 1
ATOM 3846 C C . ASN B 1 191 ? -18.062 13.148 2.221 1 79.38 191 ASN B C 1
ATOM 3848 O O . ASN B 1 191 ? -19.062 13.812 2.504 1 79.38 191 ASN B O 1
ATOM 3852 N N . LEU B 1 192 ? -17.203 13.438 1.337 1 83.31 192 LEU B N 1
ATOM 3853 C CA . LEU B 1 192 ? -17.422 14.664 0.578 1 83.31 192 LEU B CA 1
ATOM 3854 C C . LEU B 1 192 ? -18.484 14.453 -0.503 1 83.31 192 LEU B C 1
ATOM 3856 O O . LEU B 1 192 ? -18.156 14.086 -1.635 1 83.31 192 LEU B O 1
ATOM 3860 N N . LYS B 1 193 ? -19.656 14.633 -0.135 1 82.88 193 LYS B N 1
ATOM 3861 C CA . LYS B 1 193 ? -20.844 14.477 -0.968 1 82.88 193 LYS B CA 1
ATOM 3862 C C . LYS B 1 193 ? -21.797 15.656 -0.793 1 82.88 193 LYS B C 1
ATOM 3864 O O . LYS B 1 193 ? -21.844 16.266 0.276 1 82.88 193 LYS B O 1
ATOM 3869 N N . ALA B 1 194 ? -22.578 15.867 -1.834 1 81.38 194 ALA B N 1
ATOM 3870 C CA . ALA B 1 194 ? -23.5 17 -1.81 1 81.38 194 ALA B CA 1
ATOM 3871 C C . ALA B 1 194 ? -24.5 16.875 -0.663 1 81.38 194 ALA B C 1
ATOM 3873 O O . ALA B 1 194 ? -24.906 17.891 -0.073 1 81.38 194 ALA B O 1
ATOM 3874 N N . SER B 1 195 ? -24.781 15.672 -0.327 1 84.69 195 SER B N 1
ATOM 3875 C CA . SER B 1 195 ? -25.781 15.445 0.715 1 84.69 195 SER B CA 1
ATOM 3876 C C . SER B 1 195 ? -25.172 15.625 2.104 1 84.69 195 SER B C 1
ATOM 3878 O O . SER B 1 195 ? -25.906 15.781 3.088 1 84.69 195 SER B O 1
ATOM 3880 N N . ASN B 1 196 ? -23.891 15.609 2.189 1 87.12 196 ASN B N 1
ATOM 3881 C CA . ASN B 1 196 ? -23.188 15.75 3.465 1 87.12 196 ASN B CA 1
ATOM 3882 C C . ASN B 1 196 ? -22.656 17.172 3.658 1 87.12 196 ASN B C 1
ATOM 3884 O O . ASN B 1 196 ? -21.453 17.375 3.771 1 87.12 196 ASN B O 1
ATOM 3888 N N . GLN B 1 197 ? -23.594 18.062 3.834 1 88.12 197 GLN B N 1
ATOM 3889 C CA . GLN B 1 197 ? -23.281 19.5 3.859 1 88.12 197 GLN B CA 1
ATOM 3890 C C . GLN B 1 197 ? -22.375 19.844 5.027 1 88.12 197 GLN B C 1
ATOM 3892 O O . GLN B 1 197 ? -21.453 20.656 4.887 1 88.12 197 GLN B O 1
ATOM 3897 N N . PRO B 1 198 ? -22.594 19.219 6.168 1 88.69 198 PRO B N 1
ATOM 3898 C CA . PRO B 1 198 ? -21.688 19.531 7.277 1 88.69 198 PRO B CA 1
ATOM 3899 C C . PRO B 1 198 ? -20.25 19.156 6.973 1 88.69 198 PRO B C 1
ATOM 3901 O O . PRO B 1 198 ? -19.328 19.891 7.332 1 88.69 198 PRO B O 1
ATOM 3904 N N . TYR B 1 199 ? -20.047 18.078 6.344 1 89.62 199 TYR B N 1
ATOM 3905 C CA . TYR B 1 199 ? -18.688 17.672 5.98 1 89.62 199 TYR B CA 1
ATOM 3906 C C . TYR B 1 199 ? -18.094 18.609 4.945 1 89.62 199 TYR B C 1
ATOM 3908 O O . TYR B 1 199 ? -16.922 18.984 5.031 1 89.62 199 TYR B O 1
ATOM 3916 N N . VAL B 1 200 ? -18.938 18.969 3.973 1 89.69 200 VAL B N 1
ATOM 3917 C CA . VAL B 1 200 ? -18.5 19.922 2.961 1 89.69 200 VAL B CA 1
ATOM 3918 C C . VAL B 1 200 ? -18.047 21.219 3.631 1 89.69 200 VAL B C 1
ATOM 3920 O O . VAL B 1 200 ? -16.984 21.766 3.305 1 89.69 200 VAL B O 1
ATOM 3923 N N . HIS B 1 201 ? -18.828 21.656 4.559 1 91.69 201 HIS B N 1
ATOM 3924 C CA . HIS B 1 201 ? -18.5 22.891 5.289 1 91.69 201 HIS B CA 1
ATOM 3925 C C . HIS B 1 201 ? -17.203 22.734 6.066 1 91.69 201 HIS B C 1
ATOM 3927 O O . HIS B 1 201 ? -16.344 23.609 6.016 1 91.69 201 HIS B O 1
ATOM 3933 N N . LYS B 1 202 ? -17.062 21.641 6.812 1 91.88 202 LYS B N 1
ATOM 3934 C CA . LYS B 1 202 ? -15.875 21.391 7.613 1 91.88 202 LYS B CA 1
ATOM 3935 C C . LYS B 1 202 ? -14.625 21.312 6.738 1 91.88 202 LYS B C 1
ATOM 3937 O O . LYS B 1 202 ? -13.602 21.906 7.055 1 91.88 202 LYS B O 1
ATOM 3942 N N . PHE B 1 203 ? -14.773 20.641 5.645 1 91.62 203 PHE B N 1
ATOM 3943 C CA . PHE B 1 203 ? -13.656 20.453 4.723 1 91.62 203 PHE B CA 1
ATOM 3944 C C . PHE B 1 203 ? -13.18 21.797 4.176 1 91.62 203 PHE B C 1
ATOM 3946 O O . PHE B 1 203 ? -12.008 22.141 4.328 1 91.62 203 PHE B O 1
ATOM 3953 N N . PHE B 1 204 ? -14.062 22.562 3.668 1 93.25 204 PHE B N 1
ATOM 3954 C CA . PHE B 1 204 ? -13.656 23.781 2.986 1 93.25 204 PHE B CA 1
ATOM 3955 C C . PHE B 1 204 ? -13.312 24.875 3.99 1 93.25 204 PHE B C 1
ATOM 3957 O O . PHE B 1 204 ? -12.477 25.734 3.715 1 93.25 204 PHE B O 1
ATOM 3964 N N . SER B 1 205 ? -13.898 24.828 5.148 1 94.69 205 SER B N 1
ATOM 3965 C CA . SER B 1 205 ? -13.539 25.812 6.164 1 94.69 205 SER B CA 1
ATOM 3966 C C . SER B 1 205 ? -12.086 25.641 6.605 1 94.69 205 SER B C 1
ATOM 3968 O O . SER B 1 205 ? -11.43 26.609 6.984 1 94.69 205 SER B O 1
ATOM 3970 N N . SER B 1 206 ? -11.57 24.375 6.57 1 94.38 206 SER B N 1
ATOM 3971 C CA . SER B 1 206 ? -10.18 24.125 6.934 1 94.38 206 SER B CA 1
ATOM 3972 C C . SER B 1 206 ? -9.219 24.781 5.949 1 94.38 206 SER B C 1
ATOM 3974 O O . SER B 1 206 ? -8.047 25.016 6.27 1 94.38 206 SER B O 1
ATOM 3976 N N . LEU B 1 207 ? -9.758 25.109 4.789 1 94.56 207 LEU B N 1
ATOM 3977 C CA . LEU B 1 207 ? -8.961 25.766 3.752 1 94.56 207 LEU B CA 1
ATOM 3978 C C . LEU B 1 207 ? -9.195 27.266 3.758 1 94.56 207 LEU B C 1
ATOM 3980 O O . LEU B 1 207 ? -8.25 28.047 3.885 1 94.56 207 LEU B O 1
ATOM 3984 N N . ILE B 1 208 ? -10.438 27.672 3.754 1 95.25 208 ILE B N 1
ATOM 3985 C CA . ILE B 1 208 ? -10.859 29.047 3.543 1 95.25 208 ILE B CA 1
ATOM 3986 C C . ILE B 1 208 ? -10.539 29.875 4.785 1 95.25 208 ILE B C 1
ATOM 3988 O O . ILE B 1 208 ? -10.109 31.031 4.68 1 95.25 208 ILE B O 1
ATOM 3992 N N . TYR B 1 209 ? -10.703 29.297 5.934 1 95.12 209 TYR B N 1
ATOM 3993 C CA . TYR B 1 209 ? -10.609 30.062 7.164 1 95.12 209 TYR B CA 1
ATOM 3994 C C . TYR B 1 209 ? -9.414 29.625 8 1 95.12 209 TYR B C 1
ATOM 3996 O O . TYR B 1 209 ? -9.414 29.781 9.227 1 95.12 209 TYR B O 1
ATOM 4004 N N . ARG B 1 210 ? -8.445 29 7.34 1 93.5 210 ARG B N 1
ATOM 4005 C CA . ARG B 1 210 ? -7.254 28.609 8.078 1 93.5 210 ARG B CA 1
ATOM 4006 C C . ARG B 1 210 ? -6.582 29.828 8.711 1 93.5 210 ARG B C 1
ATOM 4008 O O . ARG B 1 210 ? -6.156 30.75 8.008 1 93.5 210 ARG B O 1
ATOM 4015 N N . ARG B 1 211 ? -6.496 29.766 10.031 1 90.88 211 ARG B N 1
ATOM 4016 C CA . ARG B 1 211 ? -5.82 30.859 10.734 1 90.88 211 ARG B CA 1
ATOM 4017 C C . ARG B 1 211 ? -4.32 30.828 10.469 1 90.88 211 ARG B C 1
ATOM 4019 O O . ARG B 1 211 ? -3.65 29.828 10.734 1 90.88 211 ARG B O 1
ATOM 4026 N N . PRO B 1 212 ? -3.775 31.906 9.953 1 92.88 212 PRO B N 1
ATOM 4027 C CA . PRO B 1 212 ? -2.318 31.953 9.805 1 92.88 212 PRO B CA 1
ATOM 4028 C C . PRO B 1 212 ? -1.592 32 11.148 1 92.88 212 PRO B C 1
ATOM 4030 O O . PRO B 1 212 ? -2.059 32.656 12.086 1 92.88 212 PRO B O 1
ATOM 4033 N N . LEU B 1 213 ? -0.525 31.328 11.219 1 93.75 213 LEU B N 1
ATOM 4034 C CA . LEU B 1 213 ? 0.339 31.406 12.391 1 93.75 213 LEU B CA 1
ATOM 4035 C C . LEU B 1 213 ? 1.173 32.688 12.367 1 93.75 213 LEU B C 1
ATOM 4037 O O . LEU B 1 213 ? 1.572 33.156 11.297 1 93.75 213 LEU B O 1
ATOM 4041 N N . THR B 1 214 ? 1.4 33.25 13.531 1 94.88 214 THR B N 1
ATOM 4042 C CA . THR B 1 214 ? 2.25 34.406 13.641 1 94.88 214 THR B CA 1
ATOM 4043 C C . THR B 1 214 ? 3.721 34.031 13.484 1 94.88 214 THR B C 1
ATOM 4045 O O . THR B 1 214 ? 4.082 32.875 13.594 1 94.88 214 THR B O 1
ATOM 4048 N N . ASP B 1 215 ? 4.488 35.062 13.219 1 94.38 215 ASP B N 1
ATOM 4049 C CA . ASP B 1 215 ? 5.934 34.875 13.133 1 94.38 215 ASP B CA 1
ATOM 4050 C C . ASP B 1 215 ? 6.469 34.25 14.43 1 94.38 215 ASP B C 1
ATOM 4052 O O . ASP B 1 215 ? 7.352 33.375 14.391 1 94.38 215 ASP B O 1
ATOM 4056 N N . GLU B 1 216 ? 5.914 34.75 15.5 1 95.69 216 GLU B N 1
ATOM 4057 C CA . GLU B 1 216 ? 6.34 34.25 16.797 1 95.69 216 GLU B CA 1
ATOM 4058 C C . GLU B 1 216 ? 5.98 32.75 16.969 1 95.69 216 GLU B C 1
ATOM 4060 O O . GLU B 1 216 ? 6.762 31.984 17.516 1 95.69 216 GLU B O 1
ATOM 4065 N N . GLU B 1 217 ? 4.805 32.438 16.484 1 96.44 217 GLU B N 1
ATOM 4066 C CA . GLU B 1 217 ? 4.387 31.031 16.547 1 96.44 217 GLU B CA 1
ATOM 4067 C C . GLU B 1 217 ? 5.285 30.141 15.703 1 96.44 217 GLU B C 1
ATOM 4069 O O . GLU B 1 217 ? 5.727 29.078 16.156 1 96.44 217 GLU B O 1
ATOM 4074 N N . TRP B 1 218 ? 5.555 30.531 14.492 1 96.62 218 TRP B N 1
ATOM 4075 C CA . TRP B 1 218 ? 6.457 29.781 13.617 1 96.62 218 TRP B CA 1
ATOM 4076 C C . TRP B 1 218 ? 7.836 29.641 14.25 1 96.62 218 TRP B C 1
ATOM 4078 O O . TRP B 1 218 ? 8.438 28.562 14.203 1 96.62 218 TRP B O 1
ATOM 4088 N N . ALA B 1 219 ? 8.289 30.734 14.891 1 96.12 219 ALA B N 1
ATOM 4089 C CA . ALA B 1 219 ? 9.625 30.75 15.484 1 96.12 219 ALA B CA 1
ATOM 4090 C C . ALA B 1 219 ? 9.695 29.859 16.719 1 96.12 219 ALA B C 1
ATOM 4092 O O . ALA B 1 219 ? 10.781 29.484 17.156 1 96.12 219 ALA B O 1
ATOM 4093 N N . ALA B 1 220 ? 8.531 29.547 17.266 1 97.12 220 ALA B N 1
ATOM 4094 C CA . ALA B 1 220 ? 8.469 28.719 18.469 1 97.12 220 ALA B CA 1
ATOM 4095 C C . ALA B 1 220 ? 8.836 27.266 18.141 1 97.12 220 ALA B C 1
ATOM 4097 O O . ALA B 1 220 ? 9.125 26.484 19.047 1 97.12 220 AL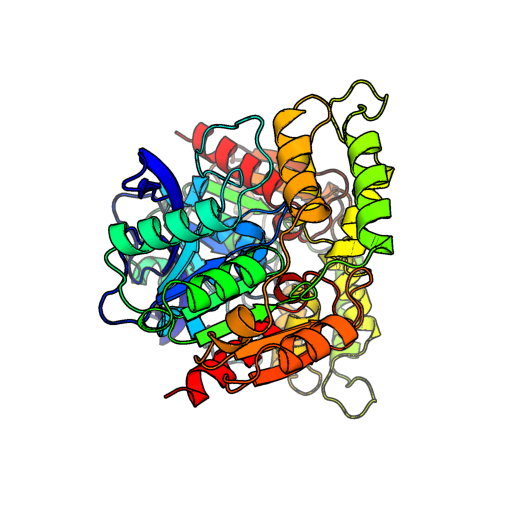A B O 1
ATOM 4098 N N . VAL B 1 221 ? 8.773 26.875 16.891 1 98.31 221 VAL B N 1
ATOM 4099 C CA . VAL B 1 221 ? 9.227 25.547 16.453 1 98.31 221 VAL B CA 1
ATOM 4100 C C . VAL B 1 221 ? 10.75 25.5 16.469 1 98.31 221 VAL B C 1
ATOM 4102 O O . VAL B 1 221 ? 11.406 26.219 15.727 1 98.31 221 VAL B O 1
ATOM 4105 N N . THR B 1 222 ? 11.273 24.656 17.328 1 98.06 222 THR B N 1
ATOM 4106 C CA . THR B 1 222 ? 12.727 24.641 17.469 1 98.06 222 THR B CA 1
ATOM 4107 C C . THR B 1 222 ? 13.281 23.266 17.109 1 98.06 222 THR B C 1
ATOM 4109 O O . THR B 1 222 ? 14.484 23.109 16.906 1 98.06 222 THR B O 1
ATOM 4112 N N . CYS B 1 223 ? 12.461 22.25 17.062 1 98.31 223 CYS B N 1
ATOM 4113 C CA . CYS B 1 223 ? 12.93 20.922 16.688 1 98.31 223 CYS B CA 1
ATOM 4114 C C . CYS B 1 223 ? 13.391 20.875 15.242 1 98.31 223 CYS B C 1
ATOM 4116 O O . CYS B 1 223 ? 13 21.719 14.438 1 98.31 223 CYS B O 1
ATOM 4118 N N . PRO B 1 224 ? 14.273 19.906 14.875 1 98.75 224 PRO B N 1
ATOM 4119 C CA . PRO B 1 224 ? 14.664 19.766 13.469 1 98.75 224 PRO B CA 1
ATOM 4120 C C . PRO B 1 224 ? 13.477 19.5 12.555 1 98.75 224 PRO B C 1
ATOM 4122 O O . PRO B 1 224 ? 12.547 18.766 12.93 1 98.75 224 PRO B O 1
ATOM 4125 N N . VAL B 1 225 ? 13.516 20.094 11.328 1 98.81 225 VAL B N 1
ATOM 4126 C CA . VAL B 1 225 ? 12.414 19.969 10.391 1 98.81 225 VAL B CA 1
ATOM 4127 C C . VAL B 1 225 ? 12.945 19.531 9.023 1 98.81 225 VAL B C 1
ATOM 4129 O O . VAL B 1 225 ? 13.93 20.078 8.531 1 98.81 225 VAL B O 1
ATOM 4132 N N . LEU B 1 226 ? 12.383 18.484 8.5 1 98.88 226 LEU B N 1
ATOM 4133 C CA . LEU B 1 226 ? 12.547 18.094 7.102 1 98.88 226 LEU B CA 1
ATOM 4134 C C . LEU B 1 226 ? 11.344 18.531 6.277 1 98.88 226 LEU B C 1
ATOM 4136 O O . LEU B 1 226 ? 10.219 18.125 6.543 1 98.88 226 LEU B O 1
ATOM 4140 N N . LEU B 1 227 ? 11.562 19.438 5.352 1 98.81 227 LEU B N 1
ATOM 4141 C CA . LEU B 1 227 ? 10.531 19.859 4.406 1 98.81 227 LEU B CA 1
ATOM 4142 C C . LEU B 1 227 ? 10.727 19.172 3.055 1 98.81 227 LEU B C 1
ATOM 4144 O O . LEU B 1 227 ? 11.82 19.234 2.48 1 98.81 227 LEU B O 1
ATOM 4148 N N . ILE B 1 228 ? 9.727 18.5 2.602 1 98.75 228 ILE B N 1
ATOM 4149 C CA . ILE B 1 228 ? 9.711 17.875 1.286 1 98.75 228 ILE B CA 1
ATOM 4150 C C . ILE B 1 228 ? 8.57 18.453 0.448 1 98.75 228 ILE B C 1
ATOM 4152 O O . ILE B 1 228 ? 7.426 18.5 0.902 1 98.75 228 ILE B O 1
ATOM 4156 N N . HIS B 1 229 ? 8.867 18.891 -0.752 1 98.5 229 HIS B N 1
ATOM 4157 C CA . HIS B 1 229 ? 7.879 19.516 -1.622 1 98.5 229 HIS B CA 1
ATOM 4158 C C . HIS B 1 229 ? 8.102 19.125 -3.08 1 98.5 229 HIS B C 1
ATOM 4160 O O . HIS B 1 229 ? 9.25 18.969 -3.514 1 98.5 229 HIS B O 1
ATOM 4166 N N . GLY B 1 230 ? 6.996 18.906 -3.773 1 96.69 230 GLY B N 1
ATOM 4167 C CA . GLY B 1 230 ? 7.109 18.641 -5.199 1 96.69 230 GLY B CA 1
ATOM 4168 C C . GLY B 1 230 ? 7.082 19.891 -6.051 1 96.69 230 GLY B C 1
ATOM 4169 O O . GLY B 1 230 ? 6.352 20.844 -5.746 1 96.69 230 GLY B O 1
ATOM 4170 N N . ASP B 1 231 ? 7.805 19.859 -7.117 1 96.44 231 ASP B N 1
ATOM 4171 C CA . ASP B 1 231 ? 7.816 21.047 -7.961 1 96.44 231 ASP B CA 1
ATOM 4172 C C . ASP B 1 231 ? 6.691 21 -8.992 1 96.44 231 ASP B C 1
ATOM 4174 O O . ASP B 1 231 ? 6.508 21.953 -9.758 1 96.44 231 ASP B O 1
ATOM 4178 N N . ASP B 1 232 ? 5.898 19.938 -8.992 1 93.38 232 ASP B N 1
ATOM 4179 C CA . ASP B 1 232 ? 4.703 19.859 -9.828 1 93.38 232 ASP B CA 1
ATOM 4180 C C . ASP B 1 232 ? 3.438 20.016 -8.992 1 93.38 232 ASP B C 1
ATOM 4182 O O . ASP B 1 232 ? 2.363 19.562 -9.383 1 93.38 232 ASP B O 1
ATOM 4186 N N . ASP B 1 233 ? 3.549 20.5 -7.809 1 94.44 233 ASP B N 1
ATOM 4187 C CA . ASP B 1 233 ? 2.396 20.922 -7.016 1 94.44 233 ASP B CA 1
ATOM 4188 C C . ASP B 1 233 ? 1.792 22.219 -7.574 1 94.44 233 ASP B C 1
ATOM 4190 O O . ASP B 1 233 ? 2.383 23.297 -7.449 1 94.44 233 ASP B O 1
ATOM 4194 N N . HIS B 1 234 ? 0.611 22.125 -8.031 1 89 234 HIS B N 1
ATOM 4195 C CA . HIS B 1 234 ? 0.03 23.234 -8.773 1 89 234 HIS B CA 1
ATOM 4196 C C . HIS B 1 234 ? -0.708 24.188 -7.844 1 89 234 HIS B C 1
ATOM 4198 O O . HIS B 1 234 ? -0.95 25.344 -8.203 1 89 234 HIS B O 1
ATOM 4204 N N . VAL B 1 235 ? -1.092 23.766 -6.746 1 92.75 235 VAL B N 1
ATOM 4205 C CA . VAL B 1 235 ? -1.785 24.625 -5.785 1 92.75 235 VAL B CA 1
ATOM 4206 C C . VAL B 1 235 ? -0.767 25.391 -4.949 1 92.75 235 VAL B C 1
ATOM 4208 O O . VAL B 1 235 ? -0.95 26.578 -4.68 1 92.75 235 VAL B O 1
ATOM 4211 N N . TYR B 1 236 ? 0.253 24.656 -4.492 1 95.44 236 TYR B N 1
ATOM 4212 C CA . TYR B 1 236 ? 1.331 25.266 -3.719 1 95.44 236 TYR B CA 1
ATOM 4213 C C . TYR B 1 236 ? 2.67 25.109 -4.43 1 95.44 236 TYR B C 1
ATOM 4215 O O . TYR B 1 236 ? 3.41 24.156 -4.156 1 95.44 236 TYR B O 1
ATOM 4223 N N . PRO B 1 237 ? 3.016 26.141 -5.211 1 94.88 237 PRO B N 1
ATOM 4224 C CA . PRO B 1 237 ? 4.332 26.062 -5.844 1 94.88 237 PRO B CA 1
ATOM 4225 C C . PRO B 1 237 ? 5.473 26.016 -4.832 1 94.88 237 PRO B C 1
ATOM 4227 O O . PRO B 1 237 ? 5.242 26.156 -3.629 1 94.88 237 PRO B O 1
ATOM 4230 N N . THR B 1 238 ? 6.676 25.734 -5.297 1 96.5 238 THR B N 1
ATOM 4231 C CA . THR B 1 238 ? 7.824 25.5 -4.43 1 96.5 238 THR B CA 1
ATOM 4232 C C . THR B 1 238 ? 8.07 26.703 -3.529 1 96.5 238 THR B C 1
ATOM 4234 O O . THR B 1 238 ? 8.664 26.578 -2.457 1 96.5 238 THR B O 1
ATOM 4237 N N . GLU B 1 239 ? 7.562 27.859 -3.914 1 96.25 239 GLU B N 1
ATOM 4238 C CA . GLU B 1 239 ? 7.676 29.062 -3.098 1 96.25 239 GLU B CA 1
ATOM 4239 C C . GLU B 1 239 ? 7.07 28.859 -1.713 1 96.25 239 GLU B C 1
ATOM 4241 O O . GLU B 1 239 ? 7.547 29.422 -0.726 1 96.25 239 GLU B O 1
ATOM 4246 N N . ALA B 1 240 ? 6.031 28.109 -1.693 1 96.25 240 ALA B N 1
ATOM 4247 C CA . ALA B 1 240 ? 5.414 27.828 -0.404 1 96.25 240 ALA B CA 1
ATOM 4248 C C . ALA B 1 240 ? 6.406 27.156 0.544 1 96.25 240 ALA B C 1
ATOM 4250 O O . ALA B 1 240 ? 6.469 27.5 1.728 1 96.25 240 ALA B O 1
ATOM 4251 N N . ALA B 1 241 ? 7.168 26.188 0.064 1 97.62 241 ALA B N 1
ATOM 4252 C CA . ALA B 1 241 ? 8.156 25.469 0.87 1 97.62 241 ALA B CA 1
ATOM 4253 C C . ALA B 1 241 ? 9.25 26.422 1.354 1 97.62 241 ALA B C 1
ATOM 4255 O O . ALA B 1 241 ? 9.688 26.328 2.504 1 97.62 241 ALA B O 1
ATOM 4256 N N . HIS B 1 242 ? 9.656 27.297 0.491 1 97.81 242 HIS B N 1
ATOM 4257 C CA . HIS B 1 242 ? 10.688 28.25 0.852 1 97.81 242 HIS B CA 1
ATOM 4258 C C . HIS B 1 242 ? 10.188 29.234 1.903 1 97.81 242 HIS B C 1
ATOM 4260 O O . HIS B 1 242 ? 10.93 29.609 2.814 1 97.81 242 HIS B O 1
ATOM 4266 N N . LYS B 1 243 ? 8.969 29.719 1.719 1 97.25 243 LYS B N 1
ATOM 4267 C CA . LYS B 1 243 ? 8.375 30.578 2.725 1 97.25 243 LYS B CA 1
ATOM 4268 C C . LYS B 1 243 ? 8.297 29.891 4.082 1 97.25 243 LYS B C 1
ATOM 4270 O O . LYS B 1 243 ? 8.602 30.484 5.113 1 97.25 243 LYS B O 1
ATOM 4275 N N . ASN B 1 244 ? 7.836 28.609 4.059 1 98 244 ASN B N 1
ATOM 4276 C CA . ASN B 1 244 ? 7.77 27.844 5.293 1 98 244 ASN B CA 1
ATOM 4277 C C . ASN B 1 244 ? 9.133 27.734 5.965 1 98 244 ASN B C 1
ATOM 4279 O O . ASN B 1 244 ? 9.25 27.891 7.18 1 98 244 ASN B O 1
ATOM 4283 N N . ARG B 1 245 ? 10.141 27.422 5.152 1 98.31 245 ARG B N 1
ATOM 4284 C CA . ARG B 1 245 ? 11.5 27.328 5.68 1 98.31 245 ARG B CA 1
ATOM 4285 C C . ARG B 1 245 ? 11.914 28.641 6.355 1 98.31 245 ARG B C 1
ATOM 4287 O O . ARG B 1 245 ? 12.508 28.625 7.434 1 98.31 245 ARG B O 1
ATOM 4294 N N . LYS B 1 246 ? 11.594 29.719 5.727 1 97.62 246 LYS B N 1
ATOM 4295 C CA . LYS B 1 246 ? 11.953 31.031 6.262 1 97.62 246 LYS B CA 1
ATOM 4296 C C . LYS B 1 246 ? 11.242 31.297 7.586 1 97.62 246 LYS B C 1
ATOM 4298 O O . LYS B 1 246 ? 11.828 31.875 8.5 1 97.62 246 LYS B O 1
ATOM 4303 N N . MET B 1 247 ? 9.961 30.891 7.637 1 97.62 247 MET B N 1
ATOM 4304 C CA . MET B 1 247 ? 9.164 31.141 8.836 1 97.62 247 MET B CA 1
ATOM 4305 C C . MET B 1 247 ? 9.688 30.312 10.008 1 97.62 247 MET B C 1
ATOM 4307 O O . MET B 1 247 ? 9.57 30.719 11.164 1 97.62 247 MET B O 1
ATOM 4311 N N . LEU B 1 248 ? 10.273 29.109 9.688 1 98.12 248 LEU B N 1
ATOM 4312 C CA . LEU B 1 248 ? 10.836 28.234 10.711 1 98.12 248 LEU B CA 1
ATOM 4313 C C . LEU B 1 248 ? 12.242 28.688 11.094 1 98.12 248 LEU B C 1
ATOM 4315 O O . LEU B 1 248 ? 13.195 27.906 10.992 1 98.12 248 LEU B O 1
ATOM 4319 N N . SER B 1 249 ? 12.32 29.844 11.672 1 97.19 249 SER B N 1
ATOM 4320 C CA . SER B 1 249 ? 13.57 30.578 11.797 1 97.19 249 SER B CA 1
ATOM 4321 C C . SER B 1 249 ? 14.438 30.016 12.914 1 97.19 249 SER B C 1
ATOM 4323 O O . SER B 1 249 ? 15.664 30.188 12.898 1 97.19 249 SER B O 1
ATOM 4325 N N . ASN B 1 250 ? 13.883 29.359 13.898 1 97.88 250 ASN B N 1
ATOM 4326 C CA . ASN B 1 250 ? 14.656 28.875 15.031 1 97.88 250 ASN B CA 1
ATOM 4327 C C . ASN B 1 250 ? 14.906 27.375 14.922 1 97.88 250 ASN B C 1
ATOM 4329 O O . ASN B 1 250 ? 15.531 26.766 15.805 1 97.88 250 ASN B O 1
ATOM 4333 N N . ALA B 1 251 ? 14.414 26.719 13.867 1 97.94 251 ALA B N 1
ATOM 4334 C CA . ALA B 1 251 ? 14.594 25.297 13.656 1 97.94 251 ALA B CA 1
ATOM 4335 C C . ALA B 1 251 ? 15.695 25.016 12.633 1 97.94 251 ALA B C 1
ATOM 4337 O O . ALA B 1 251 ? 15.961 25.859 11.766 1 97.94 251 ALA B O 1
ATOM 4338 N N . SER B 1 252 ? 16.469 23.922 12.82 1 98.06 252 SER B N 1
ATOM 4339 C CA . SER B 1 252 ? 17.266 23.406 11.711 1 98.06 252 SER B CA 1
ATOM 4340 C C . SER B 1 252 ? 16.375 22.766 10.641 1 98.06 252 SER B C 1
ATOM 4342 O O . SER B 1 252 ? 15.711 21.766 10.898 1 98.06 252 SER B O 1
ATOM 4344 N N . VAL B 1 253 ? 16.406 23.438 9.43 1 98.44 253 VAL B N 1
ATOM 4345 C CA . VAL B 1 253 ? 15.453 23 8.406 1 98.44 253 VAL B CA 1
ATOM 4346 C C . VAL B 1 253 ? 16.203 22.438 7.203 1 98.44 253 VAL B C 1
ATOM 4348 O O . VAL B 1 253 ? 17.125 23.078 6.68 1 98.44 253 VAL B O 1
ATOM 4351 N N . GLU B 1 254 ? 15.891 21.25 6.871 1 98.44 254 GLU B N 1
ATOM 4352 C CA . GLU B 1 254 ? 16.297 20.656 5.598 1 98.44 254 GLU B CA 1
ATOM 4353 C C . GLU B 1 254 ? 15.156 20.703 4.586 1 98.44 254 GLU B C 1
ATOM 4355 O O . GLU B 1 254 ? 14.047 20.234 4.867 1 98.44 254 GLU B O 1
ATOM 4360 N N . LEU B 1 255 ? 15.414 21.344 3.465 1 98.62 255 LEU B N 1
ATOM 4361 C CA . LEU B 1 255 ? 14.398 21.453 2.428 1 98.62 255 LEU B CA 1
ATOM 4362 C C . LEU B 1 255 ? 14.797 20.656 1.189 1 98.62 255 LEU B C 1
ATOM 4364 O O . LEU B 1 255 ? 15.914 20.797 0.684 1 98.62 255 LEU B O 1
ATOM 4368 N N . HIS B 1 256 ? 13.938 19.781 0.705 1 98.69 256 HIS B N 1
ATOM 4369 C CA . HIS B 1 256 ? 14.133 19.031 -0.524 1 98.69 256 HIS B CA 1
ATOM 4370 C C . HIS B 1 256 ? 12.969 19.234 -1.491 1 98.69 256 HIS B C 1
ATOM 4372 O O . HIS B 1 256 ? 11.805 19.031 -1.129 1 98.69 256 HIS B O 1
ATOM 4378 N N . ILE B 1 257 ? 13.305 19.625 -2.703 1 98.38 257 ILE B N 1
ATOM 4379 C CA . ILE B 1 257 ? 12.328 19.75 -3.781 1 98.38 257 ILE B CA 1
ATOM 4380 C C . ILE B 1 257 ? 12.406 18.531 -4.699 1 98.38 257 ILE B C 1
ATOM 4382 O O . ILE B 1 257 ? 13.469 18.25 -5.266 1 98.38 257 ILE B O 1
ATOM 4386 N N . LEU B 1 258 ? 11.305 17.812 -4.809 1 95.88 258 LEU B N 1
ATOM 4387 C CA . LEU B 1 258 ? 11.25 16.641 -5.668 1 95.88 258 LEU B CA 1
ATOM 4388 C C . LEU B 1 258 ? 10.789 17.016 -7.07 1 95.88 258 LEU B C 1
ATOM 4390 O O . LEU B 1 258 ? 9.672 17.5 -7.254 1 95.88 258 LEU B O 1
ATOM 4394 N N . LYS B 1 259 ? 11.609 16.75 -8.008 1 92.12 259 LYS B N 1
ATOM 4395 C CA . LYS B 1 259 ? 11.297 17.047 -9.398 1 92.12 259 LYS B CA 1
ATOM 4396 C C . LYS B 1 259 ? 10.133 16.203 -9.906 1 92.12 259 LYS B C 1
ATOM 4398 O O . LYS B 1 259 ? 10.133 14.977 -9.734 1 92.12 259 LYS B O 1
ATOM 4403 N N . GLY B 1 260 ? 9.102 16.891 -10.445 1 89.69 260 GLY B N 1
ATOM 4404 C CA . GLY B 1 260 ? 7.98 16.219 -11.078 1 89.69 260 GLY B CA 1
ATOM 4405 C C . GLY B 1 260 ? 6.953 15.695 -10.094 1 89.69 260 GLY B C 1
ATOM 4406 O O . GLY B 1 260 ? 5.977 15.055 -10.484 1 89.69 260 GLY B O 1
ATOM 4407 N N . ALA B 1 261 ? 7.125 15.938 -8.82 1 91.94 261 ALA B N 1
ATOM 4408 C CA . ALA B 1 261 ? 6.215 15.414 -7.809 1 91.94 261 ALA B CA 1
ATOM 4409 C C . ALA B 1 261 ? 5.051 16.375 -7.566 1 91.94 261 ALA B C 1
ATOM 4411 O O . ALA B 1 261 ? 5.25 17.578 -7.461 1 91.94 261 ALA B O 1
ATOM 4412 N N . PRO B 1 262 ? 3.855 15.828 -7.555 1 92.81 262 PRO B N 1
ATOM 4413 C CA . PRO B 1 262 ? 2.682 16.656 -7.258 1 92.81 262 PRO B CA 1
ATOM 4414 C C . PRO B 1 262 ? 2.467 16.844 -5.758 1 92.81 262 PRO B C 1
ATOM 4416 O O . PRO B 1 262 ? 3.391 16.641 -4.965 1 92.81 262 PRO B O 1
ATOM 4419 N N . MET B 1 263 ? 1.271 17.344 -5.359 1 92.94 263 MET B N 1
ATOM 4420 C CA . MET B 1 263 ? 0.963 17.688 -3.975 1 92.94 263 MET B CA 1
ATOM 4421 C C . MET B 1 263 ? 1.14 16.469 -3.066 1 92.94 263 MET B C 1
ATOM 4423 O O . MET B 1 263 ? 1.777 16.562 -2.018 1 92.94 263 MET B O 1
ATOM 4427 N N . PHE B 1 264 ? 0.65 15.328 -3.463 1 91.38 264 PHE B N 1
ATOM 4428 C CA . PHE B 1 264 ? 0.775 14.133 -2.639 1 91.38 264 PHE B CA 1
ATOM 4429 C C . PHE B 1 264 ? 2.014 13.336 -3.027 1 91.38 264 PHE B C 1
ATOM 4431 O O . PHE B 1 264 ? 1.928 12.133 -3.283 1 91.38 264 PHE B O 1
ATOM 4438 N N . CYS B 1 265 ? 3.109 13.992 -2.869 1 92.69 265 CYS B N 1
ATOM 4439 C CA . CYS B 1 265 ? 4.391 13.422 -3.283 1 92.69 265 CYS B CA 1
ATOM 4440 C C . CYS B 1 265 ? 4.766 12.234 -2.41 1 92.69 265 CYS B C 1
ATOM 4442 O O . CYS B 1 265 ? 5.453 11.32 -2.869 1 92.69 265 CYS B O 1
ATOM 4444 N N . SER B 1 266 ? 4.289 12.172 -1.123 1 92.88 266 SER B N 1
ATOM 4445 C CA . SER B 1 266 ? 4.578 11.039 -0.249 1 92.88 266 SER B CA 1
ATOM 4446 C C . SER B 1 266 ? 3.965 9.75 -0.792 1 92.88 266 SER B C 1
ATOM 4448 O O . SER B 1 266 ? 4.461 8.656 -0.516 1 92.88 266 SER B O 1
ATOM 4450 N N . TYR B 1 267 ? 2.889 9.922 -1.535 1 86.31 267 TYR B N 1
ATOM 4451 C CA . TYR B 1 267 ? 2.219 8.766 -2.127 1 86.31 267 TYR B CA 1
ATOM 4452 C C . TYR B 1 267 ? 2.799 8.445 -3.5 1 86.31 267 TYR B C 1
ATOM 4454 O O . TYR B 1 267 ? 3.018 7.281 -3.83 1 86.31 267 TYR B O 1
ATOM 4462 N N . THR B 1 268 ? 3.045 9.508 -4.312 1 83.31 268 THR B N 1
ATOM 4463 C CA . THR B 1 268 ? 3.467 9.297 -5.691 1 83.31 268 THR B CA 1
ATOM 4464 C C . THR B 1 268 ? 4.961 8.984 -5.762 1 83.31 268 THR B C 1
ATOM 4466 O O . THR B 1 268 ? 5.418 8.32 -6.691 1 83.31 268 THR B O 1
ATOM 4469 N N . HIS B 1 269 ? 5.695 9.484 -4.797 1 86 269 HIS B N 1
ATOM 4470 C CA . HIS B 1 269 ? 7.141 9.305 -4.742 1 86 269 HIS B CA 1
ATOM 4471 C C . HIS B 1 269 ? 7.578 8.75 -3.391 1 86 269 HIS B C 1
ATOM 4473 O O . HIS B 1 269 ? 8.477 9.305 -2.75 1 86 269 HIS B O 1
ATOM 4479 N N . PRO B 1 270 ? 7.012 7.598 -3.018 1 85.44 270 PRO B N 1
ATOM 4480 C CA . PRO B 1 270 ? 7.242 7.09 -1.664 1 85.44 270 PRO B CA 1
ATOM 4481 C C . PRO B 1 270 ? 8.703 6.715 -1.417 1 85.44 270 PRO B C 1
ATOM 4483 O O . PRO B 1 270 ? 9.203 6.883 -0.303 1 85.44 270 PRO B O 1
ATOM 4486 N N . ARG B 1 271 ? 9.43 6.199 -2.342 1 81.06 271 ARG B N 1
ATOM 4487 C CA . ARG B 1 271 ? 10.82 5.797 -2.15 1 81.06 271 ARG B CA 1
ATOM 4488 C C . ARG B 1 271 ? 11.695 6.996 -1.825 1 81.06 271 ARG B C 1
ATOM 4490 O O . ARG B 1 271 ? 12.523 6.941 -0.908 1 81.06 271 ARG B O 1
ATOM 4497 N N . GLU B 1 272 ? 11.492 8.039 -2.686 1 88.38 272 GLU B N 1
ATOM 4498 C CA . GLU B 1 272 ? 12.273 9.25 -2.445 1 88.38 272 GLU B CA 1
ATOM 4499 C C . GLU B 1 272 ? 11.953 9.852 -1.08 1 88.38 272 GLU B C 1
ATOM 4501 O O . GLU B 1 272 ? 12.859 10.203 -0.323 1 88.38 272 GLU B O 1
ATOM 4506 N N . VAL B 1 273 ? 10.711 9.922 -0.797 1 94.88 273 VAL B N 1
ATOM 4507 C CA . VAL B 1 273 ? 10.266 10.531 0.452 1 94.88 273 VAL B CA 1
ATOM 4508 C C . VAL B 1 273 ? 10.758 9.703 1.636 1 94.88 273 VAL B C 1
ATOM 4510 O O . VAL B 1 273 ? 11.305 10.25 2.6 1 94.88 273 VAL B O 1
ATOM 4513 N N . ASN B 1 274 ? 10.562 8.383 1.575 1 91.81 274 ASN B N 1
ATOM 4514 C CA . ASN B 1 274 ? 11.008 7.512 2.66 1 91.81 274 ASN B CA 1
ATOM 4515 C C . ASN B 1 274 ? 12.523 7.59 2.855 1 91.81 274 ASN B C 1
ATOM 4517 O O . ASN B 1 274 ? 13.008 7.598 3.988 1 91.81 274 ASN B O 1
ATOM 4521 N N . ALA B 1 275 ? 13.219 7.648 1.756 1 91 275 ALA B N 1
ATOM 4522 C CA . ALA B 1 275 ? 14.672 7.742 1.843 1 91 275 ALA B CA 1
ATOM 4523 C C . ALA B 1 275 ? 15.094 9.031 2.543 1 91 275 ALA B C 1
ATOM 4525 O O . ALA B 1 275 ? 16.016 9.023 3.365 1 91 275 ALA B O 1
ATOM 4526 N N . LEU B 1 276 ? 14.477 10.078 2.188 1 96.88 276 LEU B N 1
ATOM 4527 C CA . LEU B 1 276 ? 14.773 11.352 2.824 1 96.88 276 LEU B CA 1
ATOM 4528 C C . LEU B 1 276 ? 14.461 11.305 4.316 1 96.88 276 LEU B C 1
ATOM 4530 O O . LEU B 1 276 ? 15.227 11.836 5.129 1 96.88 276 LEU B O 1
ATOM 4534 N N . CYS B 1 277 ? 13.352 10.703 4.668 1 98.19 277 CYS B N 1
ATOM 4535 C CA . CYS B 1 277 ? 12.977 10.586 6.074 1 98.19 277 CYS B CA 1
ATOM 4536 C C . CYS B 1 277 ? 13.992 9.742 6.84 1 98.19 277 CYS B C 1
ATOM 4538 O O . CYS B 1 277 ? 14.375 10.094 7.957 1 98.19 277 CYS B O 1
ATOM 4540 N N . ILE B 1 278 ? 14.367 8.617 6.219 1 95.19 278 ILE B N 1
ATOM 4541 C CA . ILE B 1 278 ? 15.328 7.715 6.84 1 95.19 278 ILE B CA 1
ATOM 4542 C C . ILE B 1 278 ? 16.641 8.453 7.078 1 95.19 278 ILE B C 1
ATOM 4544 O O . ILE B 1 278 ? 17.203 8.414 8.18 1 95.19 278 ILE B O 1
ATOM 4548 N N . ASP B 1 279 ? 17.094 9.172 6.02 1 96.25 279 ASP B N 1
ATOM 4549 C CA . ASP B 1 279 ? 18.344 9.922 6.121 1 96.25 279 ASP B CA 1
ATOM 4550 C C . ASP B 1 279 ? 18.25 11.016 7.18 1 96.25 279 ASP B C 1
ATOM 4552 O O . ASP B 1 279 ? 19.172 11.211 7.965 1 96.25 279 ASP B O 1
ATOM 4556 N N . PHE B 1 280 ? 17.219 11.664 7.242 1 98.38 280 PHE B N 1
ATOM 4557 C CA . PHE B 1 280 ? 16.984 12.742 8.188 1 98.38 280 PHE B CA 1
ATOM 4558 C C . PHE B 1 280 ? 17.016 12.227 9.625 1 98.38 280 PHE B C 1
ATOM 4560 O O . PHE B 1 280 ? 17.688 12.805 10.477 1 98.38 280 PHE B O 1
ATOM 4567 N N . LEU B 1 281 ? 16.266 11.156 9.859 1 97.69 281 LEU B N 1
ATOM 4568 C CA . LEU B 1 281 ? 16.172 10.586 11.195 1 97.69 281 LEU B CA 1
ATOM 4569 C C . LEU B 1 281 ? 17.516 10.047 11.656 1 97.69 281 LEU B C 1
ATOM 4571 O O . LEU B 1 281 ? 17.859 10.117 12.844 1 97.69 281 LEU B O 1
ATOM 4575 N N . GLN B 1 282 ? 18.25 9.516 10.695 1 94.44 282 GLN B N 1
ATOM 4576 C CA . GLN B 1 282 ? 19.578 8.992 11.016 1 94.44 282 GLN B CA 1
ATOM 4577 C C . GLN B 1 282 ? 20.531 10.109 11.438 1 94.44 282 GLN B C 1
ATOM 4579 O O . GLN B 1 282 ? 21.422 9.891 12.25 1 94.44 282 GLN B O 1
ATOM 4584 N N . ASN B 1 283 ? 20.281 11.211 10.906 1 92.81 283 ASN B N 1
ATOM 4585 C CA . ASN B 1 283 ? 21.172 12.336 11.172 1 92.81 283 ASN B CA 1
ATOM 4586 C C . ASN B 1 283 ? 20.766 13.062 12.453 1 92.81 283 ASN B C 1
ATOM 4588 O O . ASN B 1 283 ? 21.5 13.945 12.922 1 92.81 283 ASN B O 1
ATOM 4592 N N . LEU B 1 284 ? 19.547 12.812 12.961 1 89.62 284 LEU B N 1
ATOM 4593 C CA . LEU B 1 284 ? 19.125 13.422 14.219 1 89.62 284 LEU B CA 1
ATOM 4594 C C . LEU B 1 284 ? 19.875 12.805 15.391 1 89.62 284 LEU B C 1
ATOM 4596 O O . LEU B 1 284 ? 20.016 13.43 16.438 1 89.62 284 LEU B O 1
ATOM 4600 N N . THR B 1 285 ? 20.297 11.344 15.234 1 59.81 285 THR B N 1
ATOM 4601 C CA . THR B 1 285 ? 21.031 10.672 16.297 1 59.81 285 THR B CA 1
ATOM 4602 C C . THR B 1 285 ? 22.5 11.094 16.312 1 59.81 285 THR B C 1
ATOM 4604 O O . THR B 1 285 ? 23.078 11.375 15.258 1 59.81 285 THR B O 1
#

Nearest PDB structures (foldseek):
  8dvc-assembly5_E  TM=7.827E-01  e=1.046E-13  Striga hermonthica
  7ots-assembly1_A  TM=7.518E-01  e=9.931E-13  Homo sapiens
  3qit-assembly2_C  TM=6.710E-01  e=9.433E-12  Moorena producens 19L
  1ehy-assembly2_B  TM=7.411E-01  e=1.144E-09  Agrobacterium tumefaciens
  3qit-assembly1_A  TM=6.668E-01  e=1.009E-10  Moorena producens 19L

InterPro domains:
  IPR000073 Alpha/beta hydrolase fold-1 [PR00111] (55-70)
  IPR000073 Alpha/beta hydrolase fold-1 [PR00111] (101-114)
  IPR000073 Alpha/beta hydrolase fold-1 [PR00111] (115-128)
  IPR000073 Alpha/beta hydrolase fold-1 [PR00111] (225-239)
  IPR004142 NDRG [PF03096] (67-253)
  IPR029058 Alpha/Beta hydrolase fold [G3DSA:3.40.50.1820] (2-283)
  IPR029058 Alpha/Beta hydrolase fold [SSF53474] (1-283)
  IPR050471 AB hydrolase [PTHR43433] (50-281)

Organism: Serendipita indica (strain DSM 11827) (NCBI:txid1109443)

Solvent-accessible surface area (backbone atoms only — not comparable to full-atom values): 29210 Å² total; per-residue (Å²): 128,49,67,47,62,28,92,88,69,37,40,34,25,38,44,29,61,35,69,43,86,61,79,57,86,90,33,56,36,32,40,36,29,41,36,74,94,47,29,55,71,63,40,43,62,63,53,64,30,58,83,52,50,75,58,25,36,37,35,32,40,28,52,89,75,22,71,75,16,52,52,87,87,61,94,58,63,50,51,66,66,60,54,34,52,49,53,51,32,44,33,54,67,67,71,49,73,60,30,31,33,37,12,27,30,52,14,20,54,41,44,51,51,38,22,48,77,39,45,86,31,30,62,30,41,39,28,31,34,42,68,41,66,57,78,52,68,69,56,37,53,48,48,53,52,49,47,59,50,36,57,33,50,48,76,73,82,45,55,43,47,29,65,67,58,52,52,50,47,47,40,45,39,32,35,89,40,32,63,43,53,56,52,65,48,40,67,73,67,46,65,66,20,19,79,32,50,59,51,44,48,32,57,42,26,50,61,64,62,52,78,56,69,49,68,67,48,37,37,49,26,51,41,43,32,40,41,38,34,17,64,44,11,76,86,55,44,56,64,26,52,54,53,41,54,60,44,31,63,55,23,57,70,47,79,45,77,38,84,77,23,14,40,42,26,56,52,55,37,29,67,63,45,48,49,51,50,52,53,50,57,59,63,74,103,129,47,68,47,62,28,93,87,70,37,39,34,25,39,45,30,60,35,68,43,88,63,78,58,84,91,35,55,35,33,40,36,30,43,36,74,94,45,31,54,72,62,42,42,61,63,53,64,30,58,82,53,49,74,58,25,35,38,35,31,40,28,52,87,75,22,68,75,16,52,51,87,85,61,94,59,64,49,52,66,67,59,53,35,53,49,52,52,32,45,32,53,68,67,71,47,71,59,30,32,32,37,12,26,30,53,14,19,54,43,44,52,52,37,21,45,78,38,46,87,30,31,61,32,40,39,28,31,35,44,68,40,65,56,78,52,69,70,56,38,54,51,48,55,52,49,47,59,50,38,59,34,49,46,76,74,82,45,57,43,45,28,66,67,56,52,52,49,48,47,40,45,40,32,37,91,44,38,54,48,47,58,51,64,49,40,67,72,67,46,65,67,21,19,81,31,51,58,49,43,47,31,56,43,26,50,61,63,62,52,78,57,71,49,69,68,50,35,37,49,27,50,40,43,31,39,40,37,35,18,64,44,11,76,86,55,44,58,62,25,52,54,52,40,54,59,45,31,65,55,23,57,71,46,79,45,78,39,83,78,22,13,41,43,26,59,52,60,37,30,67,64,45,49,48,52,51,51,53,49,57,58,64,73,104

Sequence (570 aa):
MPYIQTQSGYTFHYFLPSFKETLDRSKPTILLLHPRIFDLHVLDPQLQCTELSSKYNLLGVDIHWHGKTKVPMDDDIFDYDRVTRELLEVMDALNVDRFHIFGVQLGAILGIRMAIVQPKRIISLMLCSTPPPKEEAENVQQYKVMREVCRNDAGDGTDSIPLEIVAAGRWIYFGNHKDAALFPEWLKTSNLKASNQPYVHKFFSSLIYRRPLTDEEWAAVTCPVLLIHGDDDHVYPTEAAHKNRKMLSNASVELHILKGAPMFCSYTHPREVNALCIDFLQNLTMPYIQTQSGYTFHYFLPSFKETLDRSKPTILLLHPRIFDLHVLDPQLQCTELSSKYNLLGVDIHWHGKTKVPMDDDIFDYDRVTRELLEVMDALNVDRFHIFGVQLGAILGIRMAIVQPKRIISLMLCSTPPPKEEAENVQQYKVMREVCRNDAGDGTDSIPLEIVAAGRWIYFGNHKDAALFPEWLKTSNLKASNQPYVHKFFSSLIYRRPLTDEEWAAVTCPVLLIHGDDDHVYPTEAAHKNRKMLSNASVELHILKGAPMFCSYTHPREVNALCIDFLQNLT